Protein AF-0000000078279917 (afdb_homodimer)

pLDDT: mean 85.91, std 17.29, range [24.75, 98.75]

Sequence (622 aa):
MTSNTDYQKKDGPDMARGKVPTMAADDSRQYMLNENFEIYEKFGVPSGATEMHFHNFNEILYIIEGQYTVLLNNTTYHLKQGDCLLIGQNQLHHYQHEPEQHDACRRILMWVSDSYLEQLSSPDTKLSHCLSYPYPAWHLPTPDRKRLEQYLTNLLYLEADSLMPRGEARLLKNAYITLFFICLNQICRHSELALTTENTCIHPMIRVLTDFINEHISEPITLDMLAKQAGSSKYHFVRSFKKLTGMTVHDFVTHKRIIKACEMIWDGQPLGDIYQFCGFSDYSSFFRNFKSIYGISPSDFKAFYEKEPLSMTSNTDYQKKDGPDMARGKVPTMAADDSRQYMLNENFEIYEKFGVPSGATEMHFHNFNEILYIIEGQYTVLLNNTTYHLKQGDCLLIGQNQLHHYQHEPEQHDACRRILMWVSDSYLEQLSSPDTKLSHCLSYPYPAWHLPTPDRKRLEQYLTNLLYLEADSLMPRGEARLLKNAYITLFFICLNQICRHSELALTTENTCIHPMIRVLTDFINEHISEPITLDMLAKQAGSSKYHFVRSFKKLTGMTVHDFVTHKRIIKACEMIWDGQPLGDIYQFCGFSDYSSFFRNFKSIYGISPSDFKAFYEKEPLS

Radius of gyration: 31.88 Å; Cα contacts (8 Å, |Δi|>4): 972; chains: 2; bounding box: 62×101×77 Å

Solvent-accessible surface area (backbone atoms only — not comparable to full-atom values): 33561 Å² total; per-residue (Å²): 135,81,79,75,77,74,72,72,71,79,70,61,83,71,72,57,62,82,50,40,49,61,62,58,56,72,51,53,76,57,64,75,90,49,82,45,52,50,64,30,46,45,66,33,54,79,54,30,54,57,40,54,43,50,32,88,35,28,37,41,39,36,29,71,32,47,34,48,38,35,34,48,73,41,31,34,38,60,39,37,58,45,24,37,38,52,42,49,55,66,44,44,33,24,49,48,78,52,89,90,47,17,67,67,14,31,32,39,42,34,40,36,26,62,67,42,38,53,69,74,30,52,99,82,31,64,43,61,52,45,69,69,49,94,59,46,38,33,49,50,53,68,74,58,38,54,53,46,50,49,35,52,50,51,48,35,48,55,72,38,45,78,80,57,55,63,52,55,49,50,54,46,47,53,24,37,52,50,51,42,32,50,52,46,33,59,50,60,70,40,68,85,38,37,64,50,73,88,41,40,47,76,39,63,57,51,47,52,49,50,54,51,45,66,74,42,39,48,45,94,80,51,67,65,61,52,14,56,73,58,71,40,53,59,66,58,36,56,52,52,46,27,71,73,45,54,44,52,71,66,57,51,53,50,50,53,26,46,53,52,42,50,53,38,44,74,71,63,50,61,72,90,58,41,37,56,63,30,39,38,94,40,62,68,60,35,48,53,52,39,24,69,65,55,68,46,45,67,68,58,53,47,51,60,58,62,68,54,66,86,118,136,83,81,74,77,73,77,72,72,78,71,62,83,70,73,57,62,83,51,40,48,62,63,60,58,74,49,54,75,59,64,73,89,50,81,45,51,47,64,29,47,45,67,34,53,79,53,30,55,58,39,53,42,49,31,87,35,28,36,40,41,35,29,70,30,45,33,49,39,35,35,47,71,42,32,34,38,59,39,38,56,44,23,35,38,53,41,49,54,64,45,45,32,24,50,50,78,52,89,90,48,17,68,67,14,31,33,39,43,33,40,35,26,64,67,42,39,54,68,73,27,51,98,82,30,64,43,61,52,45,69,69,48,95,58,47,37,32,50,49,54,68,75,57,37,55,54,45,50,48,36,51,50,51,48,33,47,54,71,38,44,79,80,56,56,65,52,55,49,50,55,48,46,53,25,38,53,49,50,40,31,50,52,47,34,60,51,60,71,39,68,83,38,36,64,52,72,88,40,40,46,75,38,65,55,52,46,52,50,51,53,51,44,66,75,42,38,48,44,94,80,52,67,64,61,51,14,57,72,59,71,42,54,58,68,58,36,54,52,52,45,28,71,71,44,54,42,53,70,66,56,51,53,48,49,53,25,46,52,51,40,52,53,39,45,74,72,62,50,62,73,89,56,41,35,55,63,30,37,38,94,40,63,69,59,37,47,52,51,39,24,68,65,55,69,45,44,67,68,57,51,46,50,60,58,62,66,53,64,86,117

Nearest PDB structures (foldseek):
  6p7t-assembly1_A  TM=4.105E-01  e=5.957E-13  Vibrio cholerae
  3mkl-assembly2_B  TM=9.061E-01  e=1.249E-04  Escherichia coli K-12
  8hfb-assembly1_B  TM=4.863E-01  e=2.946E-04  Bacillus subtilis
  3l2h-assembly1_D  TM=6.511E-01  e=2.060E-03  Acidithiobacillus ferrooxidans ATCC 23270
  1rc6-assembly1_A  TM=5.957E-01  e=2.060E-03  Escherichia coli

Secondary structure (DSSP, 8-state):
------------GGGGGGGS-BPPTT----S-SSSSEEEEEEESS--S--S-B--SSEEEEEEEESEEEEEETTEEEEEETTEEEEE-TT--EEEEP-TTTSTT-EEEEEEE-HHHHHHHSBTTB-GGGGGGSS--EEEPPHHHHHHHHHHHHHHHHHHH-SSS-HHHHHHHHHHHHHHHHHHHHHHHT-GGGB--GGGEEE-HHHHHHHHHHHHTTTS---HHHHHHHHTS-HHHHHHHHHHHHSS-HHHHHHHHHHHHHHHHHHTT--HHHHHHHTT-SSHHHHHHHHHHHHSS-HHHHHHHHHHS---/------------GGGGGGGS-B--TT----S-SSSSEEEEEEESS--S--S-B--SSEEEEEEEESEEEEEETTEEEEEETTEEEEE-TT--EEEEP-TTTSTT-EEEEEEE-HHHHHHHSBTTB-GGGGGGSS--EEEPPHHHHHHHHHHHHHHHHHHH-SSS-HHHHHHHHHHHHHHHHHHHHHHHT-GGGB--GGGEEE-HHHHHHHHHHHHTTTS---HHHHHHHHTS-HHHHHHHHHHHHSS-HHHHHHHHHHHHHHHHHHTT--HHHHHHHTT-SSHHHHHHHHHHHHSS-HHHHHHHHHHS---

InterPro domains:
  IPR003313 AraC-type arabinose-binding/dimerisation domain [PF02311] (50-101)
  IPR009057 Homedomain-like superfamily [SSF46689] (204-253)
  IPR009057 Homedomain-like superfamily [SSF46689] (257-303)
  IPR014710 RmlC-like jelly roll fold [G3DSA:2.60.120.10] (25-151)
  IPR018060 AraC-like, DNA binding HTH domain [PF12833] (226-302)
  IPR018060 AraC-like, DNA binding HTH domain [PS01124] (207-304)
  IPR018060 AraC-like, DNA binding HTH domain [SM00342] (220-302)
  IPR037923 Transcription regulator HTH-like [SSF51215] (45-184)

Structure (mmCIF, N/CA/C/O backbone):
data_AF-0000000078279917-model_v1
#
loop_
_entity.id
_entity.type
_entity.pdbx_description
1 polymer 'AraC family transcriptional regulator'
#
loop_
_atom_site.group_PDB
_atom_site.id
_atom_site.type_symbol
_atom_site.label_atom_id
_atom_site.label_alt_id
_atom_site.label_comp_id
_atom_site.label_asym_id
_atom_site.label_entity_id
_atom_site.label_seq_id
_atom_site.pdbx_PDB_ins_code
_atom_site.Cartn_x
_atom_site.Cartn_y
_atom_site.Cartn_z
_atom_site.occupancy
_atom_site.B_iso_or_equiv
_atom_site.auth_seq_id
_atom_site.auth_comp_id
_atom_site.auth_asym_id
_atom_site.auth_atom_id
_atom_site.pdbx_PDB_model_num
ATOM 1 N N . MET A 1 1 ? 29.641 35.875 -19.359 1 26.42 1 MET A N 1
ATOM 2 C CA . MET A 1 1 ? 30.047 34.5 -19.25 1 26.42 1 MET A CA 1
ATOM 3 C C . MET A 1 1 ? 28.906 33.625 -18.719 1 26.42 1 MET A C 1
ATOM 5 O O . MET A 1 1 ? 28.469 33.781 -17.578 1 26.42 1 MET A O 1
ATOM 9 N N . THR A 1 2 ? 27.922 33.25 -19.625 1 27.25 2 THR A N 1
ATOM 10 C CA . THR A 1 2 ? 26.562 32.719 -19.547 1 27.25 2 THR A CA 1
ATOM 11 C C . THR A 1 2 ? 26.562 31.266 -19.078 1 27.25 2 THR A C 1
ATOM 13 O O . THR A 1 2 ? 27.094 30.391 -19.766 1 27.25 2 THR A O 1
ATOM 16 N N . SER A 1 3 ? 26.922 31.047 -17.797 1 28.42 3 SER A N 1
ATOM 17 C CA . SER A 1 3 ? 27.078 29.703 -17.234 1 28.42 3 SER A CA 1
ATOM 18 C C . SER A 1 3 ? 25.828 28.859 -17.484 1 28.42 3 SER A C 1
ATOM 20 O O . SER A 1 3 ? 24.734 29.203 -17.047 1 28.42 3 SER A O 1
ATOM 22 N N . ASN A 1 4 ? 25.734 28.219 -18.688 1 26.72 4 ASN A N 1
ATOM 23 C CA . ASN A 1 4 ? 24.766 27.281 -19.234 1 26.72 4 ASN A CA 1
ATOM 24 C C . ASN A 1 4 ? 24.578 26.062 -18.328 1 26.72 4 ASN A C 1
ATOM 26 O O . ASN A 1 4 ? 25.484 25.234 -18.219 1 26.72 4 ASN A O 1
ATOM 30 N N . THR A 1 5 ? 24.094 26.281 -17.125 1 29.12 5 THR A N 1
ATOM 31 C CA . THR A 1 5 ? 23.859 25.156 -16.219 1 29.12 5 THR A CA 1
ATOM 32 C C . THR A 1 5 ? 23.047 24.062 -16.906 1 29.12 5 THR A C 1
ATOM 34 O O . THR A 1 5 ? 21.891 24.297 -17.297 1 29.12 5 THR A O 1
ATOM 37 N N . ASP A 1 6 ? 23.719 23.219 -17.719 1 25.95 6 ASP A N 1
ATOM 38 C CA . ASP A 1 6 ? 23.25 22.016 -18.391 1 25.95 6 ASP A CA 1
ATOM 39 C C . ASP A 1 6 ? 22.406 21.156 -17.453 1 25.95 6 ASP A C 1
ATOM 41 O O . ASP A 1 6 ? 22.922 20.625 -16.469 1 25.95 6 ASP A O 1
ATOM 45 N N . TYR A 1 7 ? 21.234 21.547 -17.141 1 27.11 7 TYR A N 1
ATOM 46 C CA . TYR A 1 7 ? 20.266 20.656 -16.516 1 27.11 7 TYR A CA 1
ATOM 47 C C . TYR A 1 7 ? 20.203 19.312 -17.266 1 27.11 7 TYR A C 1
ATOM 49 O O . TYR A 1 7 ? 19.75 19.266 -18.406 1 27.11 7 TYR A O 1
ATOM 57 N N . GLN A 1 8 ? 21.328 18.562 -17.156 1 24.94 8 GLN A N 1
ATOM 58 C CA . GLN A 1 8 ? 21.312 17.234 -17.766 1 24.94 8 GLN A CA 1
ATOM 59 C C . GLN A 1 8 ? 19.938 16.578 -17.641 1 24.94 8 GLN A C 1
ATOM 61 O O . GLN A 1 8 ? 19.359 16.531 -16.547 1 24.94 8 GLN A O 1
ATOM 66 N N . LYS A 1 9 ? 19.281 16.531 -18.672 1 27.56 9 LYS A N 1
ATOM 67 C CA . LYS A 1 9 ? 18.062 15.828 -19.016 1 27.56 9 LYS A CA 1
ATOM 68 C C . LYS A 1 9 ? 18.031 14.43 -18.406 1 27.56 9 LYS A C 1
ATOM 70 O O . LYS A 1 9 ? 18.828 13.562 -18.781 1 27.56 9 LYS A O 1
ATOM 75 N N . LYS A 1 10 ? 17.656 14.383 -17.094 1 31.52 10 LYS A N 1
ATOM 76 C CA . LYS A 1 10 ? 17.438 13.062 -16.5 1 31.52 10 LYS A CA 1
ATOM 77 C C . LYS A 1 10 ? 16.734 12.141 -17.5 1 31.52 10 LYS A C 1
ATOM 79 O O . LYS A 1 10 ? 15.68 12.492 -18.047 1 31.52 10 LYS A O 1
ATOM 84 N N . ASP A 1 11 ? 17.562 11.312 -18.172 1 28.64 11 ASP A N 1
ATOM 85 C CA . ASP A 1 11 ? 17.312 10.281 -19.172 1 28.64 11 ASP A CA 1
ATOM 86 C C . ASP A 1 11 ? 15.953 9.617 -18.938 1 28.64 11 ASP A C 1
ATOM 88 O O . ASP A 1 11 ? 15.523 9.438 -17.797 1 28.64 11 ASP A O 1
ATOM 92 N N . GLY A 1 12 ? 15.07 9.602 -19.922 1 27.02 12 GLY A N 1
ATOM 93 C CA . GLY A 1 12 ? 13.742 9.047 -20.109 1 27.02 12 GLY A CA 1
ATOM 94 C C . GLY A 1 12 ? 13.609 7.629 -19.594 1 27.02 12 GLY A C 1
ATOM 95 O O . GLY A 1 12 ? 14.578 7.051 -19.094 1 27.02 12 GLY A O 1
ATOM 96 N N . PRO A 1 13 ? 12.43 7.004 -19.766 1 33.28 13 PRO A N 1
ATOM 97 C CA . PRO A 1 13 ? 12.039 5.668 -19.328 1 33.28 13 PRO A CA 1
ATOM 98 C C . PRO A 1 13 ? 13.055 4.594 -19.719 1 33.28 13 PRO A C 1
ATOM 100 O O . PRO A 1 13 ? 13.023 3.482 -19.172 1 33.28 13 PRO A O 1
ATOM 103 N N . ASP A 1 14 ? 13.773 4.855 -20.766 1 31.78 14 ASP A N 1
ATOM 104 C CA . ASP A 1 14 ? 14.656 3.836 -21.328 1 31.78 14 ASP A CA 1
ATOM 105 C C . ASP A 1 14 ? 15.852 3.57 -20.422 1 31.78 14 ASP A C 1
ATOM 107 O O . ASP A 1 14 ? 16.562 2.584 -20.609 1 31.78 14 ASP A O 1
ATOM 111 N N . MET A 1 15 ? 16.406 4.551 -19.797 1 35.28 15 MET A N 1
ATOM 112 C CA . MET A 1 15 ? 17.625 4.371 -19.016 1 35.28 15 MET A CA 1
ATOM 113 C C . MET A 1 15 ? 17.359 3.469 -17.812 1 35.28 15 MET A C 1
ATOM 115 O O . MET A 1 15 ? 18.281 3.115 -17.078 1 35.28 15 MET A O 1
ATOM 119 N N . ALA A 1 16 ? 16.109 3.191 -17.484 1 35.75 16 ALA A N 1
ATOM 120 C CA . ALA A 1 16 ? 15.703 2.383 -16.344 1 35.75 16 ALA A CA 1
ATOM 121 C C . ALA A 1 16 ? 15.75 0.894 -16.672 1 35.75 16 ALA A C 1
ATOM 123 O O . ALA A 1 16 ? 15.461 0.05 -15.82 1 35.75 16 ALA A O 1
ATOM 124 N N . ARG A 1 17 ? 15.812 0.472 -17.938 1 40.88 17 ARG A N 1
ATOM 125 C CA . ARG A 1 17 ? 15.828 -0.94 -18.297 1 40.88 17 ARG A CA 1
ATOM 126 C C . ARG A 1 17 ? 17.016 -1.653 -17.672 1 40.88 17 ARG A C 1
ATOM 128 O O . ARG A 1 17 ? 16.938 -2.844 -17.359 1 40.88 17 ARG A O 1
ATOM 135 N N . GLY A 1 18 ? 18.125 -1.022 -17.672 1 44.69 18 GLY A N 1
ATOM 136 C CA . GLY A 1 18 ? 19.375 -1.675 -17.297 1 44.69 18 GLY A CA 1
ATOM 137 C C . GLY A 1 18 ? 19.406 -2.094 -15.844 1 44.69 18 GLY A C 1
ATOM 138 O O . GLY A 1 18 ? 20.281 -2.863 -15.43 1 44.69 18 GLY A O 1
ATOM 139 N N . LYS A 1 19 ? 18.422 -1.495 -15.016 1 56.62 19 LYS A N 1
ATOM 140 C CA . LYS A 1 19 ? 18.656 -1.728 -13.586 1 56.62 19 LYS A CA 1
ATOM 141 C C . LYS A 1 19 ? 17.547 -2.604 -13 1 56.62 19 LYS A C 1
ATOM 143 O O . LYS A 1 19 ? 17.406 -2.697 -11.773 1 56.62 19 LYS A O 1
ATOM 148 N N . VAL A 1 20 ? 16.734 -3.229 -13.945 1 60.94 20 VAL A N 1
ATOM 149 C CA . VAL A 1 20 ? 15.68 -4.062 -13.359 1 60.94 20 VAL A CA 1
ATOM 150 C C . VAL A 1 20 ? 16.188 -5.496 -13.227 1 60.94 20 VAL A C 1
ATOM 152 O O . VAL A 1 20 ? 16.984 -5.965 -14.039 1 60.94 20 VAL A O 1
ATOM 155 N N . PRO A 1 21 ? 15.797 -6.145 -12.156 1 65 21 PRO A N 1
ATOM 156 C CA . PRO A 1 21 ? 16.25 -7.527 -11.984 1 65 21 PRO A CA 1
ATOM 157 C C . PRO A 1 21 ? 15.82 -8.438 -13.133 1 65 21 PRO A C 1
ATOM 159 O O . PRO A 1 21 ? 14.648 -8.445 -13.516 1 65 21 PRO A O 1
ATOM 162 N N . THR A 1 22 ? 16.797 -8.914 -13.859 1 66.12 22 THR A N 1
ATOM 163 C CA . THR A 1 22 ? 16.562 -9.922 -14.891 1 66.12 22 THR A CA 1
ATOM 164 C C . THR A 1 22 ? 17.016 -11.297 -14.414 1 66.12 22 THR A C 1
ATOM 166 O O . THR A 1 22 ? 17.891 -11.414 -13.562 1 66.12 22 THR A O 1
ATOM 169 N N . MET A 1 23 ? 16.219 -12.305 -14.656 1 65.25 23 MET A N 1
ATOM 170 C CA . MET A 1 23 ? 16.656 -13.672 -14.367 1 65.25 23 MET A CA 1
ATOM 171 C C . MET A 1 23 ? 17.5 -14.219 -15.508 1 65.25 23 MET A C 1
ATOM 173 O O . MET A 1 23 ? 17.156 -14.078 -16.672 1 65.25 23 MET A O 1
ATOM 177 N N . ALA A 1 24 ? 18.562 -14.805 -15.031 1 60.69 24 ALA A N 1
ATOM 178 C CA . ALA A 1 24 ? 19.406 -15.43 -16.047 1 60.69 24 ALA A CA 1
ATOM 179 C C . ALA A 1 24 ? 18.609 -16.453 -16.844 1 60.69 24 ALA A C 1
ATOM 181 O O . ALA A 1 24 ? 17.781 -17.172 -16.297 1 60.69 24 ALA A O 1
ATOM 182 N N . ALA A 1 25 ? 18.781 -16.438 -18.125 1 58.22 25 ALA A N 1
ATOM 183 C CA . ALA A 1 25 ? 18.078 -17.328 -19.047 1 58.22 25 ALA A CA 1
ATOM 184 C C . ALA A 1 25 ? 18.156 -18.781 -18.562 1 58.22 25 ALA A C 1
ATOM 186 O O . ALA A 1 25 ? 17.203 -19.547 -18.719 1 58.22 25 ALA A O 1
ATOM 187 N N . ASP A 1 26 ? 19.219 -19.031 -17.891 1 60.34 26 ASP A N 1
ATOM 188 C CA . ASP A 1 26 ? 19.469 -20.422 -17.516 1 60.34 26 ASP A CA 1
ATOM 189 C C . ASP A 1 26 ? 19.094 -20.688 -16.062 1 60.34 26 ASP A C 1
ATOM 191 O O . ASP A 1 26 ? 19.297 -21.781 -15.547 1 60.34 26 ASP A O 1
ATOM 195 N N . ASP A 1 27 ? 18.547 -19.688 -15.516 1 63.44 27 ASP A N 1
ATOM 196 C CA . ASP A 1 27 ? 18.172 -19.875 -14.117 1 63.44 27 ASP A CA 1
ATOM 197 C C . ASP A 1 27 ? 17 -20.859 -13.984 1 63.44 27 ASP A C 1
ATOM 199 O O . ASP A 1 27 ? 15.891 -20.578 -14.438 1 63.44 27 ASP A O 1
ATOM 203 N N . SER A 1 28 ? 17.297 -22.031 -13.445 1 66.94 28 SER A N 1
ATOM 204 C CA . SER A 1 28 ? 16.297 -23.078 -13.297 1 66.94 28 SER A CA 1
ATOM 205 C C . SER A 1 28 ? 15.859 -23.234 -11.844 1 66.94 28 SER A C 1
ATOM 207 O O . SER A 1 28 ? 15.281 -24.266 -11.469 1 66.94 28 SER A O 1
ATOM 209 N N . ARG A 1 29 ? 16.125 -22.156 -11.078 1 71.75 29 ARG A N 1
ATOM 210 C CA . ARG A 1 29 ? 15.805 -22.219 -9.656 1 71.75 29 ARG A CA 1
ATOM 211 C C . ARG A 1 29 ? 14.297 -22.344 -9.438 1 71.75 29 ARG A C 1
ATOM 213 O O . ARG A 1 29 ? 13.516 -21.672 -10.109 1 71.75 29 ARG A O 1
ATOM 220 N N . GLN A 1 30 ? 13.945 -23.25 -8.516 1 73.06 30 GLN A N 1
ATOM 221 C CA . GLN A 1 30 ? 12.539 -23.438 -8.18 1 73.06 30 GLN A CA 1
ATOM 222 C C . GLN A 1 30 ? 12.281 -23.109 -6.711 1 73.06 30 GLN A C 1
ATOM 224 O O . GLN A 1 30 ? 11.359 -23.656 -6.098 1 73.06 30 GLN A O 1
ATOM 229 N N . TYR A 1 31 ? 13.195 -22.375 -6.18 1 76.12 31 TYR A N 1
ATOM 230 C CA . TYR A 1 31 ? 13.016 -21.891 -4.816 1 76.12 31 TYR A CA 1
ATOM 231 C C . TYR A 1 31 ? 13.25 -20.375 -4.738 1 76.12 31 TYR A C 1
ATOM 233 O O . TYR A 1 31 ? 13.977 -19.812 -5.559 1 76.12 31 TYR A O 1
ATOM 241 N N . MET A 1 32 ? 12.703 -19.75 -3.777 1 84.12 32 MET A N 1
ATOM 242 C CA . MET A 1 32 ? 12.844 -18.312 -3.605 1 84.12 32 MET A CA 1
ATOM 243 C C . MET A 1 32 ? 14.039 -17.984 -2.717 1 84.12 32 MET A C 1
ATOM 245 O O . MET A 1 32 ? 14.281 -18.656 -1.715 1 84.12 32 MET A O 1
ATOM 249 N N . LEU A 1 33 ? 14.703 -17.016 -3.078 1 79.81 33 LEU A N 1
ATOM 250 C CA . LEU A 1 33 ? 15.773 -16.5 -2.242 1 79.81 33 LEU A CA 1
ATOM 251 C C . LEU A 1 33 ? 15.227 -15.562 -1.17 1 79.81 33 LEU A C 1
ATOM 253 O O . LEU A 1 33 ? 15.727 -15.539 -0.044 1 79.81 33 LEU A O 1
ATOM 257 N N . ASN A 1 34 ? 14.227 -14.781 -1.553 1 86.56 34 ASN A N 1
ATOM 258 C CA . ASN A 1 34 ? 13.5 -13.93 -0.619 1 86.56 34 ASN A CA 1
ATOM 259 C C . ASN A 1 34 ? 12.258 -14.633 -0.069 1 86.56 34 ASN A C 1
ATOM 261 O O . ASN A 1 34 ? 11.492 -15.234 -0.826 1 86.56 34 ASN A O 1
ATOM 265 N N . GLU A 1 35 ? 12.039 -14.547 1.226 1 86.06 35 GLU A N 1
ATOM 266 C CA . GLU A 1 35 ? 10.945 -15.281 1.857 1 86.06 35 GLU A CA 1
ATOM 267 C C . GLU A 1 35 ? 9.594 -14.695 1.483 1 86.06 35 GLU A C 1
ATOM 269 O O . GLU A 1 35 ? 8.562 -15.359 1.598 1 86.06 35 GLU A O 1
ATOM 274 N N . ASN A 1 36 ? 9.562 -13.438 1.101 1 94.44 36 ASN A N 1
ATOM 275 C CA . ASN A 1 36 ? 8.297 -12.766 0.812 1 94.44 36 ASN A CA 1
ATOM 276 C C . ASN A 1 36 ? 7.926 -12.875 -0.664 1 94.44 36 ASN A C 1
ATOM 278 O O . ASN A 1 36 ? 7.012 -13.617 -1.025 1 94.44 36 ASN A O 1
ATOM 282 N N . PHE A 1 37 ? 8.758 -12.242 -1.512 1 96.19 37 PHE A N 1
ATOM 283 C CA . PHE A 1 37 ? 8.461 -12.32 -2.938 1 96.19 37 PHE A CA 1
ATOM 284 C C . PHE A 1 37 ? 9.703 -11.992 -3.764 1 96.19 37 PHE A C 1
ATOM 286 O O . PHE A 1 37 ? 10.664 -11.422 -3.246 1 96.19 37 PHE A O 1
ATOM 293 N N . GLU A 1 38 ? 9.68 -12.398 -5.043 1 94.62 38 GLU A N 1
ATOM 294 C CA . GLU A 1 38 ? 10.656 -12.062 -6.074 1 94.62 38 GLU A CA 1
ATOM 295 C C . GLU A 1 38 ? 9.969 -11.695 -7.387 1 94.62 38 GLU A C 1
ATOM 297 O O . GLU A 1 38 ? 8.914 -12.242 -7.719 1 94.62 38 GLU A O 1
ATOM 302 N N . ILE A 1 39 ? 10.586 -10.781 -8.102 1 95.94 39 ILE A N 1
ATOM 303 C CA . ILE A 1 39 ? 9.977 -10.352 -9.359 1 95.94 39 ILE A CA 1
ATOM 304 C C . ILE A 1 39 ? 11.062 -10.148 -10.414 1 95.94 39 ILE A C 1
ATOM 306 O O . ILE A 1 39 ? 12.141 -9.625 -10.109 1 95.94 39 ILE A O 1
ATOM 310 N N . TYR A 1 40 ? 10.75 -10.594 -11.625 1 93.06 40 TYR A N 1
ATOM 311 C CA . TYR A 1 40 ? 11.711 -10.547 -12.719 1 93.06 40 TYR A CA 1
ATOM 312 C C . TYR A 1 40 ? 11.016 -10.18 -14.031 1 93.06 40 TYR A C 1
ATOM 314 O O . TYR A 1 40 ? 9.852 -10.531 -14.242 1 93.06 40 TYR A O 1
ATOM 322 N N . GLU A 1 41 ? 11.75 -9.492 -14.812 1 92.5 41 GLU A N 1
ATOM 323 C CA . GLU A 1 41 ? 11.367 -9.352 -16.219 1 92.5 41 GLU A CA 1
ATOM 324 C C . GLU A 1 41 ? 12.18 -10.297 -17.094 1 92.5 41 GLU A C 1
ATOM 326 O O . GLU A 1 41 ? 13.398 -10.414 -16.938 1 92.5 41 GLU A O 1
ATOM 331 N N . LYS A 1 42 ? 11.508 -11.023 -17.922 1 90.19 42 LYS A N 1
ATOM 332 C CA . LYS A 1 42 ? 12.156 -11.977 -18.797 1 90.19 42 LYS A CA 1
ATOM 333 C C . LYS A 1 42 ? 11.836 -11.68 -20.266 1 90.19 42 LYS A C 1
ATOM 335 O O . LYS A 1 42 ? 10.758 -11.164 -20.578 1 90.19 42 LYS A O 1
ATOM 340 N N . PHE A 1 43 ? 12.781 -12.109 -21.094 1 87.25 43 PHE A N 1
ATOM 341 C CA . PHE A 1 43 ? 12.648 -11.859 -22.516 1 87.25 43 PHE A CA 1
ATOM 342 C C . PHE A 1 43 ? 12.883 -13.141 -23.312 1 87.25 43 PHE A C 1
ATOM 344 O O . PHE A 1 43 ? 13.688 -13.984 -22.922 1 87.25 43 PHE A O 1
ATOM 351 N N . GLY A 1 44 ? 12.148 -13.234 -24.406 1 84.38 44 GLY A N 1
ATOM 352 C CA . GLY A 1 44 ? 12.43 -14.273 -25.375 1 84.38 44 GLY A CA 1
ATOM 353 C C . GLY A 1 44 ? 11.852 -15.625 -25 1 84.38 44 GLY A C 1
ATOM 354 O O . GLY A 1 44 ? 10.75 -15.695 -24.438 1 84.38 44 GLY A O 1
ATOM 355 N N . VAL A 1 45 ? 12.523 -16.625 -25.484 1 78.12 45 VAL A N 1
ATOM 356 C CA . VAL A 1 45 ? 12.047 -18 -25.344 1 78.12 45 VAL A CA 1
ATOM 357 C C . VAL A 1 45 ? 12.109 -18.438 -23.891 1 78.12 45 VAL A C 1
ATOM 359 O O . VAL A 1 45 ? 12.883 -17.875 -23.109 1 78.12 45 VAL A O 1
ATOM 362 N N . PRO A 1 46 ? 11.211 -19.391 -23.594 1 75.88 46 PRO A N 1
ATOM 363 C CA . PRO A 1 46 ? 11.336 -19.922 -22.234 1 75.88 46 PRO A CA 1
ATOM 364 C C . PRO A 1 46 ? 12.742 -20.406 -21.922 1 75.88 46 PRO A C 1
ATOM 366 O O . PRO A 1 46 ? 13.383 -21.062 -22.75 1 75.88 46 PRO A O 1
ATOM 369 N N . SER A 1 47 ? 13.266 -19.828 -20.953 1 63.5 47 SER A N 1
ATOM 370 C CA . SER A 1 47 ? 14.57 -20.25 -20.469 1 63.5 47 SER A CA 1
ATOM 371 C C . SER A 1 47 ? 14.5 -20.672 -19 1 63.5 47 SER A C 1
ATOM 373 O O . SER A 1 47 ? 13.539 -20.344 -18.297 1 63.5 47 SER A O 1
ATOM 375 N N . GLY A 1 48 ? 15.297 -21.516 -18.609 1 60.56 48 GLY A N 1
ATOM 376 C CA . GLY A 1 48 ? 15.312 -22.031 -17.25 1 60.56 48 GLY A CA 1
ATOM 377 C C . GLY A 1 48 ? 14.672 -23.406 -17.125 1 60.56 48 GLY A C 1
ATOM 378 O O . GLY A 1 48 ? 14.984 -24.312 -17.875 1 60.56 48 GLY A O 1
ATOM 379 N N . ALA A 1 49 ? 13.695 -23.422 -16.141 1 57.97 49 ALA A N 1
ATOM 380 C CA . ALA A 1 49 ? 13.078 -24.719 -15.922 1 57.97 49 ALA A CA 1
ATOM 381 C C . ALA A 1 49 ? 12.219 -25.141 -17.109 1 57.97 49 ALA A C 1
ATOM 383 O O . ALA A 1 49 ? 11.133 -24.594 -17.328 1 57.97 49 ALA A O 1
ATOM 384 N N . THR A 1 50 ? 12.773 -25.875 -17.969 1 63.69 50 THR A N 1
ATOM 385 C CA . THR A 1 50 ? 12.094 -26.297 -19.188 1 63.69 50 THR A CA 1
ATOM 386 C C . THR A 1 50 ? 11.359 -27.609 -18.969 1 63.69 50 THR A C 1
ATOM 388 O O . THR A 1 50 ? 10.664 -28.109 -19.859 1 63.69 50 THR A O 1
ATOM 391 N N . GLU A 1 51 ? 11.539 -28.062 -17.797 1 74.62 51 GLU A N 1
ATOM 392 C CA . GLU A 1 51 ? 10.789 -29.281 -17.469 1 74.62 51 GLU A CA 1
ATOM 393 C C . GLU A 1 51 ? 9.609 -28.953 -16.547 1 74.62 51 GLU A C 1
ATOM 395 O O . GLU A 1 51 ? 9.602 -27.922 -15.867 1 74.62 51 GLU A O 1
ATOM 400 N N . MET A 1 52 ? 8.703 -29.797 -16.672 1 84.25 52 MET A N 1
ATOM 401 C CA . MET A 1 52 ? 7.559 -29.688 -15.773 1 84.25 52 MET A CA 1
ATOM 402 C C . MET A 1 52 ? 8.008 -29.656 -14.312 1 84.25 52 MET A C 1
ATOM 404 O O . MET A 1 52 ? 8.891 -30.422 -13.922 1 84.25 52 MET A O 1
ATOM 408 N N . HIS A 1 53 ? 7.484 -28.734 -13.516 1 84.81 53 HIS A N 1
ATOM 409 C CA . HIS A 1 53 ? 7.922 -28.562 -12.133 1 84.81 53 HIS A CA 1
ATOM 410 C C . HIS A 1 53 ? 6.832 -27.906 -11.289 1 84.81 53 HIS A C 1
ATOM 412 O O . HIS A 1 53 ? 5.762 -27.562 -11.797 1 84.81 53 HIS A O 1
ATOM 418 N N . PHE A 1 54 ? 7.102 -27.938 -9.992 1 86.81 54 PHE A N 1
ATOM 419 C CA . PHE A 1 54 ? 6.246 -27.234 -9.047 1 86.81 54 PHE A CA 1
ATOM 420 C C . PHE A 1 54 ? 7.074 -26.594 -7.941 1 86.81 54 PHE A C 1
ATOM 422 O O . PHE A 1 54 ? 8.273 -26.844 -7.836 1 86.81 54 PHE A O 1
ATOM 429 N N . HIS A 1 55 ? 6.438 -25.688 -7.215 1 85.38 55 HIS A N 1
ATOM 430 C CA . HIS A 1 55 ? 7.082 -25.016 -6.094 1 85.38 55 HIS A CA 1
ATOM 431 C C . HIS A 1 55 ? 6.07 -24.641 -5.02 1 85.38 55 HIS A C 1
ATOM 433 O O . HIS A 1 55 ? 4.859 -24.75 -5.234 1 85.38 55 HIS A O 1
ATOM 439 N N . ASN A 1 56 ? 6.633 -24.234 -3.809 1 83.75 56 ASN A N 1
ATOM 440 C CA . ASN A 1 56 ? 5.816 -24 -2.619 1 83.75 56 ASN A CA 1
ATOM 441 C C . ASN A 1 56 ? 5.344 -22.547 -2.533 1 83.75 56 ASN A C 1
ATOM 443 O O . ASN A 1 56 ? 4.926 -22.094 -1.47 1 83.75 56 ASN A O 1
ATOM 447 N N . PHE A 1 57 ? 5.512 -21.828 -3.549 1 90.62 57 PHE A N 1
ATOM 448 C CA . PHE A 1 57 ? 5.055 -20.453 -3.623 1 90.62 57 PHE A CA 1
ATOM 449 C C . PHE A 1 57 ? 4.156 -20.25 -4.836 1 90.62 57 PHE A C 1
ATOM 451 O O . PHE A 1 57 ? 4.051 -21.125 -5.695 1 90.62 57 PHE A O 1
ATOM 458 N N . ASN A 1 58 ? 3.498 -19.141 -4.805 1 96.12 58 ASN A N 1
ATOM 459 C CA . ASN A 1 58 ? 2.67 -18.781 -5.949 1 96.12 58 ASN A CA 1
ATOM 460 C C . ASN A 1 58 ? 3.479 -18.062 -7.023 1 96.12 58 ASN A C 1
ATOM 462 O O . ASN A 1 58 ? 4.461 -17.391 -6.715 1 96.12 58 ASN A O 1
ATOM 466 N N . GLU A 1 59 ? 3.072 -18.281 -8.219 1 96.5 59 GLU A N 1
ATOM 467 C CA . GLU A 1 59 ? 3.732 -17.656 -9.359 1 96.5 59 GLU A CA 1
ATOM 468 C C . GLU A 1 59 ? 2.73 -16.922 -10.234 1 96.5 59 GLU A C 1
ATOM 470 O O . GLU A 1 59 ? 1.722 -17.484 -10.656 1 96.5 59 GLU A O 1
ATOM 475 N N . ILE A 1 60 ? 2.984 -15.609 -10.445 1 98 60 ILE A N 1
ATOM 476 C CA . ILE A 1 60 ? 2.191 -14.773 -11.336 1 98 60 ILE A CA 1
ATOM 477 C C . ILE A 1 60 ? 2.984 -14.477 -12.609 1 98 60 ILE A C 1
ATOM 479 O O . ILE A 1 60 ? 4.086 -13.93 -12.555 1 98 60 ILE A O 1
ATOM 483 N N . LEU A 1 61 ? 2.432 -14.859 -13.719 1 96.88 61 LEU A N 1
ATOM 484 C CA . LEU A 1 61 ? 3.033 -14.609 -15.023 1 96.88 61 LEU A CA 1
ATOM 485 C C . LEU A 1 61 ? 2.201 -13.617 -15.828 1 96.88 61 LEU A C 1
ATOM 487 O O . LEU A 1 61 ? 1.037 -13.883 -16.141 1 96.88 61 LEU A O 1
ATOM 491 N N . TYR A 1 62 ? 2.785 -12.5 -16.141 1 97.25 62 TYR A N 1
ATOM 492 C CA . TYR A 1 62 ? 2.104 -11.461 -16.906 1 97.25 62 TYR A CA 1
ATOM 493 C C . TYR A 1 62 ? 2.809 -11.211 -18.234 1 97.25 62 TYR A C 1
ATOM 495 O O . TYR A 1 62 ? 4.012 -10.945 -18.266 1 97.25 62 TYR A O 1
ATOM 503 N N . ILE A 1 63 ? 2.023 -11.203 -19.312 1 95.94 63 ILE A N 1
ATOM 504 C CA . ILE A 1 63 ? 2.592 -11.031 -20.641 1 95.94 63 ILE A CA 1
ATOM 505 C C . ILE A 1 63 ? 2.508 -9.562 -21.062 1 95.94 63 ILE A C 1
ATOM 507 O O . ILE A 1 63 ? 1.414 -9.031 -21.281 1 95.94 63 ILE A O 1
ATOM 511 N N . ILE A 1 64 ? 3.625 -8.945 -21.156 1 94.5 64 ILE A N 1
ATOM 512 C CA . ILE A 1 64 ? 3.703 -7.543 -21.547 1 94.5 64 ILE A CA 1
ATOM 513 C C . ILE A 1 64 ? 3.615 -7.426 -23.078 1 94.5 64 ILE A C 1
ATOM 515 O O . ILE A 1 64 ? 2.922 -6.551 -23.594 1 94.5 64 ILE A O 1
ATOM 519 N N . GLU A 1 65 ? 4.32 -8.305 -23.75 1 93.5 65 GLU A N 1
ATOM 520 C CA . GLU A 1 65 ? 4.398 -8.312 -25.203 1 93.5 65 GLU A CA 1
ATOM 521 C C . GLU A 1 65 ? 4.578 -9.734 -25.734 1 93.5 65 GLU A C 1
ATOM 523 O O . GLU A 1 65 ? 5.199 -10.578 -25.078 1 93.5 65 GLU A O 1
ATOM 528 N N . GLY A 1 66 ? 3.953 -9.961 -26.938 1 93.06 66 GLY A N 1
ATOM 529 C CA . GLY A 1 66 ? 4.129 -11.25 -27.594 1 93.06 66 GLY A CA 1
ATOM 530 C C . GLY A 1 66 ? 3.195 -12.32 -27.062 1 93.06 66 GLY A C 1
ATOM 531 O O . GLY A 1 66 ? 2.074 -12.023 -26.641 1 93.06 66 GLY A O 1
ATOM 532 N N . GLN A 1 67 ? 3.666 -13.594 -27.312 1 92.62 67 GLN A N 1
ATOM 533 C CA . GLN A 1 67 ? 2.879 -14.758 -26.906 1 92.62 67 GLN A CA 1
ATOM 534 C C . GLN A 1 67 ? 3.719 -15.734 -26.078 1 92.62 67 GLN A C 1
ATOM 536 O O . GLN A 1 67 ? 4.949 -15.734 -26.188 1 92.62 67 GLN A O 1
ATOM 541 N N . TYR A 1 68 ? 3.037 -16.469 -25.281 1 92.56 68 TYR A N 1
ATOM 542 C CA . TYR A 1 68 ? 3.688 -17.453 -24.422 1 92.56 68 TYR A CA 1
ATOM 543 C C . TYR A 1 68 ? 2.758 -18.625 -24.141 1 92.56 68 TYR A C 1
ATOM 545 O O . TYR A 1 68 ? 1.54 -18.453 -24.047 1 92.56 68 TYR A O 1
ATOM 553 N N . THR A 1 69 ? 3.348 -19.812 -24.094 1 92.88 69 THR A N 1
ATOM 554 C CA . THR A 1 69 ? 2.535 -21.016 -23.891 1 92.88 69 THR A CA 1
ATOM 555 C C . THR A 1 69 ? 2.957 -21.75 -22.625 1 92.88 69 THR A C 1
ATOM 557 O O . THR A 1 69 ? 4.145 -22 -22.406 1 92.88 69 THR A O 1
ATOM 560 N N . VAL A 1 70 ? 1.945 -22.062 -21.812 1 93.94 70 VAL A N 1
ATOM 561 C CA . VAL A 1 70 ? 2.213 -22.734 -20.547 1 93.94 70 VAL A CA 1
ATOM 562 C C . VAL A 1 70 ? 1.27 -23.922 -20.391 1 93.94 70 VAL A C 1
ATOM 564 O O . VAL A 1 70 ? 0.059 -23.797 -20.578 1 93.94 70 VAL A O 1
ATOM 567 N N . LEU A 1 71 ? 1.837 -25.062 -20.125 1 94.19 71 LEU A N 1
ATOM 568 C CA . LEU A 1 71 ? 1.043 -26.188 -19.641 1 94.19 71 LEU A CA 1
ATOM 569 C C . LEU A 1 71 ? 0.89 -26.141 -18.125 1 94.19 71 LEU A C 1
ATOM 571 O O . LEU A 1 71 ? 1.884 -26.172 -17.391 1 94.19 71 LEU A O 1
ATOM 575 N N . LEU A 1 72 ? -0.277 -25.953 -17.656 1 95.31 72 LEU A N 1
ATOM 576 C CA . LEU A 1 72 ? -0.606 -25.938 -16.234 1 95.31 72 LEU A CA 1
ATOM 577 C C . LEU A 1 72 ? -1.544 -27.094 -15.891 1 95.31 72 LEU A C 1
ATOM 579 O O . LEU A 1 72 ? -2.699 -27.109 -16.328 1 95.31 72 LEU A O 1
ATOM 583 N N . ASN A 1 73 ? -0.972 -28 -15.078 1 92.75 73 ASN A N 1
ATOM 584 C CA . ASN A 1 73 ? -1.669 -29.25 -14.789 1 92.75 73 ASN A CA 1
ATOM 585 C C . ASN A 1 73 ? -2.016 -30.016 -16.062 1 92.75 73 ASN A C 1
ATOM 587 O O . ASN A 1 73 ? -1.127 -30.516 -16.75 1 92.75 73 ASN A O 1
ATOM 591 N N . ASN A 1 74 ? -3.277 -30.031 -16.516 1 93.44 74 ASN A N 1
ATOM 592 C CA . ASN A 1 74 ? -3.633 -30.797 -17.703 1 93.44 74 ASN A CA 1
ATOM 593 C C . ASN A 1 74 ? -4.094 -29.891 -18.844 1 93.44 74 ASN A C 1
ATOM 595 O O . ASN A 1 74 ? -4.746 -30.359 -19.781 1 93.44 74 ASN A O 1
ATOM 599 N N . THR A 1 75 ? -3.836 -28.609 -18.688 1 95 75 THR A N 1
ATOM 600 C CA . THR A 1 75 ? -4.348 -27.656 -19.672 1 95 75 THR A CA 1
ATOM 601 C C . THR A 1 75 ? -3.229 -26.766 -20.188 1 95 75 THR A C 1
ATOM 603 O O . THR A 1 75 ? -2.447 -26.219 -19.391 1 95 75 THR A O 1
ATOM 606 N N . THR A 1 76 ? -3.15 -26.656 -21.547 1 95.19 76 THR A N 1
ATOM 607 C CA . THR A 1 76 ? -2.229 -25.703 -22.156 1 95.19 76 THR A CA 1
ATOM 608 C C . THR A 1 76 ? -2.9 -24.344 -22.359 1 95.19 76 THR A C 1
ATOM 610 O O . THR A 1 76 ? -4.004 -24.266 -22.906 1 95.19 76 THR A O 1
ATOM 613 N N . TYR A 1 77 ? -2.27 -23.312 -21.906 1 95.88 77 TYR A N 1
ATOM 614 C CA . TYR A 1 77 ? -2.74 -21.953 -22.078 1 95.88 77 TYR A CA 1
ATOM 615 C C . TYR A 1 77 ? -1.876 -21.188 -23.078 1 95.88 77 TYR A C 1
ATOM 617 O O . TYR A 1 77 ? -0.66 -21.094 -22.906 1 95.88 77 TYR A O 1
ATOM 625 N N . HIS A 1 78 ? -2.529 -20.719 -24.109 1 95.12 78 HIS A N 1
ATOM 626 C CA . HIS A 1 78 ? -1.873 -19.844 -25.078 1 95.12 78 HIS A CA 1
ATOM 627 C C . HIS A 1 78 ? -2.072 -18.375 -24.719 1 95.12 78 HIS A C 1
ATOM 629 O O . HIS A 1 78 ? -3.094 -17.781 -25.078 1 95.12 78 HIS A O 1
ATOM 635 N N . LEU A 1 79 ? -1.009 -17.828 -24.109 1 95.62 79 LEU A N 1
ATOM 636 C CA . LEU A 1 79 ? -1.106 -16.484 -23.547 1 95.62 79 LEU A CA 1
ATOM 637 C C . LEU A 1 79 ? -0.622 -15.438 -24.562 1 95.62 79 LEU A C 1
ATOM 639 O O . LEU A 1 79 ? 0.275 -15.711 -25.359 1 95.62 79 LEU A O 1
ATOM 643 N N . LYS A 1 80 ? -1.226 -14.281 -24.516 1 94.75 80 LYS A N 1
ATOM 644 C CA . LYS A 1 80 ? -0.84 -13.133 -25.344 1 94.75 80 LYS A CA 1
ATOM 645 C C . LYS A 1 80 ? -0.753 -11.867 -24.5 1 94.75 80 LYS A C 1
ATOM 647 O O . LYS A 1 80 ? -0.993 -11.891 -23.297 1 94.75 80 LYS A O 1
ATOM 652 N N . GLN A 1 81 ? -0.378 -10.773 -25.172 1 94.81 81 GLN A N 1
ATOM 653 C CA . GLN A 1 81 ? -0.262 -9.484 -24.484 1 94.81 81 GLN A CA 1
ATOM 654 C C . GLN A 1 81 ? -1.521 -9.172 -23.688 1 94.81 81 GLN A C 1
ATOM 656 O O . GLN A 1 81 ? -2.633 -9.234 -24.203 1 94.81 81 GLN A O 1
ATOM 661 N N . GLY A 1 82 ? -1.276 -8.852 -22.344 1 95.69 82 GLY A N 1
ATOM 662 C CA . GLY A 1 82 ? -2.395 -8.477 -21.484 1 95.69 82 GLY A CA 1
ATOM 663 C C . GLY A 1 82 ? -2.947 -9.633 -20.688 1 95.69 82 GLY A C 1
ATOM 664 O O . GLY A 1 82 ? -3.814 -9.445 -19.828 1 95.69 82 GLY A O 1
ATOM 665 N N . ASP A 1 83 ? -2.434 -10.82 -20.953 1 96.69 83 ASP A N 1
ATOM 666 C CA . ASP A 1 83 ? -2.893 -11.984 -20.203 1 96.69 83 ASP A CA 1
ATOM 667 C C . ASP A 1 83 ? -2.059 -12.188 -18.938 1 96.69 83 ASP A C 1
ATOM 669 O O . ASP A 1 83 ? -0.859 -11.906 -18.922 1 96.69 83 ASP A O 1
ATOM 673 N N . CYS A 1 84 ? -2.744 -12.625 -17.891 1 97.81 84 CYS A N 1
ATOM 674 C CA . CYS A 1 84 ? -2.129 -12.961 -16.609 1 97.81 84 CYS A CA 1
ATOM 675 C C . CYS A 1 84 ? -2.457 -14.391 -16.203 1 97.81 84 CYS A C 1
ATOM 677 O O . CYS A 1 84 ? -3.623 -14.789 -16.203 1 97.81 84 CYS A O 1
ATOM 679 N N . LEU A 1 85 ? -1.444 -15.156 -15.969 1 98.06 85 LEU A N 1
ATOM 680 C CA . LEU A 1 85 ? -1.621 -16.531 -15.508 1 98.06 85 LEU A CA 1
ATOM 681 C C . LEU A 1 85 ? -1.229 -16.672 -14.039 1 98.06 85 LEU A C 1
ATOM 683 O O . LEU A 1 85 ? -0.131 -16.266 -13.648 1 98.06 85 LEU A O 1
ATOM 687 N N . LEU A 1 86 ? -2.117 -17.203 -13.242 1 98.25 86 LEU A N 1
ATOM 688 C CA . LEU A 1 86 ? -1.904 -17.422 -11.82 1 98.25 86 LEU A CA 1
ATOM 689 C C . LEU A 1 86 ? -1.627 -18.891 -11.539 1 98.25 86 LEU A C 1
ATOM 691 O O . LEU A 1 86 ? -2.5 -19.75 -11.727 1 98.25 86 LEU A O 1
ATOM 695 N N . ILE A 1 87 ? -0.437 -19.172 -11.109 1 97 87 ILE A N 1
ATOM 696 C CA . ILE A 1 87 ? -0.036 -20.531 -10.773 1 97 87 ILE A CA 1
ATOM 697 C C . ILE A 1 87 ? 0.089 -20.672 -9.258 1 97 87 ILE A C 1
ATOM 699 O O . ILE A 1 87 ? 0.991 -20.094 -8.648 1 97 87 ILE A O 1
ATOM 703 N N . GLY A 1 88 ? -0.74 -21.469 -8.656 1 95.5 88 GLY A N 1
ATOM 704 C CA . GLY A 1 88 ? -0.723 -21.656 -7.211 1 95.5 88 GLY A CA 1
ATOM 705 C C . GLY A 1 88 ? 0.384 -22.594 -6.746 1 95.5 88 GLY A C 1
ATOM 706 O O . GLY A 1 88 ? 1.03 -23.25 -7.559 1 95.5 88 GLY A O 1
ATOM 707 N N . GLN A 1 89 ? 0.552 -22.578 -5.484 1 89.94 89 GLN A N 1
ATOM 708 C CA . GLN A 1 89 ? 1.529 -23.469 -4.863 1 89.94 89 GLN A CA 1
ATOM 709 C C . GLN A 1 89 ? 1.271 -24.922 -5.242 1 89.94 89 GLN A C 1
ATOM 711 O O . GLN A 1 89 ? 0.118 -25.359 -5.324 1 89.94 89 GLN A O 1
ATOM 716 N N . ASN A 1 90 ? 2.348 -25.641 -5.551 1 87.5 90 ASN A N 1
ATOM 717 C CA . ASN A 1 90 ? 2.363 -27.078 -5.785 1 87.5 90 ASN A CA 1
ATOM 718 C C . ASN A 1 90 ? 1.569 -27.453 -7.031 1 87.5 90 ASN A C 1
ATOM 720 O O . ASN A 1 90 ? 1.073 -28.578 -7.141 1 87.5 90 ASN A O 1
ATOM 724 N N . GLN A 1 91 ? 1.374 -26.562 -7.879 1 91.12 91 GLN A N 1
ATOM 725 C CA . GLN A 1 91 ? 0.765 -26.875 -9.172 1 91.12 91 GLN A CA 1
ATOM 726 C C . GLN A 1 91 ? 1.828 -27.156 -10.227 1 91.12 91 GLN A C 1
ATOM 728 O O . GLN A 1 91 ? 2.752 -26.375 -10.414 1 91.12 91 GLN A O 1
ATOM 733 N N . LEU A 1 92 ? 1.662 -28.281 -10.844 1 91.62 92 LEU A N 1
ATOM 734 C CA . LEU A 1 92 ? 2.605 -28.672 -11.883 1 91.62 92 LEU A CA 1
ATOM 735 C C . LEU A 1 92 ? 2.439 -27.812 -13.125 1 91.62 92 LEU A C 1
ATOM 737 O O . LEU A 1 92 ? 1.315 -27.562 -13.57 1 91.62 92 LEU A O 1
ATOM 741 N N . HIS A 1 93 ? 3.508 -27.281 -13.656 1 92.38 93 HIS A N 1
ATOM 742 C CA . HIS A 1 93 ? 3.441 -26.453 -14.859 1 92.38 93 HIS A CA 1
ATOM 743 C C . HIS A 1 93 ? 4.742 -26.531 -15.656 1 92.38 93 HIS A C 1
ATOM 745 O O . HIS A 1 93 ? 5.77 -26.969 -15.125 1 92.38 93 HIS A O 1
ATOM 751 N N . HIS A 1 94 ? 4.609 -26.266 -16.922 1 89.56 94 HIS A N 1
ATOM 752 C CA . HIS A 1 94 ? 5.68 -26.344 -17.906 1 89.56 94 HIS A CA 1
ATOM 753 C C . HIS A 1 94 ? 5.57 -25.234 -18.938 1 89.56 94 HIS A C 1
ATOM 755 O O . HIS A 1 94 ? 4.508 -25.031 -19.531 1 89.56 94 HIS A O 1
ATOM 761 N N . TYR A 1 95 ? 6.691 -24.469 -19.078 1 86.94 95 TYR A N 1
ATOM 762 C CA . TYR A 1 95 ? 6.742 -23.469 -20.125 1 86.94 95 TYR A CA 1
ATOM 763 C C . TYR A 1 95 ? 7.082 -24.109 -21.469 1 86.94 95 TYR A C 1
ATOM 765 O O . TYR A 1 95 ? 8.195 -24.594 -21.672 1 86.94 95 TYR A O 1
ATOM 773 N N . GLN A 1 96 ? 6.215 -24 -22.312 1 84.31 96 GLN A N 1
ATOM 774 C CA . GLN A 1 96 ? 6.379 -24.688 -23.594 1 84.31 96 GLN A CA 1
ATOM 775 C C . GLN A 1 96 ? 6.992 -23.766 -24.641 1 84.31 96 GLN A C 1
ATOM 777 O O . GLN A 1 96 ? 6.543 -22.625 -24.812 1 84.31 96 GLN A O 1
ATOM 782 N N . HIS A 1 97 ? 8 -24.281 -25.219 1 78.75 97 HIS A N 1
ATOM 783 C CA . HIS A 1 97 ? 8.617 -23.547 -26.312 1 78.75 97 HIS A CA 1
ATOM 784 C C . HIS A 1 97 ? 7.93 -23.859 -27.641 1 78.75 97 HIS A C 1
ATOM 786 O O . HIS A 1 97 ? 7.789 -25.016 -28.016 1 78.75 97 HIS A O 1
ATOM 792 N N . GLU A 1 98 ? 7.383 -22.828 -28.188 1 76.62 98 GLU A N 1
ATOM 793 C CA . GLU A 1 98 ? 6.883 -22.906 -29.547 1 76.62 98 GLU A CA 1
ATOM 794 C C . GLU A 1 98 ? 7.777 -22.109 -30.516 1 76.62 98 GLU A C 1
ATOM 796 O O . GLU A 1 98 ? 7.918 -20.891 -30.375 1 76.62 98 GLU A O 1
ATOM 801 N N . PRO A 1 99 ? 8.297 -22.812 -31.453 1 75.38 99 PRO A N 1
ATOM 802 C CA . PRO A 1 99 ? 9.242 -22.156 -32.344 1 75.38 99 PRO A CA 1
ATOM 803 C C . PRO A 1 99 ? 8.672 -20.875 -32.969 1 75.38 99 PRO A C 1
ATOM 805 O O . PRO A 1 99 ? 7.508 -20.844 -33.344 1 75.38 99 PRO A O 1
ATOM 808 N N . GLU A 1 100 ? 9.461 -19.797 -32.969 1 72.62 100 GLU A N 1
ATOM 809 C CA . GLU A 1 100 ? 9.266 -18.516 -33.656 1 72.62 100 GLU A CA 1
ATOM 810 C C . GLU A 1 100 ? 8.125 -17.734 -33 1 72.62 100 GLU A C 1
ATOM 812 O O . GLU A 1 100 ? 7.68 -16.719 -33.531 1 72.62 100 GLU A O 1
ATOM 817 N N . GLN A 1 101 ? 7.688 -18.25 -31.922 1 73.88 101 GLN A N 1
ATOM 818 C CA . GLN A 1 101 ? 6.527 -17.562 -31.359 1 73.88 101 GLN A CA 1
ATOM 819 C C . GLN A 1 101 ? 6.902 -16.766 -30.109 1 73.88 101 GLN A C 1
ATOM 821 O O . GLN A 1 101 ? 6.184 -15.852 -29.703 1 73.88 101 GLN A O 1
ATOM 826 N N . HIS A 1 102 ? 8.062 -17.078 -29.703 1 74.19 102 HIS A N 1
ATOM 827 C CA . HIS A 1 102 ? 8.359 -16.531 -28.375 1 74.19 102 HIS A CA 1
ATOM 828 C C . HIS A 1 102 ? 9.469 -15.5 -28.438 1 74.19 102 HIS A C 1
ATOM 830 O O . HIS A 1 102 ? 9.766 -14.836 -27.438 1 74.19 102 HIS A O 1
ATOM 836 N N . ASP A 1 103 ? 10.055 -15.312 -29.562 1 77.31 103 ASP A N 1
ATOM 837 C CA . ASP A 1 103 ? 11.242 -14.477 -29.688 1 77.31 103 ASP A CA 1
ATOM 838 C C . ASP A 1 103 ? 10.953 -13.039 -29.25 1 77.31 103 ASP A C 1
ATOM 840 O O . ASP A 1 103 ? 11.805 -12.383 -28.641 1 77.31 103 ASP A O 1
ATOM 844 N N . ALA A 1 104 ? 9.781 -12.664 -29.422 1 83.12 104 ALA A N 1
ATOM 845 C CA . ALA A 1 104 ? 9.43 -11.281 -29.125 1 83.12 104 ALA A CA 1
ATOM 846 C C . ALA A 1 104 ? 8.719 -11.172 -27.781 1 83.12 104 ALA A C 1
ATOM 848 O O . ALA A 1 104 ? 8.195 -10.109 -27.422 1 83.12 104 ALA A O 1
ATOM 849 N N . CYS A 1 105 ? 8.797 -12.273 -27.016 1 89.62 105 CYS A N 1
ATOM 850 C CA . CYS A 1 105 ? 7.996 -12.281 -25.797 1 89.62 105 CYS A CA 1
ATOM 851 C C . CYS A 1 105 ? 8.688 -11.508 -24.688 1 89.62 105 CYS A C 1
ATOM 853 O O . CYS A 1 105 ? 9.875 -11.711 -24.422 1 89.62 105 CYS A O 1
ATOM 855 N N . ARG A 1 106 ? 8.016 -10.547 -24.141 1 92.62 106 ARG A N 1
ATOM 856 C CA . ARG A 1 106 ? 8.375 -9.859 -22.906 1 92.62 106 ARG A CA 1
ATOM 857 C C . ARG A 1 106 ? 7.352 -10.141 -21.797 1 92.62 106 ARG A C 1
ATOM 859 O O . ARG A 1 106 ? 6.145 -9.992 -22.016 1 92.62 106 ARG A O 1
ATOM 866 N N . ARG A 1 107 ? 7.816 -10.648 -20.641 1 94.12 107 ARG A N 1
ATOM 867 C CA . ARG A 1 107 ? 6.891 -11.047 -19.594 1 94.12 107 ARG A CA 1
ATOM 868 C C . ARG A 1 107 ? 7.457 -10.703 -18.219 1 94.12 107 ARG A C 1
ATOM 870 O O . ARG A 1 107 ? 8.672 -10.523 -18.062 1 94.12 107 ARG A O 1
ATOM 877 N N . ILE A 1 108 ? 6.605 -10.508 -17.266 1 95.62 108 ILE A N 1
ATOM 878 C CA . ILE A 1 108 ? 6.984 -10.344 -15.875 1 95.62 108 ILE A CA 1
ATOM 879 C C . ILE A 1 108 ? 6.59 -11.586 -15.078 1 95.62 108 ILE A C 1
ATOM 881 O O . ILE A 1 108 ? 5.477 -12.094 -15.227 1 95.62 108 ILE A O 1
ATOM 885 N N . LEU A 1 109 ? 7.523 -12.094 -14.352 1 95.25 109 LEU A N 1
ATOM 886 C CA . LEU A 1 109 ? 7.332 -13.219 -13.445 1 95.25 109 LEU A CA 1
ATOM 887 C C . LEU A 1 109 ? 7.453 -12.773 -11.992 1 95.25 109 LEU A C 1
ATOM 889 O O . LEU A 1 109 ? 8.461 -12.18 -11.602 1 95.25 109 LEU A O 1
ATOM 893 N N . MET A 1 110 ? 6.449 -13.07 -11.234 1 96.81 110 MET A N 1
ATOM 894 C CA . MET A 1 110 ? 6.5 -12.781 -9.805 1 96.81 110 MET A CA 1
ATOM 895 C C . MET A 1 110 ? 6.273 -14.055 -8.992 1 96.81 110 MET A C 1
ATOM 897 O O . MET A 1 110 ? 5.281 -14.75 -9.188 1 96.81 110 MET A O 1
ATOM 901 N N . TRP A 1 111 ? 7.23 -14.328 -8.125 1 95.5 111 TRP A N 1
ATOM 902 C CA . TRP A 1 111 ? 7.078 -15.352 -7.098 1 95.5 111 TRP A CA 1
ATOM 903 C C . TRP A 1 111 ? 6.664 -14.734 -5.77 1 95.5 111 TRP A C 1
ATOM 905 O O . TRP A 1 111 ? 7.223 -13.719 -5.348 1 95.5 111 TRP A O 1
ATOM 915 N N . VAL A 1 112 ? 5.672 -15.312 -5.117 1 97.31 112 VAL A N 1
ATOM 916 C CA . VAL A 1 112 ? 5.207 -14.734 -3.863 1 97.31 112 VAL A CA 1
ATOM 917 C C . VAL A 1 112 ? 4.746 -15.844 -2.92 1 97.31 112 VAL A C 1
ATOM 919 O O . VAL A 1 112 ? 4.051 -16.766 -3.338 1 97.31 112 VAL A O 1
ATOM 922 N N . SER A 1 113 ? 5.125 -15.781 -1.684 1 94.06 113 SER A N 1
ATOM 923 C CA . SER A 1 113 ? 4.754 -16.797 -0.71 1 94.06 113 SER A CA 1
ATOM 924 C C . SER A 1 113 ? 3.344 -16.562 -0.176 1 94.06 113 SER A C 1
ATOM 926 O O . SER A 1 113 ? 2.889 -15.422 -0.088 1 94.06 113 SER A O 1
ATOM 928 N N . ASP A 1 114 ? 2.67 -17.625 0.207 1 92.06 114 ASP A N 1
ATOM 929 C CA . ASP A 1 114 ? 1.351 -17.531 0.826 1 92.06 114 ASP A CA 1
ATOM 930 C C . ASP A 1 114 ? 1.428 -16.797 2.166 1 92.06 114 ASP A C 1
ATOM 932 O O . ASP A 1 114 ? 0.524 -16.047 2.518 1 92.06 114 ASP A O 1
ATOM 936 N N . SER A 1 115 ? 2.453 -17.062 2.873 1 92.31 115 SER A N 1
ATOM 937 C CA . SER A 1 115 ? 2.631 -16.438 4.18 1 92.31 115 SER A CA 1
ATOM 938 C C . SER A 1 115 ? 2.709 -14.914 4.059 1 92.31 115 SER A C 1
ATOM 940 O O . SER A 1 115 ? 2.15 -14.195 4.883 1 92.31 115 SER A O 1
ATOM 942 N N . TYR A 1 116 ? 3.395 -14.477 3.074 1 96.06 116 TYR A N 1
ATOM 943 C CA . TYR A 1 116 ? 3.527 -13.039 2.836 1 96.06 116 TYR A CA 1
ATOM 944 C C . TYR A 1 116 ? 2.178 -12.414 2.498 1 96.06 116 TYR A C 1
ATOM 946 O O . TYR A 1 116 ? 1.812 -11.375 3.049 1 96.06 116 TYR A O 1
ATOM 954 N N . LEU A 1 117 ? 1.457 -13.016 1.605 1 97.69 117 LEU A N 1
ATOM 955 C CA . LEU A 1 117 ? 0.139 -12.516 1.234 1 97.69 117 LEU A CA 1
ATOM 956 C C . LEU A 1 117 ? -0.804 -12.523 2.434 1 97.69 117 LEU A C 1
ATOM 958 O O . LEU A 1 117 ? -1.637 -11.625 2.582 1 97.69 117 LEU A O 1
ATOM 962 N N . GLU A 1 118 ? -0.681 -13.531 3.238 1 96.12 118 GLU A N 1
ATOM 963 C CA . GLU A 1 118 ? -1.502 -13.602 4.441 1 96.12 118 GLU A CA 1
ATOM 964 C C . GLU A 1 118 ? -1.179 -12.461 5.402 1 96.12 118 GLU A C 1
ATOM 966 O O . GLU A 1 118 ? -2.08 -11.875 6.004 1 96.12 118 GLU A O 1
ATOM 971 N N . GLN A 1 119 ? 0.049 -12.211 5.555 1 95.88 119 GLN A N 1
ATOM 972 C CA . GLN A 1 119 ? 0.489 -11.117 6.422 1 95.88 119 GLN A CA 1
ATOM 973 C C . GLN A 1 119 ? -0.081 -9.781 5.957 1 95.88 119 GLN A C 1
ATOM 975 O O . GLN A 1 119 ? -0.406 -8.922 6.777 1 95.88 119 GLN A O 1
ATOM 980 N N . LEU A 1 120 ? -0.171 -9.578 4.707 1 97.56 120 LEU A N 1
ATOM 981 C CA . LEU A 1 120 ? -0.642 -8.32 4.145 1 97.56 120 LEU A CA 1
ATOM 982 C C . LEU A 1 120 ? -2.166 -8.273 4.098 1 97.56 120 LEU A C 1
ATOM 984 O O . LEU A 1 120 ? -2.758 -7.219 3.879 1 97.56 120 LEU A O 1
ATOM 988 N N . SER A 1 121 ? -2.783 -9.414 4.289 1 97.75 121 SER A N 1
ATOM 989 C CA . SER A 1 121 ? -4.238 -9.531 4.242 1 97.75 121 SER A CA 1
ATOM 990 C C . SER A 1 121 ? -4.875 -9.031 5.535 1 97.75 121 SER A C 1
ATOM 992 O O . SER A 1 121 ? -4.168 -8.664 6.48 1 97.75 121 SER A O 1
ATOM 994 N N . SER A 1 122 ? -6.117 -8.812 5.516 1 94.25 122 SER A N 1
ATOM 995 C CA . SER A 1 122 ? -6.926 -8.586 6.707 1 94.25 122 SER A CA 1
ATOM 996 C C . SER A 1 122 ? -7.844 -9.766 6.988 1 94.25 122 SER A C 1
ATOM 998 O O . SER A 1 122 ? -7.996 -10.656 6.148 1 94.25 122 SER A O 1
ATOM 1000 N N . PRO A 1 123 ? -8.43 -9.773 8.18 1 91.12 123 PRO A N 1
ATOM 1001 C CA . PRO A 1 123 ? -9.305 -10.898 8.5 1 91.12 123 PRO A CA 1
ATOM 1002 C C . PRO A 1 123 ? -10.453 -11.062 7.508 1 91.12 123 PRO A C 1
ATOM 1004 O O . PRO A 1 123 ? -10.867 -12.188 7.207 1 91.12 123 PRO A O 1
ATOM 1007 N N . ASP A 1 124 ? -10.852 -9.977 6.906 1 92.69 124 ASP A N 1
ATOM 1008 C CA . ASP A 1 124 ? -12.039 -10.039 6.062 1 92.69 124 ASP A CA 1
ATOM 1009 C C . ASP A 1 124 ? -11.664 -9.984 4.582 1 92.69 124 ASP A C 1
ATOM 1011 O O . ASP A 1 124 ? -12.531 -10.117 3.713 1 92.69 124 ASP A O 1
ATOM 1015 N N . THR A 1 125 ? -10.43 -9.773 4.316 1 95.75 125 THR A N 1
ATOM 1016 C CA . THR A 1 125 ? -9.992 -9.641 2.93 1 95.75 125 THR A CA 1
ATOM 1017 C C . THR A 1 125 ? -8.68 -10.375 2.703 1 95.75 125 THR A C 1
ATOM 1019 O O . THR A 1 125 ? -7.613 -9.891 3.105 1 95.75 125 THR A O 1
ATOM 1022 N N . LYS A 1 126 ? -8.75 -11.453 1.962 1 97.31 126 LYS A N 1
ATOM 1023 C CA . LYS A 1 126 ? -7.566 -12.219 1.606 1 97.31 126 LYS A CA 1
ATOM 1024 C C . LYS A 1 126 ? -7.012 -11.781 0.254 1 97.31 126 LYS A C 1
ATOM 1026 O O . LYS A 1 126 ? -7.711 -11.836 -0.757 1 97.31 126 LYS A O 1
ATOM 1031 N N . LEU A 1 127 ? -5.781 -11.445 0.24 1 98.19 127 LEU A N 1
ATOM 1032 C CA . LEU A 1 127 ? -5.16 -10.992 -1 1 98.19 127 LEU A CA 1
ATOM 1033 C C . LEU A 1 127 ? -5.008 -12.148 -1.983 1 98.19 127 LEU A C 1
ATOM 1035 O O . LEU A 1 127 ? -5.047 -11.945 -3.199 1 98.19 127 LEU A O 1
ATOM 1039 N N . SER A 1 128 ? -4.91 -13.383 -1.504 1 97.5 128 SER A N 1
ATOM 1040 C CA . SER A 1 128 ? -4.66 -14.555 -2.338 1 97.5 128 SER A CA 1
ATOM 1041 C C . SER A 1 128 ? -5.957 -15.117 -2.908 1 97.5 128 SER A C 1
ATOM 1043 O O . SER A 1 128 ? -5.969 -16.203 -3.496 1 97.5 128 SER A O 1
ATOM 1045 N N . HIS A 1 129 ? -7.062 -14.406 -2.754 1 96.88 129 HIS A N 1
ATOM 1046 C CA . HIS A 1 129 ? -8.359 -14.938 -3.17 1 96.88 129 HIS A CA 1
ATOM 1047 C C . HIS A 1 129 ? -8.375 -15.234 -4.664 1 96.88 129 HIS A C 1
ATOM 1049 O O . HIS A 1 129 ? -9.039 -16.172 -5.109 1 96.88 129 HIS A O 1
ATOM 1055 N N . CYS A 1 130 ? -7.711 -14.461 -5.426 1 96.88 130 CYS A N 1
ATOM 1056 C CA . CYS A 1 130 ? -7.656 -14.648 -6.871 1 96.88 130 CYS A CA 1
ATOM 1057 C C . CYS A 1 130 ? -7.125 -16.031 -7.223 1 96.88 130 CYS A C 1
ATOM 1059 O O . CYS A 1 130 ? -7.457 -16.578 -8.273 1 96.88 130 CYS A O 1
ATOM 1061 N N . LEU A 1 131 ? -6.332 -16.641 -6.379 1 96.88 131 LEU A N 1
ATOM 1062 C CA . LEU A 1 131 ? -5.707 -17.922 -6.633 1 96.88 131 LEU A CA 1
ATOM 1063 C C . LEU A 1 131 ? -6.684 -19.062 -6.355 1 96.88 131 LEU A C 1
ATOM 1065 O O . LEU A 1 131 ? -6.406 -20.219 -6.688 1 96.88 131 LEU A O 1
ATOM 1069 N N . SER A 1 132 ? -7.828 -18.719 -5.805 1 94.62 132 SER A N 1
ATOM 1070 C CA . SER A 1 132 ? -8.797 -19.75 -5.426 1 94.62 132 SER A CA 1
ATOM 1071 C C . SER A 1 132 ? -9.867 -19.922 -6.5 1 94.62 132 SER A C 1
ATOM 1073 O O . SER A 1 132 ? -10.688 -20.844 -6.426 1 94.62 132 SER A O 1
ATOM 1075 N N . TYR A 1 133 ? -9.891 -19.062 -7.441 1 93.19 133 TYR A N 1
ATOM 1076 C CA . TYR A 1 133 ? -10.875 -19.188 -8.516 1 93.19 133 TYR A CA 1
ATOM 1077 C C . TYR A 1 133 ? -10.539 -20.375 -9.414 1 93.19 133 TYR A C 1
ATOM 1079 O O . TYR A 1 133 ? -9.375 -20.766 -9.539 1 93.19 133 TYR A O 1
ATOM 1087 N N . PRO A 1 134 ? -11.547 -20.906 -10.102 1 91.44 134 PRO A N 1
ATOM 1088 C CA . PRO A 1 134 ? -11.32 -22.094 -10.922 1 91.44 134 PRO A CA 1
ATOM 1089 C C . PRO A 1 134 ? -10.539 -21.797 -12.195 1 91.44 134 PRO A C 1
ATOM 1091 O O . PRO A 1 134 ? -10.016 -22.703 -12.836 1 91.44 134 PRO A O 1
ATOM 1094 N N . TYR A 1 135 ? -10.461 -20.594 -12.57 1 92.31 135 TYR A N 1
ATOM 1095 C CA . TYR A 1 135 ? -9.758 -20.188 -13.773 1 92.31 135 TYR A CA 1
ATOM 1096 C C . TYR A 1 135 ? -8.406 -19.562 -13.438 1 92.31 135 TYR A C 1
ATOM 1098 O O . TYR A 1 135 ? -8.352 -18.516 -12.781 1 92.31 135 TYR A O 1
ATOM 1106 N N . PRO A 1 136 ? -7.355 -20.078 -13.945 1 96.25 136 PRO A N 1
ATOM 1107 C CA . PRO A 1 136 ? -6.043 -19.547 -13.57 1 96.25 136 PRO A CA 1
ATOM 1108 C C . PRO A 1 136 ? -5.559 -18.453 -14.523 1 96.25 136 PRO A C 1
ATOM 1110 O O . PRO A 1 136 ? -4.582 -17.766 -14.227 1 96.25 136 PRO A O 1
ATOM 1113 N N . ALA A 1 137 ? -6.148 -18.297 -15.727 1 97.44 137 ALA A N 1
ATOM 1114 C CA . ALA A 1 137 ? -5.676 -17.344 -16.734 1 97.44 137 ALA A CA 1
ATOM 1115 C C . ALA A 1 137 ? -6.742 -16.297 -17.031 1 97.44 137 ALA A C 1
ATOM 1117 O O . ALA A 1 137 ? -7.918 -16.625 -17.203 1 97.44 137 ALA A O 1
ATOM 1118 N N . TRP A 1 138 ? -6.27 -15.062 -17.094 1 96.75 138 TRP A N 1
ATOM 1119 C CA . TRP A 1 138 ? -7.199 -13.945 -17.219 1 96.75 138 TRP A CA 1
ATOM 1120 C C . TRP A 1 138 ? -6.707 -12.945 -18.266 1 96.75 138 TRP A C 1
ATOM 1122 O O . TRP A 1 138 ? -5.512 -12.656 -18.328 1 96.75 138 TRP A O 1
ATOM 1132 N N . HIS A 1 139 ? -7.637 -12.453 -19.047 1 95.56 139 HIS A N 1
ATOM 1133 C CA . HIS A 1 139 ? -7.344 -11.328 -19.938 1 95.56 139 HIS A CA 1
ATOM 1134 C C . HIS A 1 139 ? -7.699 -10.008 -19.266 1 95.56 139 HIS A C 1
ATOM 1136 O O . HIS A 1 139 ? -8.867 -9.734 -19 1 95.56 139 HIS A O 1
ATOM 1142 N N . LEU A 1 140 ? -6.723 -9.18 -19.078 1 94.69 140 LEU A N 1
ATOM 1143 C CA . LEU A 1 140 ? -6.938 -7.93 -18.359 1 94.69 140 LEU A CA 1
ATOM 1144 C C . LEU A 1 140 ? -7.465 -6.848 -19.297 1 94.69 140 LEU A C 1
ATOM 1146 O O . LEU A 1 140 ? -6.863 -6.578 -20.344 1 94.69 140 LEU A O 1
ATOM 1150 N N . PRO A 1 141 ? -8.578 -6.215 -18.875 1 93.25 141 PRO A N 1
ATOM 1151 C CA . PRO A 1 141 ? -9.031 -5.07 -19.656 1 93.25 141 PRO A CA 1
ATOM 1152 C C . PRO A 1 141 ? -8.047 -3.9 -19.625 1 93.25 141 PRO A C 1
ATOM 1154 O O . PRO A 1 141 ? -7.281 -3.766 -18.656 1 93.25 141 PRO A O 1
ATOM 1157 N N . THR A 1 142 ? -8.141 -2.998 -20.562 1 90.31 142 THR A N 1
ATOM 1158 C CA . THR A 1 142 ? -7.145 -1.961 -20.797 1 90.31 142 THR A CA 1
ATOM 1159 C C . THR A 1 142 ? -6.941 -1.111 -19.547 1 90.31 142 THR A C 1
ATOM 1161 O O . THR A 1 142 ? -5.809 -0.903 -19.109 1 90.31 142 THR A O 1
ATOM 1164 N N . PRO A 1 143 ? -8.016 -0.551 -18.922 1 89 143 PRO A N 1
ATOM 1165 C CA . PRO A 1 143 ? -7.77 0.294 -17.75 1 89 143 PRO A CA 1
ATOM 1166 C C . PRO A 1 143 ? -7.094 -0.462 -16.609 1 89 143 PRO A C 1
ATOM 1168 O O . PRO A 1 143 ? -6.199 0.077 -15.953 1 89 143 PRO A O 1
ATOM 1171 N N . ASP A 1 144 ? -7.473 -1.663 -16.422 1 91.75 144 ASP A N 1
ATOM 1172 C CA . ASP A 1 144 ? -6.887 -2.484 -15.367 1 91.75 144 ASP A CA 1
ATOM 1173 C C . ASP A 1 144 ? -5.469 -2.914 -15.727 1 91.75 144 ASP A C 1
ATOM 1175 O O . ASP A 1 144 ? -4.594 -2.979 -14.859 1 91.75 144 ASP A O 1
ATOM 1179 N N . ARG A 1 145 ? -5.375 -3.129 -16.984 1 94.31 145 ARG A N 1
ATOM 1180 C CA . ARG A 1 145 ? -4.055 -3.516 -17.469 1 94.31 145 ARG A CA 1
ATOM 1181 C C . ARG A 1 145 ? -3.025 -2.43 -17.188 1 94.31 145 ARG A C 1
ATOM 1183 O O . ARG A 1 145 ? -1.928 -2.721 -16.703 1 94.31 145 ARG A O 1
ATOM 1190 N N . LYS A 1 146 ? -3.367 -1.253 -17.469 1 93.44 146 LYS A N 1
ATOM 1191 C CA . LYS A 1 146 ? -2.457 -0.134 -17.25 1 93.44 146 LYS A CA 1
ATOM 1192 C C . LYS A 1 146 ? -2.105 -0 -15.766 1 93.44 146 LYS A C 1
ATOM 1194 O O . LYS A 1 146 ? -0.941 0.196 -15.414 1 93.44 146 LYS A O 1
ATOM 1199 N N . ARG A 1 147 ? -3.045 -0.086 -14.953 1 93.25 147 ARG A N 1
ATOM 1200 C CA . ARG A 1 147 ? -2.848 0.014 -13.516 1 93.25 147 ARG A CA 1
ATOM 1201 C C . ARG A 1 147 ? -1.945 -1.104 -13 1 93.25 147 ARG A C 1
ATOM 1203 O O . ARG A 1 147 ? -0.986 -0.852 -12.273 1 93.25 147 ARG A O 1
ATOM 1210 N N . LEU A 1 148 ? -2.256 -2.303 -13.367 1 96.06 148 LEU A N 1
ATOM 1211 C CA . LEU A 1 148 ? -1.49 -3.455 -12.906 1 96.06 148 LEU A CA 1
ATOM 1212 C C . LEU A 1 148 ? -0.053 -3.391 -13.406 1 96.06 148 LEU A C 1
ATOM 1214 O O . LEU A 1 148 ? 0.885 -3.686 -12.664 1 96.06 148 LEU A O 1
ATOM 1218 N N . GLU A 1 149 ? 0.107 -3 -14.609 1 95.62 149 GLU A N 1
ATOM 1219 C CA . GLU A 1 149 ? 1.447 -2.857 -15.164 1 95.62 149 GLU A CA 1
ATOM 1220 C C . GLU A 1 149 ? 2.254 -1.81 -14.406 1 95.62 149 GLU A C 1
ATOM 1222 O O . GLU A 1 149 ? 3.459 -1.975 -14.203 1 95.62 149 GLU A O 1
ATOM 1227 N N . GLN A 1 150 ? 1.59 -0.791 -14.047 1 94.69 150 GLN A N 1
ATOM 1228 C CA . GLN A 1 150 ? 2.268 0.24 -13.273 1 94.69 150 GLN A CA 1
ATOM 1229 C C . GLN A 1 150 ? 2.746 -0.309 -11.93 1 94.69 150 GLN A C 1
ATOM 1231 O O . GLN A 1 150 ? 3.867 -0.023 -11.5 1 94.69 150 GLN A O 1
ATOM 1236 N N . TYR A 1 151 ? 1.912 -1.071 -11.227 1 97.06 151 TYR A N 1
ATOM 1237 C CA . TYR A 1 151 ? 2.307 -1.671 -9.953 1 97.06 151 TYR A CA 1
ATOM 1238 C C . TYR A 1 151 ? 3.492 -2.609 -10.141 1 97.06 151 TYR A C 1
ATOM 1240 O O . TYR A 1 151 ? 4.457 -2.561 -9.367 1 97.06 151 TYR A O 1
ATOM 1248 N N . LEU A 1 152 ? 3.422 -3.398 -11.164 1 97.38 152 LEU A N 1
ATOM 1249 C CA . LEU A 1 152 ? 4.492 -4.348 -11.445 1 97.38 152 LEU A CA 1
ATOM 1250 C C . LEU A 1 152 ? 5.793 -3.619 -11.773 1 97.38 152 LEU A C 1
ATOM 1252 O O . LEU A 1 152 ? 6.863 -4.004 -11.297 1 97.38 152 LEU A O 1
ATOM 1256 N N . THR A 1 153 ? 5.684 -2.611 -12.578 1 95.31 153 THR A N 1
ATOM 1257 C CA . THR A 1 153 ? 6.859 -1.831 -12.953 1 95.31 153 THR A CA 1
ATOM 1258 C C . THR A 1 153 ? 7.488 -1.176 -11.727 1 95.31 153 THR A C 1
ATOM 1260 O O . THR A 1 153 ? 8.711 -1.169 -11.578 1 95.31 153 THR A O 1
ATOM 1263 N N . ASN A 1 154 ? 6.652 -0.597 -10.898 1 95.44 154 ASN A N 1
ATOM 1264 C CA . ASN A 1 154 ? 7.164 0.008 -9.672 1 95.44 154 ASN A CA 1
ATOM 1265 C C . ASN A 1 154 ? 7.875 -1.02 -8.797 1 95.44 154 ASN A C 1
ATOM 1267 O O . ASN A 1 154 ? 8.906 -0.723 -8.195 1 95.44 154 ASN A O 1
ATOM 1271 N N . LEU A 1 155 ? 7.328 -2.189 -8.695 1 97.25 155 LEU A N 1
ATOM 1272 C CA . LEU A 1 155 ? 7.957 -3.252 -7.914 1 97.25 155 LEU A CA 1
ATOM 1273 C C . LEU A 1 155 ? 9.305 -3.637 -8.516 1 97.25 155 LEU A C 1
ATOM 1275 O O . LEU A 1 155 ? 10.273 -3.85 -7.781 1 97.25 155 LEU A O 1
ATOM 1279 N N . LEU A 1 156 ? 9.352 -3.705 -9.828 1 95.56 156 LEU A N 1
ATOM 1280 C CA . LEU A 1 156 ? 10.609 -4.012 -10.508 1 95.56 156 LEU A CA 1
ATOM 1281 C C . LEU A 1 156 ? 11.664 -2.949 -10.211 1 95.56 156 LEU A C 1
ATOM 1283 O O . LEU A 1 156 ? 12.812 -3.277 -9.914 1 95.56 156 LEU A O 1
ATOM 1287 N N . TYR A 1 157 ? 11.234 -1.74 -10.234 1 92.5 157 TYR A N 1
ATOM 1288 C CA . TYR A 1 157 ? 12.141 -0.631 -9.961 1 92.5 157 TYR A CA 1
ATOM 1289 C C . TYR A 1 157 ? 12.648 -0.68 -8.531 1 92.5 157 TYR A C 1
ATOM 1291 O O . TYR A 1 157 ? 13.836 -0.451 -8.273 1 92.5 157 TYR A O 1
ATOM 1299 N N . LEU A 1 158 ? 11.773 -0.927 -7.645 1 93.31 158 LEU A N 1
ATOM 1300 C CA . LEU A 1 158 ? 12.148 -0.983 -6.234 1 93.31 158 LEU A CA 1
ATOM 1301 C C . LEU A 1 158 ? 13.156 -2.1 -5.98 1 93.31 158 LEU A C 1
ATOM 1303 O O . LEU A 1 158 ? 14.062 -1.947 -5.164 1 93.31 158 LEU A O 1
ATOM 1307 N N . GLU A 1 159 ? 12.977 -3.189 -6.656 1 90.12 159 GLU A N 1
ATOM 1308 C CA . GLU A 1 159 ? 13.898 -4.309 -6.5 1 90.12 159 GLU A CA 1
ATOM 1309 C C . GLU A 1 159 ? 15.289 -3.955 -7.02 1 90.12 159 GLU A C 1
ATOM 1311 O O . GLU A 1 159 ? 16.297 -4.449 -6.504 1 90.12 159 GLU A O 1
ATOM 1316 N N . ALA A 1 160 ? 15.328 -3.121 -7.938 1 87.38 160 ALA A N 1
ATOM 1317 C CA . ALA A 1 160 ? 16.594 -2.748 -8.57 1 87.38 160 ALA A CA 1
ATOM 1318 C C . ALA A 1 160 ? 17.266 -1.607 -7.812 1 87.38 160 ALA A C 1
ATOM 1320 O O . ALA A 1 160 ? 18.469 -1.373 -7.969 1 87.38 160 ALA A O 1
ATOM 1321 N N . ASP A 1 161 ? 16.484 -0.876 -7.031 1 87.44 161 ASP A N 1
ATOM 1322 C CA . ASP A 1 161 ? 17 0.31 -6.355 1 87.44 161 ASP A CA 1
ATOM 1323 C C . ASP A 1 161 ? 17.781 -0.068 -5.098 1 87.44 161 ASP A C 1
ATOM 1325 O O . ASP A 1 161 ? 17.188 -0.287 -4.039 1 87.44 161 ASP A O 1
ATOM 1329 N N . SER A 1 162 ? 18.984 -0.029 -5.234 1 83.81 162 SER A N 1
ATOM 1330 C CA . SER A 1 162 ? 19.828 -0.396 -4.102 1 83.81 162 SER A CA 1
ATOM 1331 C C . SER A 1 162 ? 20.094 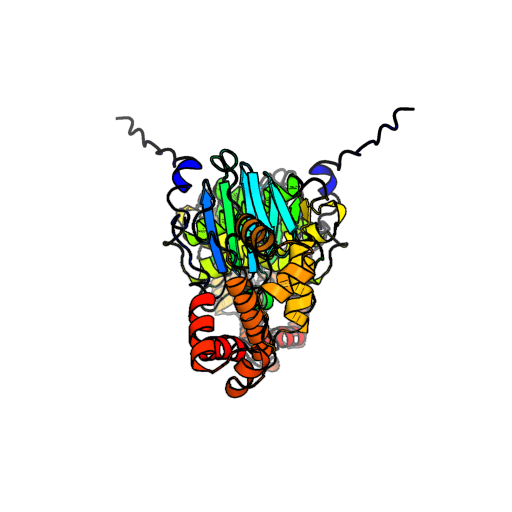0.804 -3.201 1 83.81 162 SER A C 1
ATOM 1333 O O . SER A 1 16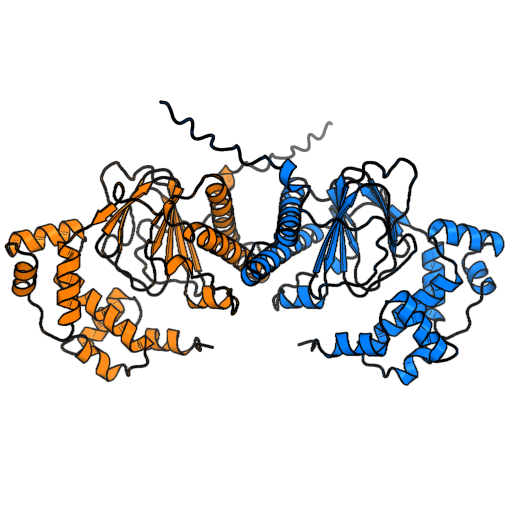2 ? 20.609 0.651 -2.09 1 83.81 162 SER A O 1
ATOM 1335 N N . LEU A 1 163 ? 19.719 1.951 -3.561 1 87.12 163 LEU A N 1
ATOM 1336 C CA . LEU A 1 163 ? 20.047 3.156 -2.803 1 87.12 163 LEU A CA 1
ATOM 1337 C C . LEU A 1 163 ? 18.922 3.496 -1.828 1 87.12 163 LEU A C 1
ATOM 1339 O O . LEU A 1 163 ? 19.141 4.223 -0.854 1 87.12 163 LEU A O 1
ATOM 1343 N N . MET A 1 164 ? 17.828 3.006 -2.09 1 90.5 164 MET A N 1
ATOM 1344 C CA . MET A 1 164 ? 16.688 3.279 -1.211 1 90.5 164 MET A CA 1
ATOM 1345 C C . MET A 1 164 ? 16.859 2.568 0.128 1 90.5 164 MET A C 1
ATOM 1347 O O . MET A 1 164 ? 17.203 1.388 0.169 1 90.5 164 MET A O 1
ATOM 1351 N N . PRO A 1 165 ? 16.516 3.324 1.219 1 91.81 165 PRO A N 1
ATOM 1352 C CA . PRO A 1 165 ? 16.562 2.662 2.525 1 91.81 165 PRO A CA 1
ATOM 1353 C C . PRO A 1 165 ? 15.664 1.429 2.592 1 91.81 165 PRO A C 1
ATOM 1355 O O . PRO A 1 165 ? 14.523 1.463 2.119 1 91.81 165 PRO A O 1
ATOM 1358 N N . ARG A 1 166 ? 16.078 0.409 3.23 1 91.44 166 ARG A N 1
ATOM 1359 C CA . ARG A 1 166 ? 15.422 -0.891 3.223 1 91.44 166 ARG A CA 1
ATOM 1360 C C . ARG A 1 166 ? 14.016 -0.793 3.812 1 91.44 166 ARG A C 1
ATOM 1362 O O . ARG A 1 166 ? 13.086 -1.421 3.311 1 91.44 166 ARG A O 1
ATOM 1369 N N . GLY A 1 167 ? 13.93 -0.046 4.902 1 93.69 167 GLY A N 1
ATOM 1370 C CA . GLY A 1 167 ? 12.625 0.103 5.531 1 93.69 167 GLY A CA 1
ATOM 1371 C C . GLY A 1 167 ? 11.594 0.756 4.625 1 93.69 167 GLY A C 1
ATOM 1372 O O . GLY A 1 167 ? 10.445 0.319 4.566 1 93.69 167 GLY A O 1
ATOM 1373 N N . GLU A 1 168 ? 11.977 1.759 3.953 1 95.25 168 GLU A N 1
ATOM 1374 C CA . GLU A 1 168 ? 11.094 2.436 3.008 1 95.25 168 GLU A CA 1
ATOM 1375 C C . GLU A 1 168 ? 10.711 1.514 1.852 1 95.25 168 GLU A C 1
ATOM 1377 O O . GLU A 1 168 ? 9.547 1.446 1.462 1 95.25 168 GLU A O 1
ATOM 1382 N N . ALA A 1 169 ? 11.75 0.859 1.373 1 95.5 169 ALA A N 1
ATOM 1383 C CA . ALA A 1 169 ? 11.516 -0.07 0.271 1 95.5 169 ALA A CA 1
ATOM 1384 C C . ALA A 1 169 ? 10.5 -1.139 0.663 1 95.5 169 ALA A C 1
ATOM 1386 O O . ALA A 1 169 ? 9.609 -1.481 -0.125 1 95.5 169 ALA A O 1
ATOM 1387 N N . ARG A 1 170 ? 10.625 -1.644 1.839 1 96 170 ARG A N 1
ATOM 1388 C CA . ARG A 1 170 ? 9.711 -2.674 2.322 1 96 170 ARG A CA 1
ATOM 1389 C C . ARG A 1 170 ? 8.281 -2.156 2.365 1 96 170 ARG A C 1
ATOM 1391 O O . ARG A 1 170 ? 7.355 -2.838 1.92 1 96 170 ARG A O 1
ATOM 1398 N N . LEU A 1 171 ? 8.086 -0.976 2.898 1 97.5 171 LEU A N 1
ATOM 1399 C CA . LEU A 1 171 ? 6.75 -0.401 2.988 1 97.5 171 LEU A CA 1
ATOM 1400 C C . LEU A 1 171 ? 6.168 -0.164 1.6 1 97.5 171 LEU A C 1
ATOM 1402 O O . LEU A 1 171 ? 4.984 -0.421 1.367 1 97.5 171 LEU A O 1
ATOM 1406 N N . LEU A 1 172 ? 6.984 0.329 0.692 1 97.75 172 LEU A N 1
ATOM 1407 C CA . LEU A 1 172 ? 6.535 0.561 -0.676 1 97.75 172 LEU A CA 1
ATOM 1408 C C . LEU A 1 172 ? 6.152 -0.751 -1.354 1 97.75 172 LEU A C 1
ATOM 1410 O O . LEU A 1 172 ? 5.105 -0.843 -1.994 1 97.75 172 LEU A O 1
ATOM 1414 N N . LYS A 1 173 ? 7.012 -1.736 -1.205 1 97.81 173 LYS A N 1
ATOM 1415 C CA . LYS A 1 173 ? 6.738 -3.047 -1.79 1 97.81 173 LYS A CA 1
ATOM 1416 C C . LYS A 1 173 ? 5.441 -3.635 -1.24 1 97.81 173 LYS A C 1
ATOM 1418 O O . LYS A 1 173 ? 4.613 -4.137 -2 1 97.81 173 LYS A O 1
ATOM 1423 N N . ASN A 1 174 ? 5.242 -3.562 0.078 1 98.31 174 ASN A N 1
ATOM 1424 C CA . ASN A 1 174 ? 4.004 -4.031 0.689 1 98.31 174 ASN A CA 1
ATOM 1425 C C . ASN A 1 174 ? 2.785 -3.326 0.098 1 98.31 174 ASN A C 1
ATOM 1427 O O . ASN A 1 174 ? 1.761 -3.961 -0.163 1 98.31 174 ASN A O 1
ATOM 1431 N N . ALA A 1 175 ? 2.93 -2.074 -0.089 1 98.56 175 ALA A N 1
ATOM 1432 C CA . ALA A 1 175 ? 1.818 -1.289 -0.622 1 98.56 175 ALA A CA 1
ATOM 1433 C C . ALA A 1 175 ? 1.496 -1.696 -2.057 1 98.56 175 ALA A C 1
ATOM 1435 O O . ALA A 1 175 ? 0.337 -1.955 -2.389 1 98.56 175 ALA A O 1
ATOM 1436 N N . TYR A 1 176 ? 2.492 -1.8 -2.908 1 98.12 176 TYR A N 1
ATOM 1437 C CA . TYR A 1 176 ? 2.268 -2.127 -4.312 1 98.12 176 TYR A CA 1
ATOM 1438 C C . TYR A 1 176 ? 1.757 -3.555 -4.465 1 98.12 176 TYR A C 1
ATOM 1440 O O . TYR A 1 176 ? 0.927 -3.836 -5.332 1 98.12 176 TYR A O 1
ATOM 1448 N N . ILE A 1 177 ? 2.279 -4.508 -3.67 1 98.75 177 ILE A N 1
ATOM 1449 C CA . ILE A 1 177 ? 1.776 -5.875 -3.693 1 98.75 177 ILE A CA 1
ATOM 1450 C C . ILE A 1 177 ? 0.301 -5.891 -3.301 1 98.75 177 ILE A C 1
ATOM 1452 O O . ILE A 1 177 ? -0.512 -6.559 -3.945 1 98.75 177 ILE A O 1
ATOM 1456 N N . THR A 1 178 ? -0.039 -5.137 -2.277 1 98.69 178 THR A N 1
ATOM 1457 C CA . THR A 1 178 ? -1.425 -5.043 -1.831 1 98.69 178 THR A CA 1
ATOM 1458 C C . THR A 1 178 ? -2.312 -4.484 -2.939 1 98.69 178 THR A C 1
ATOM 1460 O O . THR A 1 178 ? -3.352 -5.066 -3.26 1 98.69 178 THR A O 1
ATOM 1463 N N . LEU A 1 179 ? -1.881 -3.383 -3.521 1 98.19 179 LEU A N 1
ATOM 1464 C CA . LEU A 1 179 ? -2.645 -2.766 -4.602 1 98.19 179 LEU A CA 1
ATOM 1465 C C . LEU A 1 179 ? -2.818 -3.732 -5.766 1 98.19 179 LEU A C 1
ATOM 1467 O O . LEU A 1 179 ? -3.918 -3.869 -6.305 1 98.19 179 LEU A O 1
ATOM 1471 N N . PHE A 1 180 ? -1.767 -4.434 -6.098 1 98.44 180 PHE A N 1
ATOM 1472 C CA . PHE A 1 180 ? -1.773 -5.367 -7.215 1 98.44 180 PHE A CA 1
ATOM 1473 C C . PHE A 1 180 ? -2.789 -6.48 -6.988 1 98.44 180 PHE A C 1
ATOM 1475 O O . PHE A 1 180 ? -3.643 -6.734 -7.84 1 98.44 180 PHE A O 1
ATOM 1482 N N . PHE A 1 181 ? -2.754 -7.113 -5.902 1 98.5 181 PHE A N 1
ATOM 1483 C CA . PHE A 1 181 ? -3.574 -8.297 -5.668 1 98.5 181 PHE A CA 1
ATOM 1484 C C . PHE A 1 181 ? -5.031 -7.91 -5.438 1 98.5 181 PHE A C 1
ATOM 1486 O O . PHE A 1 181 ? -5.941 -8.672 -5.766 1 98.5 181 PHE A O 1
ATOM 1493 N N . ILE A 1 182 ? -5.293 -6.734 -4.812 1 97.69 182 ILE A N 1
ATOM 1494 C CA . ILE A 1 182 ? -6.676 -6.285 -4.703 1 97.69 182 ILE A CA 1
ATOM 1495 C C . ILE A 1 182 ? -7.262 -6.078 -6.102 1 97.69 182 ILE A C 1
ATOM 1497 O O . ILE A 1 182 ? -8.391 -6.496 -6.379 1 97.69 182 ILE A O 1
ATOM 1501 N N . CYS A 1 183 ? -6.492 -5.414 -6.934 1 96.06 183 CYS A N 1
ATOM 1502 C CA . CYS A 1 183 ? -6.93 -5.219 -8.312 1 96.06 183 CYS A CA 1
ATOM 1503 C C . CYS A 1 183 ? -7.188 -6.559 -8.992 1 96.06 183 CYS A C 1
ATOM 1505 O O . CYS A 1 183 ? -8.211 -6.73 -9.664 1 96.06 183 CYS A O 1
ATOM 1507 N N . LEU A 1 184 ? -6.297 -7.527 -8.828 1 96.81 184 LEU A N 1
ATOM 1508 C CA . LEU A 1 184 ? -6.449 -8.852 -9.406 1 96.81 184 LEU A CA 1
ATOM 1509 C C . LEU A 1 184 ? -7.715 -9.531 -8.891 1 96.81 184 LEU A C 1
ATOM 1511 O O . LEU A 1 184 ? -8.461 -10.133 -9.672 1 96.81 184 LEU A O 1
ATOM 1515 N N . ASN A 1 185 ? -7.887 -9.453 -7.578 1 96.5 185 ASN A N 1
ATOM 1516 C CA . ASN A 1 185 ? -9.102 -10.016 -6.988 1 96.5 185 ASN A CA 1
ATOM 1517 C C . ASN A 1 185 ? -10.352 -9.414 -7.613 1 96.5 185 ASN A C 1
ATOM 1519 O O . ASN A 1 185 ? -11.336 -10.125 -7.855 1 96.5 185 ASN A O 1
ATOM 1523 N N . GLN A 1 186 ? -10.32 -8.141 -7.82 1 94.19 186 GLN A N 1
ATOM 1524 C CA . GLN A 1 186 ? -11.461 -7.465 -8.43 1 94.19 186 GLN A CA 1
ATOM 1525 C C . GLN A 1 186 ? -11.703 -7.957 -9.852 1 94.19 186 GLN A C 1
ATOM 1527 O O . GLN A 1 186 ? -12.852 -8.148 -10.266 1 94.19 186 GLN A O 1
ATOM 1532 N N . ILE A 1 187 ? -10.703 -8.172 -10.562 1 94.62 187 ILE A N 1
ATOM 1533 C CA . ILE A 1 187 ? -10.789 -8.68 -11.93 1 94.62 187 ILE A CA 1
ATOM 1534 C C . ILE A 1 187 ? -11.336 -10.102 -11.914 1 94.62 187 ILE A C 1
ATOM 1536 O O . ILE A 1 187 ? -12.258 -10.43 -12.672 1 94.62 187 ILE A O 1
ATOM 1540 N N . CYS A 1 188 ? -10.836 -10.938 -11.031 1 95.25 188 CYS A N 1
ATOM 1541 C CA . CYS A 1 188 ? -11.148 -12.367 -11 1 95.25 188 CYS A CA 1
ATOM 1542 C C . CYS A 1 188 ? -12.586 -12.602 -10.539 1 95.25 188 CYS A C 1
ATOM 1544 O O . CYS A 1 188 ? -13.117 -13.695 -10.703 1 95.25 188 CYS A O 1
ATOM 1546 N N . ARG A 1 189 ? -13.203 -11.578 -10.023 1 93.25 189 ARG A N 1
ATOM 1547 C CA . ARG A 1 189 ? -14.617 -11.664 -9.68 1 93.25 189 ARG A CA 1
ATOM 1548 C C . ARG A 1 189 ? -15.484 -11.734 -10.93 1 93.25 189 ARG A C 1
ATOM 1550 O O . ARG A 1 189 ? -16.641 -12.141 -10.867 1 93.25 189 ARG A O 1
ATOM 1557 N N . HIS A 1 190 ? -14.898 -11.359 -12.023 1 92.88 190 HIS A N 1
ATOM 1558 C CA . HIS A 1 190 ? -15.609 -11.352 -13.297 1 92.88 190 HIS A CA 1
ATOM 1559 C C . HIS A 1 190 ? -15.18 -12.523 -14.172 1 92.88 190 HIS A C 1
ATOM 1561 O O . HIS A 1 190 ? -14.32 -12.367 -15.039 1 92.88 190 HIS A O 1
ATOM 1567 N N . SER A 1 191 ? -15.883 -13.594 -14.125 1 90.62 191 SER A N 1
ATOM 1568 C CA . SER A 1 191 ? -15.508 -14.844 -14.773 1 90.62 191 SER A CA 1
ATOM 1569 C C . SER A 1 191 ? -15.445 -14.688 -16.281 1 90.62 191 SER A C 1
ATOM 1571 O O . SER A 1 191 ? -14.773 -15.461 -16.969 1 90.62 191 SER A O 1
ATOM 1573 N N . GLU A 1 192 ? -16.125 -13.68 -16.797 1 91.31 192 GLU A N 1
ATOM 1574 C CA . GLU A 1 192 ? -16.125 -13.469 -18.234 1 91.31 192 GLU A CA 1
ATOM 1575 C C . GLU A 1 192 ? -14.758 -13.031 -18.734 1 91.31 192 GLU A C 1
ATOM 1577 O O . GLU A 1 192 ? -14.492 -13.062 -19.938 1 91.31 192 GLU A O 1
ATOM 1582 N N . LEU A 1 193 ? -13.93 -12.625 -17.812 1 92.31 193 LEU A N 1
ATOM 1583 C CA . LEU A 1 193 ? -12.594 -12.18 -18.188 1 92.31 193 LEU A CA 1
ATOM 1584 C C . LEU A 1 193 ? -11.609 -13.344 -18.188 1 92.31 193 LEU A C 1
ATOM 1586 O O . LEU A 1 193 ? -10.461 -13.195 -18.625 1 92.31 193 LEU A O 1
ATOM 1590 N N . ALA A 1 194 ? -12.016 -14.484 -17.75 1 94.31 194 ALA A N 1
ATOM 1591 C CA . ALA A 1 194 ? -11.188 -15.68 -17.828 1 94.31 194 ALA A CA 1
ATOM 1592 C C . ALA A 1 194 ? -10.938 -16.078 -19.266 1 94.31 194 ALA A C 1
ATOM 1594 O O . ALA A 1 194 ? -11.797 -15.891 -20.141 1 94.31 194 ALA A O 1
ATOM 1595 N N . LEU A 1 195 ? -9.703 -16.594 -19.484 1 93.62 195 LEU A N 1
ATOM 1596 C CA . LEU A 1 195 ? -9.406 -17.031 -20.844 1 93.62 195 LEU A CA 1
ATOM 1597 C C . LEU A 1 195 ? -10.367 -18.125 -21.281 1 93.62 195 LEU A C 1
ATOM 1599 O O . LEU A 1 195 ? -10.703 -19.016 -20.5 1 93.62 195 LEU A O 1
ATOM 1603 N N . THR A 1 196 ? -10.734 -18.078 -22.469 1 85.44 196 THR A N 1
ATOM 1604 C CA . THR A 1 196 ? -11.742 -18.969 -23.016 1 85.44 196 THR A CA 1
ATOM 1605 C C . THR A 1 196 ? -11.094 -20.234 -23.578 1 85.44 196 THR A C 1
ATOM 1607 O O . THR A 1 196 ? -9.867 -20.328 -23.641 1 85.44 196 THR A O 1
ATOM 1610 N N . THR A 1 197 ? -11.953 -21.141 -24.047 1 84.5 197 THR A N 1
ATOM 1611 C CA . THR A 1 197 ? -11.539 -22.438 -24.594 1 84.5 197 THR A CA 1
ATOM 1612 C C . THR A 1 197 ? -10.789 -22.25 -25.906 1 84.5 197 THR A C 1
ATOM 1614 O O . THR A 1 197 ? -10.039 -23.141 -26.328 1 84.5 197 THR A O 1
ATOM 1617 N N . GLU A 1 198 ? -10.93 -21.094 -26.422 1 85.75 198 GLU A N 1
ATOM 1618 C CA . GLU A 1 198 ? -10.234 -20.844 -27.672 1 85.75 198 GLU A CA 1
ATOM 1619 C C . GLU A 1 198 ? -8.734 -20.672 -27.453 1 85.75 198 GLU A C 1
ATOM 1621 O O . GLU A 1 198 ? -7.93 -20.891 -28.359 1 85.75 198 GLU A O 1
ATOM 1626 N N . ASN A 1 199 ? -8.438 -20.328 -26.297 1 91.31 199 ASN A N 1
ATOM 1627 C CA . ASN A 1 199 ? -7.039 -20.062 -26 1 91.31 199 ASN A CA 1
ATOM 1628 C C . ASN A 1 199 ? -6.449 -21.109 -25.062 1 91.31 199 ASN A C 1
ATOM 1630 O O . ASN A 1 199 ? -5.367 -20.906 -24.5 1 91.31 199 ASN A O 1
ATOM 1634 N N . THR A 1 200 ? -7.195 -22.156 -24.922 1 93.38 200 THR A N 1
ATOM 1635 C CA . THR A 1 200 ? -6.738 -23.234 -24.047 1 93.38 200 THR A CA 1
ATOM 1636 C C . THR A 1 200 ? -6.914 -24.594 -24.719 1 93.38 200 THR A C 1
ATOM 1638 O O . THR A 1 200 ? -7.691 -24.734 -25.672 1 93.38 200 THR A O 1
ATOM 1641 N N . CYS A 1 201 ? -6.098 -25.547 -24.375 1 93.56 201 CYS A N 1
ATOM 1642 C CA . CYS A 1 201 ? -6.184 -26.922 -24.844 1 93.56 201 CYS A CA 1
ATOM 1643 C C . CYS A 1 201 ? -6.086 -27.906 -23.688 1 93.56 201 CYS A C 1
ATOM 1645 O O . CYS A 1 201 ? -5.051 -28 -23.031 1 93.56 201 CYS A O 1
ATOM 1647 N N . ILE A 1 202 ? -7.109 -28.641 -23.484 1 93.88 202 ILE A N 1
ATOM 1648 C CA . ILE A 1 202 ? -7.117 -29.641 -22.422 1 93.88 202 ILE A CA 1
ATOM 1649 C C . ILE A 1 202 ? -6.531 -30.953 -22.953 1 93.88 202 ILE A C 1
ATOM 1651 O O . ILE A 1 202 ? -6.832 -31.359 -24.078 1 93.88 202 ILE A O 1
ATOM 1655 N N . HIS A 1 203 ? -5.77 -31.547 -22.125 1 93.94 203 HIS A N 1
ATOM 1656 C CA . HIS A 1 203 ? -5.172 -32.844 -22.469 1 93.94 203 HIS A CA 1
ATOM 1657 C C . HIS A 1 203 ? -5.754 -33.969 -21.609 1 93.94 203 HIS A C 1
ATOM 1659 O O . HIS A 1 203 ? -5.27 -34.219 -20.5 1 93.94 203 HIS A O 1
ATOM 1665 N N . PRO A 1 204 ? -6.688 -34.688 -22.109 1 93.06 204 PRO A N 1
ATOM 1666 C CA . PRO A 1 204 ? -7.371 -35.719 -21.328 1 93.06 204 PRO A CA 1
ATOM 1667 C C . PRO A 1 204 ? -6.414 -36.781 -20.797 1 93.06 204 PRO A C 1
ATOM 1669 O O . PRO A 1 204 ? -6.637 -37.312 -19.703 1 93.06 204 PRO A O 1
ATOM 1672 N N . MET A 1 205 ? -5.445 -37.094 -21.594 1 92.31 205 MET A N 1
ATOM 1673 C CA . MET A 1 205 ? -4.48 -38.094 -21.172 1 92.31 205 MET A CA 1
ATOM 1674 C C . MET A 1 205 ? -3.859 -37.719 -19.828 1 92.31 205 MET A C 1
ATOM 1676 O O . MET A 1 205 ? -3.764 -38.562 -18.938 1 92.31 205 MET A O 1
ATOM 1680 N N . ILE A 1 206 ? -3.461 -36.5 -19.719 1 92.44 206 ILE A N 1
ATOM 1681 C CA . ILE A 1 206 ? -2.826 -36.031 -18.484 1 92.44 206 ILE A CA 1
ATOM 1682 C C . ILE A 1 206 ? -3.818 -36.156 -17.328 1 92.44 206 ILE A C 1
ATOM 1684 O O . ILE A 1 206 ? -3.449 -36.531 -16.219 1 92.44 206 ILE A O 1
ATOM 1688 N N . ARG A 1 207 ? -4.988 -35.812 -17.547 1 92.94 207 ARG A N 1
ATOM 1689 C CA . ARG A 1 207 ? -6.02 -35.875 -16.516 1 92.94 207 ARG A CA 1
ATOM 1690 C C . ARG A 1 207 ? -6.203 -37.312 -16.047 1 92.94 207 ARG A C 1
ATOM 1692 O O . ARG A 1 207 ? -6.211 -37.562 -14.836 1 92.94 207 ARG A O 1
ATOM 1699 N N . VAL A 1 208 ? -6.359 -38.188 -16.953 1 94 208 VAL A N 1
ATOM 1700 C CA . VAL A 1 208 ? -6.594 -39.594 -16.641 1 94 208 VAL A CA 1
ATOM 1701 C C . VAL A 1 208 ? -5.402 -40.156 -15.875 1 94 208 VAL A C 1
ATOM 1703 O O . VAL A 1 208 ? -5.578 -40.875 -14.898 1 94 208 VAL A O 1
ATOM 1706 N N . LEU A 1 209 ? -4.242 -39.844 -16.328 1 94.88 209 LEU A N 1
ATOM 1707 C CA . LEU A 1 209 ? -3.037 -40.312 -15.656 1 94.88 209 LEU A CA 1
ATOM 1708 C C . LEU A 1 209 ? -2.963 -39.781 -14.234 1 94.88 209 LEU A C 1
ATOM 1710 O O . LEU A 1 209 ? -2.654 -40.5 -13.289 1 94.88 209 LEU A O 1
ATOM 1714 N N . THR A 1 210 ? -3.176 -38.5 -14.156 1 94.69 210 THR A N 1
ATOM 1715 C CA . THR A 1 210 ? -3.121 -37.844 -12.859 1 94.69 210 THR A CA 1
ATOM 1716 C C . THR A 1 210 ? -4.098 -38.5 -11.883 1 94.69 210 THR A C 1
ATOM 1718 O O . THR A 1 210 ? -3.742 -38.781 -10.742 1 94.69 210 THR A O 1
ATOM 1721 N N . ASP A 1 211 ? -5.293 -38.719 -12.273 1 95.06 211 ASP A N 1
ATOM 1722 C CA . ASP A 1 211 ? -6.305 -39.375 -11.438 1 95.06 211 ASP A CA 1
ATOM 1723 C C . ASP A 1 211 ? -5.855 -40.75 -11.008 1 95.06 211 ASP A C 1
ATOM 1725 O O . ASP A 1 211 ? -5.969 -41.125 -9.828 1 95.06 211 ASP A O 1
ATOM 1729 N N . PHE A 1 212 ? -5.383 -41.5 -11.93 1 96.62 212 PHE A N 1
ATOM 1730 C CA . PHE A 1 212 ? -4.926 -42.875 -11.641 1 96.62 212 PHE A CA 1
ATOM 1731 C C . PHE A 1 212 ? -3.777 -42.844 -10.641 1 96.62 212 PHE A C 1
ATOM 1733 O O . PHE A 1 212 ? -3.783 -43.594 -9.664 1 96.62 212 PHE A O 1
ATOM 1740 N N . ILE A 1 213 ? -2.803 -42.031 -10.891 1 96.38 213 ILE A N 1
ATOM 1741 C CA . ILE A 1 213 ? -1.625 -41.938 -10.039 1 96.38 213 ILE A CA 1
ATOM 1742 C C . ILE A 1 213 ? -2.045 -41.531 -8.625 1 96.38 213 ILE A C 1
ATOM 1744 O O . ILE A 1 213 ? -1.587 -42.125 -7.641 1 96.38 213 ILE A O 1
ATOM 1748 N N . ASN A 1 214 ? -2.885 -40.562 -8.516 1 94.88 214 ASN A N 1
ATOM 1749 C CA . ASN A 1 214 ? -3.35 -40.125 -7.211 1 94.88 214 ASN A CA 1
ATOM 1750 C C . ASN A 1 214 ? -4.047 -41.25 -6.441 1 94.88 214 ASN A C 1
ATOM 1752 O O . ASN A 1 214 ? -3.871 -41.375 -5.227 1 94.88 214 ASN A O 1
ATOM 1756 N N . GLU A 1 215 ? -4.805 -42 -7.168 1 95.62 215 GLU A N 1
ATOM 1757 C CA . GLU A 1 215 ? -5.551 -43.094 -6.559 1 95.62 215 GLU A CA 1
ATOM 1758 C C . GLU A 1 215 ? -4.621 -44.219 -6.121 1 95.62 215 GLU A C 1
ATOM 1760 O O . GLU A 1 215 ? -4.93 -44.969 -5.188 1 95.62 215 GLU A O 1
ATOM 1765 N N . HIS A 1 216 ? -3.52 -44.344 -6.766 1 96.5 216 HIS A N 1
ATOM 1766 C CA . HIS A 1 216 ? -2.607 -45.438 -6.512 1 96.5 216 HIS A CA 1
ATOM 1767 C C . HIS A 1 216 ? -1.235 -44.938 -6.078 1 96.5 216 HIS A C 1
ATOM 1769 O O . HIS A 1 216 ? -0.216 -45.562 -6.383 1 96.5 216 HIS A O 1
ATOM 1775 N N . ILE A 1 217 ? -1.132 -43.875 -5.426 1 96.19 217 ILE A N 1
ATOM 1776 C CA . ILE A 1 217 ? 0.087 -43.125 -5.188 1 96.19 217 ILE A CA 1
ATOM 1777 C C . ILE A 1 217 ? 1.06 -43.938 -4.348 1 96.19 217 ILE A C 1
ATOM 1779 O O . ILE A 1 217 ? 2.277 -43.812 -4.5 1 96.19 217 ILE A O 1
ATOM 1783 N N . SER A 1 218 ? 0.564 -44.812 -3.479 1 94.81 218 SER A N 1
ATOM 1784 C CA . SER A 1 218 ? 1.396 -45.562 -2.553 1 94.81 218 SER A CA 1
ATOM 1785 C C . SER A 1 218 ? 1.812 -46.906 -3.156 1 94.81 218 SER A C 1
ATOM 1787 O O . SER A 1 218 ? 2.611 -47.656 -2.568 1 94.81 218 SER A O 1
ATOM 1789 N N . GLU A 1 219 ? 1.283 -47.219 -4.316 1 94.88 219 GLU A N 1
ATOM 1790 C CA . GLU A 1 219 ? 1.493 -48.5 -4.953 1 94.88 219 GLU A CA 1
ATOM 1791 C C . GLU A 1 219 ? 2.52 -48.406 -6.078 1 94.88 219 GLU A C 1
ATOM 1793 O O . GLU A 1 219 ? 2.828 -47.312 -6.547 1 94.88 219 GLU A O 1
ATOM 1798 N N . PRO A 1 220 ? 3.066 -49.625 -6.426 1 94.38 220 PRO A N 1
ATOM 1799 C CA . PRO A 1 220 ? 3.885 -49.594 -7.641 1 94.38 220 PRO A CA 1
ATOM 1800 C C . PRO A 1 220 ? 3.076 -49.25 -8.891 1 94.38 220 PRO A C 1
ATOM 1802 O O . PRO A 1 220 ? 1.992 -49.812 -9.094 1 94.38 220 PRO A O 1
ATOM 1805 N N . ILE A 1 221 ? 3.512 -48.312 -9.617 1 95.69 221 ILE A N 1
ATOM 1806 C CA . ILE A 1 221 ? 2.885 -47.906 -10.867 1 95.69 221 ILE A CA 1
ATOM 1807 C C . ILE A 1 221 ? 3.832 -48.156 -12.031 1 95.69 221 ILE A C 1
ATOM 1809 O O . ILE A 1 221 ? 4.953 -47.656 -12.062 1 95.69 221 ILE A O 1
ATOM 1813 N N . THR A 1 222 ? 3.391 -48.969 -12.984 1 94.31 222 THR A N 1
ATOM 1814 C CA . THR A 1 222 ? 4.242 -49.312 -14.117 1 94.31 222 THR A CA 1
ATOM 1815 C C . THR A 1 222 ? 3.822 -48.531 -15.367 1 94.31 222 THR A C 1
ATOM 1817 O O . THR A 1 222 ? 2.707 -48.031 -15.438 1 94.31 222 THR A O 1
ATOM 1820 N N . LEU A 1 223 ? 4.738 -48.5 -16.281 1 95.12 223 LEU A N 1
ATOM 1821 C CA . LEU A 1 223 ? 4.461 -47.875 -17.547 1 95.12 223 LEU A CA 1
ATOM 1822 C C . LEU A 1 223 ? 3.295 -48.531 -18.266 1 95.12 223 LEU A C 1
ATOM 1824 O O . LEU A 1 223 ? 2.502 -47.875 -18.938 1 95.12 223 LEU A O 1
ATOM 1828 N N . ASP A 1 224 ? 3.254 -49.812 -18.078 1 94.75 224 ASP A N 1
ATOM 1829 C CA . ASP A 1 224 ? 2.189 -50.594 -18.734 1 94.75 224 ASP A CA 1
ATOM 1830 C C . ASP A 1 224 ? 0.821 -50.188 -18.172 1 94.75 224 ASP A C 1
ATOM 1832 O O . ASP A 1 224 ? -0.144 -50.062 -18.938 1 94.75 224 ASP A O 1
ATOM 1836 N N . MET A 1 225 ? 0.735 -50.094 -16.906 1 95.06 225 MET A N 1
ATOM 1837 C CA . MET A 1 225 ? -0.504 -49.656 -16.266 1 95.06 225 MET A CA 1
ATOM 1838 C C . MET A 1 225 ? -0.959 -48.312 -16.797 1 95.06 225 MET A C 1
ATOM 1840 O O . MET A 1 225 ? -2.133 -48.125 -17.125 1 95.06 225 MET A O 1
ATOM 1844 N N . LEU A 1 226 ? -0.012 -47.406 -16.922 1 96.19 226 LEU A N 1
ATOM 1845 C CA . LEU A 1 226 ? -0.33 -46.031 -17.328 1 96.19 226 LEU A CA 1
ATOM 1846 C C . LEU A 1 226 ? -0.67 -46 -18.812 1 96.19 226 LEU A C 1
ATOM 1848 O O . LEU A 1 226 ? -1.563 -45.25 -19.234 1 96.19 226 LEU A O 1
ATOM 1852 N N . ALA A 1 227 ? 0.019 -46.719 -19.656 1 95.44 227 ALA A N 1
ATOM 1853 C CA . ALA A 1 227 ? -0.285 -46.812 -21.078 1 95.44 227 ALA A CA 1
ATOM 1854 C C . ALA A 1 227 ? -1.704 -47.312 -21.312 1 95.44 227 ALA A C 1
ATOM 1856 O O . ALA A 1 227 ? -2.416 -46.812 -22.188 1 95.44 227 ALA A O 1
ATOM 1857 N N . LYS A 1 228 ? -2.037 -48.281 -20.531 1 95.12 228 LYS A N 1
ATOM 1858 C CA . LYS A 1 228 ? -3.387 -48.844 -20.625 1 95.12 228 LYS A CA 1
ATOM 1859 C C . LYS A 1 228 ? -4.434 -47.781 -20.281 1 95.12 228 LYS A C 1
ATOM 1861 O O . LYS A 1 228 ? -5.453 -47.656 -20.969 1 95.12 228 LYS A O 1
ATOM 1866 N N . GLN A 1 229 ? -4.18 -47.094 -19.25 1 93.88 229 GLN A N 1
ATOM 1867 C CA . GLN A 1 229 ? -5.094 -46.031 -18.844 1 93.88 229 GLN A CA 1
ATOM 1868 C C . GLN A 1 229 ? -5.215 -44.969 -19.922 1 93.88 229 GLN A C 1
ATOM 1870 O O . GLN A 1 229 ? -6.281 -44.375 -20.109 1 93.88 229 GLN A O 1
ATOM 1875 N N . ALA A 1 230 ? -4.129 -44.688 -20.609 1 92.94 230 ALA A N 1
ATOM 1876 C CA . ALA A 1 230 ? -4.094 -43.656 -21.656 1 92.94 230 ALA A CA 1
ATOM 1877 C C . ALA A 1 230 ? -4.691 -44.188 -22.953 1 92.94 230 ALA A C 1
ATOM 1879 O O . ALA A 1 230 ? -4.93 -43.406 -23.891 1 92.94 230 ALA A O 1
ATOM 1880 N N . GLY A 1 231 ? -4.918 -45.438 -23.047 1 92.62 231 GLY A N 1
ATOM 1881 C CA . GLY A 1 231 ? -5.48 -46.031 -24.234 1 92.62 231 GLY A CA 1
ATOM 1882 C C . GLY A 1 231 ? -4.52 -46.062 -25.422 1 92.62 231 GLY A C 1
ATOM 1883 O O . GLY A 1 231 ? -4.934 -45.844 -26.562 1 92.62 231 GLY A O 1
ATOM 1884 N N . SER A 1 232 ? -3.293 -46.188 -25.172 1 91.62 232 SER A N 1
ATOM 1885 C CA . SER A 1 232 ? -2.256 -46.125 -26.188 1 91.62 232 SER A CA 1
ATOM 1886 C C . SER A 1 232 ? -1.21 -47.219 -25.984 1 91.62 232 SER A C 1
ATOM 1888 O O . SER A 1 232 ? -1.139 -47.844 -24.922 1 91.62 232 SER A O 1
ATOM 1890 N N . SER A 1 233 ? -0.499 -47.469 -27.062 1 93.06 233 SER A N 1
ATOM 1891 C CA . SER A 1 233 ? 0.657 -48.344 -26.891 1 93.06 233 SER A CA 1
ATOM 1892 C C . SER A 1 233 ? 1.71 -47.688 -26 1 93.06 233 SER A C 1
ATOM 1894 O O . SER A 1 233 ? 1.749 -46.469 -25.875 1 93.06 233 SER A O 1
ATOM 1896 N N . LYS A 1 234 ? 2.48 -48.562 -25.422 1 93.62 234 LYS A N 1
ATOM 1897 C CA . LYS A 1 234 ? 3.523 -48.094 -24.516 1 93.62 234 LYS A CA 1
ATOM 1898 C C . LYS A 1 234 ? 4.434 -47.094 -25.219 1 93.62 234 LYS A C 1
ATOM 1900 O O . LYS A 1 234 ? 4.746 -46.031 -24.672 1 93.62 234 LYS A O 1
ATOM 1905 N N . TYR A 1 235 ? 4.789 -47.406 -26.406 1 92.69 235 TYR A N 1
ATOM 1906 C CA . TYR A 1 235 ? 5.715 -46.594 -27.172 1 92.69 235 TYR A CA 1
ATOM 1907 C C . TYR A 1 235 ? 5.094 -45.219 -27.484 1 92.69 235 TYR A C 1
ATOM 1909 O O . TYR A 1 235 ? 5.707 -44.188 -27.25 1 92.69 235 TYR A O 1
ATOM 1917 N N . HIS A 1 236 ? 3.924 -45.25 -28 1 93.5 236 HIS A N 1
ATOM 1918 C CA . HIS A 1 236 ? 3.238 -44 -28.359 1 93.5 236 HIS A CA 1
ATOM 1919 C C . HIS A 1 236 ? 2.965 -43.156 -27.125 1 93.5 236 HIS A C 1
ATOM 1921 O O . HIS A 1 236 ? 3.082 -41.938 -27.156 1 93.5 236 HIS A O 1
ATOM 1927 N N . PHE A 1 237 ? 2.582 -43.844 -26.109 1 93.94 237 PHE A N 1
ATOM 1928 C CA . PHE A 1 237 ? 2.295 -43.188 -24.844 1 93.94 237 PHE A CA 1
ATOM 1929 C C . PHE A 1 237 ? 3.521 -42.438 -24.328 1 93.94 237 PHE A C 1
ATOM 1931 O O . PHE A 1 237 ? 3.459 -41.219 -24.062 1 93.94 237 PHE A O 1
ATOM 1938 N N . VAL A 1 238 ? 4.637 -43.062 -24.203 1 93.94 238 VAL A N 1
ATOM 1939 C CA . VAL A 1 238 ? 5.871 -42.5 -23.672 1 93.94 238 VAL A CA 1
ATOM 1940 C C . VAL A 1 238 ? 6.312 -41.312 -24.531 1 93.94 238 VAL A C 1
ATOM 1942 O O . VAL A 1 238 ? 6.684 -40.25 -24.016 1 93.94 238 VAL A O 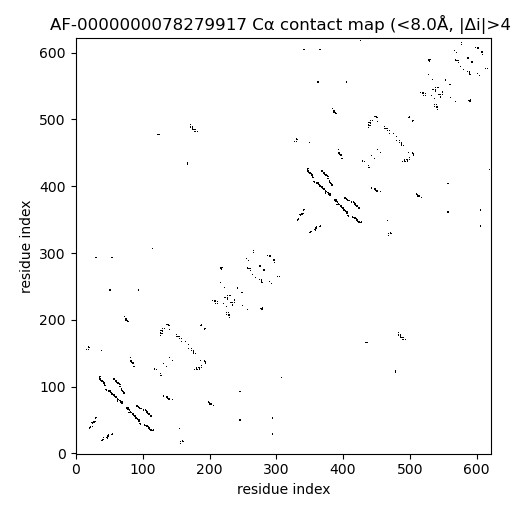1
ATOM 1945 N N . ARG A 1 239 ? 6.23 -41.406 -25.797 1 93.69 239 ARG A N 1
ATOM 1946 C CA . ARG A 1 239 ? 6.668 -40.375 -26.719 1 93.69 239 ARG A CA 1
ATOM 1947 C C . ARG A 1 239 ? 5.766 -39.156 -26.641 1 93.69 239 ARG A C 1
ATOM 1949 O O . ARG A 1 239 ? 6.25 -38.031 -26.562 1 93.69 239 ARG A O 1
ATOM 1956 N N . SER A 1 240 ? 4.48 -39.406 -26.688 1 92.94 240 SER A N 1
ATOM 1957 C CA . SER A 1 240 ? 3.52 -38.312 -26.641 1 92.94 240 SER A CA 1
ATOM 1958 C C . SER A 1 240 ? 3.578 -37.562 -25.297 1 92.94 240 SER A C 1
ATOM 1960 O O . SER A 1 240 ? 3.457 -36.344 -25.25 1 92.94 240 SER A O 1
ATOM 1962 N N . PHE A 1 241 ? 3.705 -38.375 -24.25 1 93.69 241 PHE A N 1
ATOM 1963 C CA . PHE A 1 241 ? 3.775 -37.781 -22.922 1 93.69 241 PHE A CA 1
ATOM 1964 C C . PHE A 1 241 ? 5.004 -36.906 -22.781 1 93.69 241 PHE A C 1
ATOM 1966 O O . PHE A 1 241 ? 4.906 -35.781 -22.281 1 93.69 241 PHE A O 1
ATOM 1973 N N . LYS A 1 242 ? 6.113 -37.344 -23.203 1 91.94 242 LYS A N 1
ATOM 1974 C CA . LYS A 1 242 ? 7.355 -36.562 -23.125 1 91.94 242 LYS A CA 1
ATOM 1975 C C . LYS A 1 242 ? 7.273 -35.312 -23.984 1 91.94 242 LYS A C 1
ATOM 1977 O O . LYS A 1 242 ? 7.742 -34.25 -23.578 1 91.94 242 LYS A O 1
ATOM 1982 N N . LYS A 1 243 ? 6.758 -35.406 -25.125 1 89.25 243 LYS A N 1
ATOM 1983 C CA . LYS A 1 243 ? 6.602 -34.25 -26.016 1 89.25 243 LYS A CA 1
ATOM 1984 C C . LYS A 1 243 ? 5.723 -33.188 -25.375 1 89.25 243 LYS A C 1
ATOM 1986 O O . LYS A 1 243 ? 6.012 -32 -25.5 1 89.25 243 LYS A O 1
ATOM 1991 N N . LEU A 1 244 ? 4.738 -33.656 -24.719 1 88.5 244 LEU A N 1
ATOM 1992 C CA . LEU A 1 244 ? 3.746 -32.75 -24.156 1 88.5 244 LEU A CA 1
ATOM 1993 C C . LEU A 1 244 ? 4.27 -32.094 -22.859 1 88.5 244 LEU A C 1
ATOM 1995 O O . LEU A 1 244 ? 4.07 -30.906 -22.641 1 88.5 244 LEU A O 1
ATOM 1999 N N . THR A 1 245 ? 4.914 -32.844 -22 1 89.19 245 THR A N 1
ATOM 2000 C CA . THR A 1 245 ? 5.215 -32.406 -20.656 1 89.19 245 THR A CA 1
ATOM 2001 C C . THR A 1 245 ? 6.695 -32.062 -20.516 1 89.19 245 THR A C 1
ATOM 2003 O O . THR A 1 245 ? 7.098 -31.391 -19.562 1 89.19 245 THR A O 1
ATOM 2006 N N . GLY A 1 246 ? 7.5 -32.594 -21.344 1 86.56 246 GLY A N 1
ATOM 2007 C CA . GLY A 1 246 ? 8.938 -32.375 -21.281 1 86.56 246 GLY A CA 1
ATOM 2008 C C . GLY A 1 246 ? 9.617 -33.312 -20.281 1 86.56 246 GLY A C 1
ATOM 2009 O O . GLY A 1 246 ? 10.836 -33.281 -20.125 1 86.56 246 GLY A O 1
ATOM 2010 N N . MET A 1 247 ? 8.875 -34.219 -19.688 1 88.88 247 MET A N 1
ATOM 2011 C CA . MET A 1 247 ? 9.516 -35.094 -18.703 1 88.88 247 MET A CA 1
ATOM 2012 C C . MET A 1 247 ? 9.078 -36.531 -18.922 1 88.88 247 MET A C 1
ATOM 2014 O O . MET A 1 247 ? 8.133 -36.812 -19.672 1 88.88 247 MET A O 1
ATOM 2018 N N . THR A 1 248 ? 9.789 -37.469 -18.266 1 92.44 248 THR A N 1
ATOM 2019 C CA . THR A 1 248 ? 9.438 -38.875 -18.359 1 92.44 248 THR A CA 1
ATOM 2020 C C . THR A 1 248 ? 8.234 -39.188 -17.484 1 92.44 248 THR A C 1
ATOM 2022 O O . THR A 1 248 ? 7.941 -38.469 -16.531 1 92.44 248 THR A O 1
ATOM 2025 N N . VAL A 1 249 ? 7.594 -40.312 -17.797 1 93.62 249 VAL A N 1
ATOM 2026 C CA . VAL A 1 249 ? 6.457 -40.75 -17.016 1 93.62 249 VAL A CA 1
ATOM 2027 C C . VAL A 1 249 ? 6.902 -41.062 -15.586 1 93.62 249 VAL A C 1
ATOM 2029 O O . VAL A 1 249 ? 6.191 -40.75 -14.633 1 93.62 249 VAL A O 1
ATOM 2032 N N . HIS A 1 250 ? 8.023 -41.625 -15.461 1 93.38 250 HIS A N 1
ATOM 2033 C CA . HIS A 1 250 ? 8.562 -41.938 -14.141 1 93.38 250 HIS A CA 1
ATOM 2034 C C . HIS A 1 250 ? 8.742 -40.688 -13.312 1 93.38 250 HIS A C 1
ATOM 2036 O O . HIS A 1 250 ? 8.367 -40.625 -12.141 1 93.38 250 HIS A O 1
ATOM 2042 N N . ASP A 1 251 ? 9.359 -39.719 -13.914 1 93.12 251 ASP A N 1
ATOM 2043 C CA . ASP A 1 251 ? 9.547 -38.438 -13.219 1 93.12 251 ASP A CA 1
ATOM 2044 C C . ASP A 1 251 ? 8.203 -37.844 -12.805 1 93.12 251 ASP A C 1
ATOM 2046 O O . ASP A 1 251 ? 8.078 -37.281 -11.711 1 93.12 251 ASP A O 1
ATOM 2050 N N . PHE A 1 252 ? 7.277 -37.938 -13.711 1 94.31 252 PHE A N 1
ATOM 2051 C CA . PHE A 1 252 ? 5.945 -37.406 -13.438 1 94.31 252 PHE A CA 1
ATOM 2052 C C . PHE A 1 252 ? 5.348 -38.062 -12.195 1 94.31 252 PHE A C 1
ATOM 2054 O O . PHE A 1 252 ? 4.824 -37.375 -11.32 1 94.31 252 PHE A O 1
ATOM 2061 N N . VAL A 1 253 ? 5.422 -39.344 -12.102 1 95.38 253 VAL A N 1
ATOM 2062 C CA . VAL A 1 253 ? 4.918 -40.094 -10.953 1 95.38 253 VAL A CA 1
ATOM 2063 C C . VAL A 1 253 ? 5.652 -39.625 -9.688 1 95.38 253 VAL A C 1
ATOM 2065 O O . VAL A 1 253 ? 5.031 -39.438 -8.641 1 95.38 253 VAL A O 1
ATOM 2068 N N . THR A 1 254 ? 6.906 -39.5 -9.789 1 94.44 254 THR A N 1
ATOM 2069 C CA . THR A 1 254 ? 7.711 -39.094 -8.648 1 94.44 254 THR A CA 1
ATOM 2070 C C . THR A 1 254 ? 7.305 -37.688 -8.18 1 94.44 254 THR A C 1
ATOM 2072 O O . THR A 1 254 ? 7.191 -37.469 -6.973 1 94.44 254 THR A O 1
ATOM 2075 N N . HIS A 1 255 ? 7.129 -36.812 -9.117 1 93.44 255 HIS A N 1
ATOM 2076 C CA . HIS A 1 255 ? 6.676 -35.469 -8.773 1 93.44 255 HIS A CA 1
ATOM 2077 C C . HIS A 1 255 ? 5.348 -35.5 -8.031 1 93.44 255 HIS A C 1
ATOM 2079 O O . HIS A 1 255 ? 5.168 -34.812 -7.031 1 93.44 255 HIS A O 1
ATOM 2085 N N . LYS A 1 256 ? 4.445 -36.281 -8.516 1 94.69 256 LYS A N 1
ATOM 2086 C CA . LYS A 1 256 ? 3.148 -36.438 -7.852 1 94.69 256 LYS A CA 1
ATOM 2087 C C . LYS A 1 256 ? 3.312 -36.969 -6.43 1 94.69 256 LYS A C 1
ATOM 2089 O O . LYS A 1 256 ? 2.613 -36.531 -5.516 1 94.69 256 LYS A O 1
ATOM 2094 N N . ARG A 1 257 ? 4.195 -37.875 -6.273 1 94.94 257 ARG A N 1
ATOM 2095 C CA . ARG A 1 257 ? 4.449 -38.438 -4.953 1 94.94 257 ARG A CA 1
ATOM 2096 C C . ARG A 1 257 ? 5.039 -37.375 -4.016 1 94.94 257 ARG A C 1
ATOM 2098 O O . ARG A 1 257 ? 4.68 -37.312 -2.838 1 94.94 257 ARG A O 1
ATOM 2105 N N . ILE A 1 258 ? 5.906 -36.625 -4.531 1 92.56 258 ILE A N 1
ATOM 2106 C CA . ILE A 1 258 ? 6.516 -35.562 -3.729 1 92.56 258 ILE A CA 1
ATOM 2107 C C . ILE A 1 258 ? 5.461 -34.531 -3.361 1 92.56 258 ILE A C 1
ATOM 2109 O O . ILE A 1 258 ? 5.438 -34.031 -2.232 1 92.56 258 ILE A O 1
ATOM 2113 N N . ILE A 1 259 ? 4.621 -34.156 -4.273 1 92.25 259 ILE A N 1
ATOM 2114 C CA . ILE A 1 259 ? 3.539 -33.219 -4 1 92.25 259 ILE A CA 1
ATOM 2115 C C . ILE A 1 259 ? 2.66 -33.75 -2.871 1 92.25 259 ILE A C 1
ATOM 2117 O O . ILE A 1 259 ? 2.309 -33 -1.947 1 92.25 259 ILE A O 1
ATOM 2121 N N . LYS A 1 260 ? 2.367 -35 -2.932 1 93.56 260 LYS A N 1
ATOM 2122 C CA . LYS A 1 260 ? 1.594 -35.625 -1.871 1 93.56 260 LYS A CA 1
ATOM 2123 C C . LYS A 1 260 ? 2.326 -35.562 -0.535 1 93.56 260 LYS A C 1
ATOM 2125 O O . LYS A 1 260 ? 1.71 -35.312 0.506 1 93.56 260 LYS A O 1
ATOM 2130 N N . ALA A 1 261 ? 3.559 -35.781 -0.598 1 92.56 261 ALA A N 1
ATOM 2131 C CA . ALA A 1 261 ? 4.371 -35.688 0.613 1 92.56 261 ALA A CA 1
ATOM 2132 C C . ALA A 1 261 ? 4.301 -34.312 1.217 1 92.56 261 ALA A C 1
ATOM 2134 O O . ALA A 1 261 ? 4.164 -34.156 2.434 1 92.56 261 ALA A O 1
ATOM 2135 N N . CYS A 1 262 ? 4.402 -33.344 0.375 1 88.56 262 CYS A N 1
ATOM 2136 C CA . CYS A 1 262 ? 4.312 -31.953 0.827 1 88.56 262 CYS A CA 1
ATOM 2137 C C . CYS A 1 262 ? 2.98 -31.688 1.525 1 88.56 262 CYS A C 1
ATOM 2139 O O . CYS A 1 262 ? 2.941 -31.047 2.576 1 88.56 262 CYS A O 1
ATOM 2141 N N . GLU A 1 263 ? 1.982 -32.125 0.971 1 88.44 263 GLU A N 1
ATOM 2142 C CA . GLU A 1 263 ? 0.655 -31.984 1.56 1 88.44 263 GLU A CA 1
ATOM 2143 C C . GLU A 1 263 ? 0.588 -32.625 2.941 1 88.44 263 GLU A C 1
ATOM 2145 O O . GLU A 1 263 ? 0.011 -32.062 3.869 1 88.44 263 GLU A O 1
ATOM 2150 N N . MET A 1 264 ? 1.167 -33.719 3.043 1 90.5 264 MET A N 1
ATOM 2151 C CA . MET A 1 264 ? 1.141 -34.438 4.305 1 90.5 264 MET A CA 1
ATOM 2152 C C . MET A 1 264 ? 1.966 -33.75 5.367 1 90.5 264 MET A C 1
ATOM 2154 O O . MET A 1 264 ? 1.579 -33.688 6.539 1 90.5 264 MET A O 1
ATOM 2158 N N . ILE A 1 265 ? 3.012 -33.25 4.941 1 87.75 265 ILE A N 1
ATOM 2159 C CA . ILE A 1 265 ? 3.84 -32.5 5.871 1 87.75 265 ILE A CA 1
ATOM 2160 C C . ILE A 1 265 ? 3.07 -31.281 6.367 1 87.75 265 ILE A C 1
ATOM 2162 O O . ILE A 1 265 ? 3.072 -30.969 7.562 1 87.75 265 ILE A O 1
ATOM 2166 N N . TRP A 1 266 ? 2.465 -30.656 5.488 1 80.56 266 TRP A N 1
ATOM 2167 C CA . TRP A 1 266 ? 1.667 -29.484 5.82 1 80.56 266 TRP A CA 1
ATOM 2168 C C . TRP A 1 266 ? 0.561 -29.844 6.809 1 80.56 266 TRP A C 1
ATOM 2170 O O . TRP A 1 266 ? 0.217 -29.031 7.68 1 80.56 266 TRP A O 1
ATOM 2180 N N . ASP A 1 267 ? 0.078 -31 6.66 1 85.25 267 ASP A N 1
ATOM 2181 C CA . ASP A 1 267 ? -1.01 -31.469 7.512 1 85.25 267 ASP A CA 1
ATOM 2182 C C . ASP A 1 267 ? -0.485 -31.938 8.867 1 85.25 267 ASP A C 1
ATOM 2184 O O . ASP A 1 267 ? -1.257 -32.406 9.719 1 85.25 267 ASP A O 1
ATOM 2188 N N . GLY A 1 268 ? 0.787 -31.938 9.016 1 84.75 268 GLY A N 1
ATOM 2189 C CA . GLY A 1 268 ? 1.372 -32.219 10.312 1 84.75 268 GLY A CA 1
ATOM 2190 C C . GLY A 1 268 ? 1.795 -33.656 10.477 1 84.75 268 GLY A C 1
ATOM 2191 O O . GLY A 1 268 ? 2.131 -34.094 11.578 1 84.75 268 GLY A O 1
ATOM 2192 N N . GLN A 1 269 ? 1.825 -34.438 9.477 1 87.94 269 GLN A N 1
ATOM 2193 C CA . GLN A 1 269 ? 2.217 -35.844 9.562 1 87.94 269 GLN A CA 1
ATOM 2194 C C . GLN A 1 269 ? 3.707 -35.969 9.859 1 87.94 269 GLN A C 1
ATOM 2196 O O . GLN A 1 269 ? 4.523 -35.219 9.352 1 87.94 269 GLN A O 1
ATOM 2201 N N . PRO A 1 270 ? 4.047 -37 10.656 1 87.75 270 PRO A N 1
ATOM 2202 C CA . PRO A 1 270 ? 5.465 -37.219 10.93 1 87.75 270 PRO A CA 1
ATOM 2203 C C . PRO A 1 270 ? 6.254 -37.625 9.688 1 87.75 270 PRO A C 1
ATOM 2205 O O . PRO A 1 270 ? 5.758 -38.406 8.875 1 87.75 270 PRO A O 1
ATOM 2208 N N . LEU A 1 271 ? 7.453 -37.188 9.578 1 87.81 271 LEU A N 1
ATOM 2209 C CA . LEU A 1 271 ? 8.297 -37.344 8.398 1 87.81 271 LEU A CA 1
ATOM 2210 C C . LEU A 1 271 ? 8.641 -38.812 8.195 1 87.81 271 LEU A C 1
ATOM 2212 O O . LEU A 1 271 ? 8.719 -39.312 7.062 1 87.81 271 LEU A O 1
ATOM 2216 N N . GLY A 1 272 ? 8.82 -39.531 9.273 1 86.88 272 GLY A N 1
ATOM 2217 C CA . GLY A 1 272 ? 9.289 -40.906 9.203 1 86.88 272 GLY A CA 1
ATOM 2218 C C . GLY A 1 272 ? 8.328 -41.812 8.484 1 86.88 272 GLY A C 1
ATOM 2219 O O . GLY A 1 272 ? 8.734 -42.844 7.922 1 86.88 272 GLY A O 1
ATOM 2220 N N . ASP A 1 273 ? 7.07 -41.531 8.445 1 88 273 ASP A N 1
ATOM 2221 C CA . ASP A 1 273 ? 6.059 -42.406 7.883 1 88 273 ASP A CA 1
ATOM 2222 C C . ASP A 1 273 ? 5.629 -41.938 6.492 1 88 273 ASP A C 1
ATOM 2224 O O . ASP A 1 273 ? 5.02 -42.719 5.738 1 88 273 ASP A O 1
ATOM 2228 N N . ILE A 1 274 ? 5.965 -40.812 6.082 1 93.44 274 ILE A N 1
ATOM 2229 C CA . ILE A 1 274 ? 5.395 -40.156 4.91 1 93.44 274 ILE A CA 1
ATOM 2230 C C . ILE A 1 274 ? 5.848 -40.875 3.643 1 93.44 274 ILE A C 1
ATOM 2232 O O . ILE A 1 274 ? 5.062 -41.031 2.707 1 93.44 274 ILE A O 1
ATOM 2236 N N . TYR A 1 275 ? 7.133 -41.281 3.621 1 92.38 275 TYR A N 1
ATOM 2237 C CA . TYR A 1 275 ? 7.668 -41.844 2.387 1 92.38 275 TYR A CA 1
ATOM 2238 C C . TYR A 1 275 ? 6.918 -43.125 1.997 1 92.38 275 TYR A C 1
ATOM 2240 O O . TYR A 1 275 ? 6.695 -43.375 0.812 1 92.38 275 TYR A O 1
ATOM 2248 N N . GLN A 1 276 ? 6.438 -43.875 2.945 1 90.94 276 GLN A N 1
ATOM 2249 C CA . GLN A 1 276 ? 5.699 -45.125 2.68 1 90.94 276 GLN A CA 1
ATOM 2250 C C . GLN A 1 276 ? 4.324 -44.812 2.09 1 90.94 276 GLN A C 1
ATOM 2252 O O . GLN A 1 276 ? 3.877 -45.5 1.17 1 90.94 276 GLN A O 1
ATOM 2257 N N . PHE A 1 277 ? 3.814 -43.812 2.578 1 93.81 277 PHE A N 1
ATOM 2258 C CA . PHE A 1 277 ? 2.477 -43.438 2.135 1 93.81 277 PHE A CA 1
ATOM 2259 C C . PHE A 1 277 ? 2.52 -42.844 0.738 1 93.81 277 PHE A C 1
ATOM 2261 O O . PHE A 1 277 ? 1.507 -42.812 0.034 1 93.81 277 PHE A O 1
ATOM 2268 N N . CYS A 1 278 ? 3.635 -42.438 0.333 1 95.44 278 CYS A N 1
ATOM 2269 C CA . CYS A 1 278 ? 3.758 -41.75 -0.952 1 95.44 278 CYS A CA 1
ATOM 2270 C C . CYS A 1 278 ? 4.344 -42.688 -2.006 1 95.44 278 CYS A C 1
ATOM 2272 O O . CYS A 1 278 ? 4.496 -42.312 -3.166 1 95.44 278 CYS A O 1
ATOM 2274 N N . GLY A 1 279 ? 4.699 -43.875 -1.62 1 94.25 279 GLY A N 1
ATOM 2275 C CA . GLY A 1 279 ? 5.059 -44.906 -2.6 1 94.25 279 GLY A CA 1
ATOM 2276 C C . GLY A 1 279 ? 6.555 -45.031 -2.801 1 94.25 279 GLY A C 1
ATOM 2277 O O . GLY A 1 279 ? 7.008 -45.625 -3.781 1 94.25 279 GLY A O 1
ATOM 2278 N N . PHE A 1 280 ? 7.32 -44.5 -1.929 1 95.12 280 PHE A N 1
ATOM 2279 C CA . PHE A 1 280 ? 8.766 -44.688 -2.01 1 95.12 280 PHE A CA 1
ATOM 2280 C C . PHE A 1 280 ? 9.188 -45.969 -1.306 1 95.12 280 PHE A C 1
ATOM 2282 O O . PHE A 1 280 ? 8.609 -46.344 -0.281 1 95.12 280 PHE A O 1
ATOM 2289 N N . SER A 1 281 ? 10.227 -46.562 -1.889 1 91.19 281 SER A N 1
ATOM 2290 C CA . SER A 1 281 ? 10.688 -47.844 -1.359 1 91.19 281 SER A CA 1
ATOM 2291 C C . SER A 1 281 ? 11.414 -47.656 -0.031 1 91.19 281 SER A C 1
ATOM 2293 O O . SER A 1 281 ? 11.398 -48.531 0.819 1 91.19 281 SER A O 1
ATOM 2295 N N . ASP A 1 282 ? 12.141 -46.562 0.09 1 92.44 282 ASP A N 1
ATOM 2296 C CA . ASP A 1 282 ? 12.859 -46.281 1.324 1 92.44 282 ASP A CA 1
ATOM 2297 C C . ASP A 1 282 ? 13.039 -44.781 1.518 1 92.44 282 ASP A C 1
ATOM 2299 O O . ASP A 1 282 ? 12.773 -44 0.601 1 92.44 282 ASP A O 1
ATOM 2303 N N . TYR A 1 283 ? 13.484 -44.469 2.703 1 92.81 283 TYR A N 1
ATOM 2304 C CA . TYR A 1 283 ? 13.609 -43.062 3.072 1 92.81 283 TYR A CA 1
ATOM 2305 C C . TYR A 1 283 ? 14.719 -42.406 2.273 1 92.81 283 TYR A C 1
ATOM 2307 O O . TYR A 1 283 ? 14.602 -41.219 1.924 1 92.81 283 TYR A O 1
ATOM 2315 N N . SER A 1 284 ? 15.727 -43.094 2.01 1 94.06 284 SER A N 1
ATOM 2316 C CA . SER A 1 284 ? 16.844 -42.531 1.259 1 94.06 284 SER A CA 1
ATOM 2317 C C . SER A 1 284 ? 16.406 -42.094 -0.13 1 94.06 284 SER A C 1
ATOM 2319 O O . SER A 1 284 ? 16.781 -41 -0.589 1 94.06 284 SER A O 1
ATOM 2321 N N . SER A 1 285 ? 15.617 -42.938 -0.734 1 94 285 SER A N 1
ATOM 2322 C CA . SER A 1 285 ? 15.078 -42.594 -2.047 1 94 285 SER A CA 1
ATOM 2323 C C . SER A 1 285 ? 14.148 -41.375 -1.967 1 94 285 SER A C 1
ATOM 2325 O O . SER A 1 285 ? 14.211 -40.5 -2.814 1 94 285 SER A O 1
ATOM 2327 N N . PHE A 1 286 ? 13.383 -41.406 -0.963 1 94.88 286 PHE A N 1
ATOM 2328 C CA . PHE A 1 286 ? 12.484 -40.281 -0.725 1 94.88 286 PHE A CA 1
ATOM 2329 C C . PHE A 1 286 ? 13.273 -39 -0.513 1 94.88 286 PHE A C 1
ATOM 2331 O O . PHE A 1 286 ? 13.008 -38 -1.172 1 94.88 286 PHE A O 1
ATOM 2338 N N . PHE A 1 287 ? 14.211 -39.031 0.297 1 93.25 287 PHE A N 1
ATOM 2339 C CA . PHE A 1 287 ? 15.023 -37.875 0.647 1 93.25 287 PHE A CA 1
ATOM 2340 C C . PHE A 1 287 ? 15.719 -37.312 -0.587 1 93.25 287 PHE A C 1
ATOM 2342 O O . PHE A 1 287 ? 15.68 -36.094 -0.827 1 93.25 287 PHE A O 1
ATOM 2349 N N . ARG A 1 288 ? 16.25 -38.125 -1.35 1 93.44 288 ARG A N 1
ATOM 2350 C CA . ARG A 1 288 ? 16.984 -37.688 -2.535 1 93.44 288 ARG A CA 1
ATOM 2351 C C . ARG A 1 288 ? 16.062 -37.031 -3.555 1 93.44 288 ARG A C 1
ATOM 2353 O O . ARG A 1 288 ? 16.391 -36 -4.117 1 93.44 288 ARG A O 1
ATOM 2360 N N . ASN A 1 289 ? 14.961 -37.688 -3.762 1 92.31 289 ASN A N 1
ATOM 2361 C CA . ASN A 1 289 ? 14.016 -37.156 -4.73 1 92.31 289 ASN A CA 1
ATOM 2362 C C . ASN A 1 289 ? 13.422 -35.812 -4.254 1 92.31 289 ASN A C 1
ATOM 2364 O O . ASN A 1 289 ? 13.289 -34.875 -5.039 1 92.31 289 ASN A O 1
ATOM 2368 N N . PHE A 1 290 ? 13.117 -35.812 -3 1 90.75 290 PHE A N 1
ATOM 2369 C CA . PHE A 1 290 ? 12.562 -34.594 -2.428 1 90.75 290 PHE A CA 1
ATOM 2370 C C . PHE A 1 290 ? 13.547 -33.438 -2.57 1 90.75 290 PHE A C 1
ATOM 2372 O O . PHE A 1 290 ? 13.188 -32.344 -3.057 1 90.75 290 PHE A O 1
ATOM 2379 N N . LYS A 1 291 ? 14.688 -33.594 -2.238 1 87.94 291 LYS A N 1
ATOM 2380 C CA . LYS A 1 291 ? 15.719 -32.562 -2.305 1 87.94 291 LYS A CA 1
ATOM 2381 C C . LYS A 1 291 ? 15.984 -32.125 -3.748 1 87.94 291 LYS A C 1
ATOM 2383 O O . LYS A 1 291 ? 16.156 -30.953 -4.035 1 87.94 291 LYS A O 1
ATOM 2388 N N . SER A 1 292 ? 16.031 -33.094 -4.566 1 85.88 292 SER A N 1
ATOM 2389 C CA . SER A 1 292 ? 16.297 -32.812 -5.977 1 85.88 292 SER A CA 1
ATOM 2390 C C . SER A 1 292 ? 15.188 -31.984 -6.594 1 85.88 292 SER A C 1
ATOM 2392 O O . SER A 1 292 ? 15.453 -31.078 -7.383 1 85.88 292 SER A O 1
ATOM 2394 N N . ILE A 1 293 ? 13.977 -32.25 -6.254 1 81.38 293 ILE A N 1
ATOM 2395 C CA . ILE A 1 293 ? 12.828 -31.609 -6.879 1 81.38 293 ILE A CA 1
ATOM 2396 C C . ILE A 1 293 ? 12.555 -30.266 -6.211 1 81.38 293 ILE A C 1
ATOM 2398 O O . ILE A 1 293 ? 12.367 -29.25 -6.887 1 81.38 293 ILE A O 1
ATOM 2402 N N . TYR A 1 294 ? 12.578 -30.234 -4.902 1 75.06 294 TYR A N 1
ATOM 2403 C CA . TYR A 1 294 ? 12.203 -29.031 -4.172 1 75.06 294 TYR A CA 1
ATOM 2404 C C . TYR A 1 294 ? 13.43 -28.172 -3.879 1 75.06 294 TYR A C 1
ATOM 2406 O O . TYR A 1 294 ? 13.305 -26.984 -3.594 1 75.06 294 TYR A O 1
ATOM 2414 N N . GLY A 1 295 ? 14.586 -28.75 -3.859 1 73.38 295 GLY A N 1
ATOM 2415 C CA . GLY A 1 295 ? 15.82 -28.016 -3.605 1 73.38 295 GLY A CA 1
ATOM 2416 C C . GLY A 1 295 ? 16.188 -27.969 -2.137 1 73.38 295 GLY A C 1
ATOM 2417 O O . GLY A 1 295 ? 17.297 -27.547 -1.787 1 73.38 295 GLY A O 1
ATOM 2418 N N . ILE A 1 296 ? 15.344 -28.391 -1.26 1 77.12 296 ILE A N 1
ATOM 2419 C CA . ILE A 1 296 ? 15.625 -28.453 0.169 1 77.12 296 ILE A CA 1
ATOM 2420 C C . ILE A 1 296 ? 15.203 -29.828 0.716 1 77.12 296 ILE A C 1
ATOM 2422 O O . ILE A 1 296 ? 14.445 -30.547 0.072 1 77.12 296 ILE A O 1
ATOM 2426 N N . SER A 1 297 ? 15.68 -30.109 1.886 1 87 297 SER A N 1
ATOM 2427 C CA . SER A 1 297 ? 15.352 -31.391 2.492 1 87 297 SER A CA 1
ATOM 2428 C C . SER A 1 297 ? 13.922 -31.391 3.041 1 87 297 SER A C 1
ATOM 2430 O O . SER A 1 297 ? 13.352 -30.344 3.307 1 87 297 SER A O 1
ATOM 2432 N N . PRO A 1 298 ? 13.367 -32.625 3.213 1 88.38 298 PRO A N 1
ATOM 2433 C CA . PRO A 1 298 ? 12.039 -32.719 3.83 1 88.38 298 PRO A CA 1
ATOM 2434 C C . PRO A 1 298 ? 11.992 -32.062 5.215 1 88.38 298 PRO A C 1
ATOM 2436 O O . PRO A 1 298 ? 11.016 -31.391 5.551 1 88.38 298 PRO A O 1
ATOM 2439 N N . SER A 1 299 ? 13.023 -32.25 5.977 1 87.94 299 SER A N 1
ATOM 2440 C CA . SER A 1 299 ? 13.078 -31.688 7.316 1 87.94 299 SER A CA 1
ATOM 2441 C C . SER A 1 299 ? 13.102 -30.156 7.266 1 87.94 299 SER A C 1
ATOM 2443 O O . SER A 1 299 ? 12.438 -29.484 8.062 1 87.94 299 SER A O 1
ATOM 2445 N N . ASP A 1 300 ? 13.875 -29.641 6.379 1 82.25 300 ASP A N 1
ATOM 2446 C CA . ASP A 1 300 ? 13.945 -28.203 6.211 1 82.25 300 ASP A CA 1
ATOM 2447 C C . ASP A 1 300 ? 12.602 -27.641 5.742 1 82.25 300 ASP A C 1
ATOM 2449 O O . ASP A 1 300 ? 12.18 -26.562 6.188 1 82.25 300 ASP A O 1
ATOM 2453 N N . PHE A 1 301 ? 12.031 -28.359 4.891 1 80.69 301 PHE A N 1
ATOM 2454 C CA . PHE A 1 301 ? 10.711 -27.984 4.406 1 80.69 301 PHE A CA 1
ATOM 2455 C C . PHE A 1 301 ? 9.703 -27.922 5.551 1 80.69 301 PHE A C 1
ATOM 2457 O O . PHE A 1 301 ? 8.945 -26.953 5.672 1 80.69 301 PHE A O 1
ATOM 2464 N N . LYS A 1 302 ? 9.695 -28.922 6.336 1 84 302 LYS A N 1
ATOM 2465 C CA . LYS A 1 302 ? 8.797 -28.969 7.484 1 84 302 LYS A CA 1
ATOM 2466 C C . LYS A 1 302 ? 9.055 -27.812 8.445 1 84 302 LYS A C 1
ATOM 2468 O O . LYS A 1 302 ? 8.117 -27.188 8.93 1 84 302 LYS A O 1
ATOM 2473 N N . ALA A 1 303 ? 10.25 -27.531 8.734 1 80.19 303 ALA A N 1
ATOM 2474 C CA . ALA A 1 303 ? 10.633 -26.453 9.641 1 80.19 303 ALA A CA 1
ATOM 2475 C C . ALA A 1 303 ? 10.156 -25.094 9.125 1 80.19 303 ALA A C 1
ATOM 2477 O O . ALA A 1 303 ? 9.734 -24.234 9.898 1 80.19 303 ALA A O 1
ATOM 2478 N N . PHE A 1 304 ? 10.297 -24.953 7.914 1 70.38 304 PHE A N 1
ATOM 2479 C CA . PHE A 1 304 ? 9.883 -23.719 7.273 1 70.38 304 PHE A CA 1
ATOM 2480 C C . PHE A 1 304 ? 8.391 -23.484 7.457 1 70.38 304 PHE A C 1
ATOM 2482 O O . PHE A 1 304 ? 7.961 -22.359 7.734 1 70.38 304 PHE A O 1
ATOM 2489 N N . TYR A 1 305 ? 7.598 -24.375 7.359 1 67.5 305 TYR A N 1
ATOM 2490 C CA . TYR A 1 305 ? 6.148 -24.25 7.438 1 67.5 305 TYR A CA 1
ATOM 2491 C C . TYR A 1 305 ? 5.68 -24.234 8.891 1 67.5 305 TYR A C 1
ATOM 2493 O O . TYR A 1 305 ? 4.633 -23.656 9.203 1 67.5 305 TYR A O 1
ATOM 2501 N N . GLU A 1 306 ? 6.312 -25.031 9.797 1 63.81 306 GLU A N 1
ATOM 2502 C CA . GLU A 1 306 ? 5.945 -25 11.211 1 63.81 306 GLU A CA 1
ATOM 2503 C C . GLU A 1 306 ? 6.273 -23.656 11.828 1 63.81 306 GLU A C 1
ATOM 2505 O O . GLU A 1 306 ? 5.598 -23.219 12.766 1 63.81 306 GLU A O 1
ATOM 2510 N N . LYS A 1 307 ? 7.27 -23.047 11.57 1 54.12 307 LYS A N 1
ATOM 2511 C CA . LYS A 1 307 ? 7.598 -21.734 12.109 1 54.12 307 LYS A CA 1
ATOM 2512 C C . LYS A 1 307 ? 6.551 -20.688 11.719 1 54.12 307 LYS A C 1
ATOM 2514 O O . LYS A 1 307 ? 6.383 -19.672 12.398 1 54.12 307 LYS A O 1
ATOM 2519 N N . GLU A 1 308 ? 5.969 -20.656 10.758 1 50.09 308 GLU A N 1
ATOM 2520 C CA . GLU A 1 308 ? 4.918 -19.703 10.414 1 50.09 308 GLU A CA 1
ATOM 2521 C C . GLU A 1 308 ? 3.602 -20.062 11.102 1 50.09 308 GLU A C 1
ATOM 2523 O O . GLU A 1 308 ? 2.855 -20.922 10.617 1 50.09 308 GLU A O 1
ATOM 2528 N N . PRO A 1 309 ? 3.49 -19.875 12.391 1 39.56 309 PRO A N 1
ATOM 2529 C CA . PRO A 1 309 ? 2.24 -20.297 13.023 1 39.56 309 PRO A CA 1
ATOM 2530 C C . PRO A 1 309 ? 1.004 -19.844 12.25 1 39.56 309 PRO A C 1
ATOM 2532 O O . PRO A 1 309 ? 0.987 -18.75 11.688 1 39.56 309 PRO A O 1
ATOM 2535 N N . LEU A 1 310 ? 0.227 -20.719 11.547 1 36.38 310 LEU A N 1
ATOM 2536 C CA . LEU A 1 310 ? -1.145 -20.375 11.188 1 36.38 310 LEU A CA 1
ATOM 2537 C C . LEU A 1 310 ? -1.798 -19.531 12.281 1 36.38 310 LEU A C 1
ATOM 2539 O O . LEU A 1 310 ? -2.025 -20.016 13.391 1 36.38 310 LEU A O 1
ATOM 2543 N N . SER A 1 311 ? -1.26 -18.406 12.578 1 29.92 311 SER A N 1
ATOM 2544 C CA . SER A 1 311 ? -2.17 -17.656 13.438 1 29.92 311 SER A CA 1
ATOM 2545 C C . SER A 1 311 ? -3.525 -17.453 12.773 1 29.92 311 SER A C 1
ATOM 2547 O O . SER A 1 311 ? -3.6 -17.266 11.555 1 29.92 311 SER A O 1
ATOM 2549 N N . MET B 1 1 ? -31.922 -6.094 -39.25 1 26.52 1 MET B N 1
ATOM 2550 C CA . MET B 1 1 ? -32.25 -5.344 -38.031 1 26.52 1 MET B CA 1
ATOM 2551 C C . MET B 1 1 ? -31.031 -5.25 -37.094 1 26.52 1 MET B C 1
ATOM 2553 O O . MET B 1 1 ? -30.562 -6.262 -36.594 1 26.52 1 MET B O 1
ATOM 2557 N N . THR B 1 2 ? -30.062 -4.301 -37.375 1 27.31 2 THR B N 1
ATOM 2558 C CA . THR B 1 2 ? -28.672 -4.055 -37.031 1 27.31 2 THR B CA 1
ATOM 2559 C C . THR B 1 2 ? -28.578 -3.562 -35.562 1 27.31 2 THR B C 1
ATOM 2561 O O . THR B 1 2 ? -29.094 -2.488 -35.25 1 27.31 2 THR B O 1
ATOM 2564 N N . SER B 1 3 ? -28.859 -4.457 -34.594 1 28.25 3 SER B N 1
ATOM 2565 C CA . SER B 1 3 ? -28.953 -4.117 -33.188 1 28.25 3 SER B CA 1
ATOM 2566 C C . SER B 1 3 ? -27.688 -3.408 -32.719 1 28.25 3 SER B C 1
ATOM 2568 O O . SER B 1 3 ? -26.594 -3.979 -32.781 1 28.25 3 SER B O 1
ATOM 2570 N N . ASN B 1 4 ? -27.578 -2.074 -32.938 1 26.44 4 ASN B N 1
ATOM 2571 C CA . ASN B 1 4 ? -26.562 -1.087 -32.594 1 26.44 4 ASN B CA 1
ATOM 2572 C C . ASN B 1 4 ? -26.312 -1.065 -31.078 1 26.44 4 ASN B C 1
ATOM 2574 O O . ASN B 1 4 ? -27.172 -0.618 -30.312 1 26.44 4 ASN B O 1
ATOM 2578 N N . THR B 1 5 ? -25.828 -2.162 -30.5 1 29.34 5 THR B N 1
ATOM 2579 C CA . THR B 1 5 ? -25.547 -2.197 -29.078 1 29.34 5 THR B CA 1
ATOM 2580 C C . THR B 1 5 ? -24.688 -1.006 -28.672 1 29.34 5 THR B C 1
ATOM 2582 O O . THR B 1 5 ? -23.547 -0.872 -29.125 1 29.34 5 THR B O 1
ATOM 2585 N N . ASP B 1 6 ? -25.328 0.168 -28.484 1 25.73 6 ASP B N 1
ATOM 2586 C CA . ASP B 1 6 ? -24.797 1.433 -27.984 1 25.73 6 ASP B CA 1
ATOM 2587 C C . ASP B 1 6 ? -23.922 1.212 -26.75 1 25.73 6 ASP B C 1
ATOM 2589 O O . ASP B 1 6 ? -24.422 0.769 -25.703 1 25.73 6 ASP B O 1
ATOM 2593 N N . TYR B 1 7 ? -22.719 0.749 -26.891 1 27.05 7 TYR B N 1
ATOM 2594 C CA . TYR B 1 7 ? -21.703 0.789 -25.844 1 27.05 7 TYR B CA 1
ATOM 2595 C C . TYR B 1 7 ? -21.641 2.17 -25.203 1 27.05 7 TYR B C 1
ATOM 2597 O O . TYR B 1 7 ? -21.234 3.141 -25.844 1 27.05 7 TYR B O 1
ATOM 2605 N N . GLN B 1 8 ? -22.766 2.518 -24.5 1 24.75 8 GLN B N 1
ATOM 2606 C CA . GLN B 1 8 ? -22.734 3.801 -23.797 1 24.75 8 GLN B CA 1
ATOM 2607 C C . GLN B 1 8 ? -21.344 4.074 -23.219 1 24.75 8 GLN B C 1
ATOM 2609 O O . GLN B 1 8 ? -20.766 3.219 -22.547 1 24.75 8 GLN B O 1
ATOM 2614 N N . LYS B 1 9 ? -20.688 4.953 -23.781 1 27.55 9 LYS B N 1
ATOM 2615 C CA . LYS B 1 9 ? -19.453 5.652 -23.438 1 27.55 9 LYS B CA 1
ATOM 2616 C C . LYS B 1 9 ? -19.406 5.984 -21.953 1 27.55 9 LYS B C 1
ATOM 2618 O O . LYS B 1 9 ? -20.203 6.789 -21.469 1 27.55 9 LYS B O 1
ATOM 2623 N N . LYS B 1 10 ? -19 4.957 -21.156 1 31.31 10 LYS B N 1
ATOM 2624 C CA . LYS B 1 10 ? -18.75 5.258 -19.75 1 31.31 10 LYS B CA 1
ATOM 2625 C C . LYS B 1 10 ? -18.078 6.617 -19.594 1 31.31 10 LYS B C 1
ATOM 2627 O O . LYS B 1 10 ? -17.047 6.883 -20.234 1 31.31 10 LYS B O 1
ATOM 2632 N N . ASP B 1 11 ? -18.906 7.613 -19.25 1 28.56 11 ASP B N 1
ATOM 2633 C CA . ASP B 1 11 ? -18.688 9.031 -19 1 28.56 11 ASP B CA 1
ATOM 2634 C C . ASP B 1 11 ? -17.312 9.273 -18.375 1 28.56 11 ASP B C 1
ATOM 2636 O O . ASP B 1 11 ? -16.812 8.453 -17.609 1 28.56 11 ASP B O 1
ATOM 2640 N N . GLY B 1 12 ? -16.484 10.109 -18.969 1 26.62 12 GLY B N 1
ATOM 2641 C CA . GLY B 1 12 ? -15.141 10.617 -18.703 1 26.62 12 GLY B CA 1
ATOM 2642 C C . GLY B 1 12 ? -14.938 11.008 -17.25 1 26.62 12 GLY B C 1
ATOM 2643 O O . GLY B 1 12 ? -15.844 10.875 -16.422 1 26.62 12 GLY B O 1
ATOM 2644 N N . PRO B 1 13 ? -13.766 11.594 -16.922 1 33 13 PRO B N 1
ATOM 2645 C CA . PRO B 1 13 ? -13.273 11.992 -15.602 1 33 13 PRO B CA 1
ATOM 2646 C C . PRO B 1 13 ? -14.273 12.859 -14.836 1 33 13 PRO B C 1
ATOM 2648 O O . PRO B 1 13 ? -14.148 13.039 -13.625 1 33 13 PRO B O 1
ATOM 2651 N N . ASP B 1 14 ? -15.117 13.531 -15.57 1 31.66 14 ASP B N 1
ATOM 2652 C CA . ASP B 1 14 ? -15.992 14.539 -14.984 1 31.66 14 ASP B CA 1
ATOM 2653 C C . ASP B 1 14 ? -17.094 13.891 -14.148 1 31.66 14 ASP B C 1
ATOM 2655 O O . ASP B 1 14 ? -17.797 14.57 -13.406 1 31.66 14 ASP B O 1
ATOM 2659 N N . MET B 1 15 ? -17.609 12.781 -14.531 1 35.19 15 MET B N 1
ATOM 2660 C CA . MET B 1 15 ? -18.734 12.188 -13.836 1 35.19 15 MET B CA 1
ATOM 2661 C C . MET B 1 15 ? -18.344 11.742 -12.438 1 35.19 15 MET B C 1
ATOM 2663 O O . MET B 1 15 ? -19.188 11.312 -11.648 1 35.19 15 MET B O 1
ATOM 2667 N N . ALA B 1 16 ? -17.062 11.664 -12.125 1 35.88 16 ALA B N 1
ATOM 2668 C CA . ALA B 1 16 ? -16.531 11.227 -10.828 1 35.88 16 ALA B CA 1
ATOM 2669 C C . ALA B 1 16 ? -16.547 12.375 -9.82 1 35.88 16 ALA B C 1
ATOM 2671 O O . ALA B 1 16 ? -16.156 12.188 -8.664 1 35.88 16 ALA B O 1
ATOM 2672 N N . ARG B 1 17 ? -16.688 13.648 -10.211 1 40.88 17 ARG B N 1
ATOM 2673 C CA . ARG B 1 17 ? -16.656 14.781 -9.297 1 40.88 17 ARG B CA 1
ATOM 2674 C C . ARG B 1 17 ? -17.781 14.68 -8.266 1 40.88 17 ARG B C 1
ATOM 2676 O O . ARG B 1 17 ? -17.641 15.164 -7.141 1 40.88 17 ARG B O 1
ATOM 2683 N N . GLY B 1 18 ? -18.891 14.281 -8.672 1 44.72 18 GLY B N 1
ATOM 2684 C CA . GLY B 1 18 ? -20.078 14.344 -7.836 1 44.72 18 GLY B CA 1
ATOM 2685 C C . GLY B 1 18 ? -20 13.438 -6.621 1 44.72 18 GLY B C 1
ATOM 2686 O O . GLY B 1 18 ? -20.812 13.562 -5.695 1 44.72 18 GLY B O 1
ATOM 2687 N N . LYS B 1 19 ? -19.031 12.438 -6.656 1 56.56 19 LYS B N 1
ATOM 2688 C CA . LYS B 1 19 ? -19.156 11.445 -5.594 1 56.56 19 LYS B CA 1
ATOM 2689 C C . LYS B 1 19 ? -17.984 11.531 -4.613 1 56.56 19 LYS B C 1
ATOM 2691 O O . LYS B 1 19 ? -17.766 10.617 -3.818 1 56.56 19 LYS B O 1
ATOM 2696 N N . VAL B 1 20 ? -17.203 12.688 -4.734 1 60.19 20 VAL B N 1
ATOM 2697 C CA . VAL B 1 20 ? -16.094 12.758 -3.781 1 60.19 20 VAL B CA 1
ATOM 2698 C C . VAL B 1 20 ? -16.547 13.5 -2.525 1 60.19 20 VAL B C 1
ATOM 2700 O O . VAL B 1 20 ? -17.375 14.414 -2.598 1 60.19 20 VAL B O 1
ATOM 2703 N N . PRO B 1 21 ? -16.078 13.047 -1.392 1 64.69 21 PRO B N 1
ATOM 2704 C CA . PRO B 1 21 ? -16.469 13.734 -0.158 1 64.69 21 PRO B CA 1
ATOM 2705 C C . PRO B 1 21 ? -16.094 15.211 -0.155 1 64.69 21 PRO B C 1
ATOM 2707 O O . PRO B 1 21 ? -14.961 15.562 -0.467 1 64.69 21 PRO B O 1
ATOM 2710 N N . THR B 1 22 ? -17.109 16.062 -0.154 1 65.88 22 THR B N 1
ATOM 2711 C CA . THR B 1 22 ? -16.906 17.5 0.011 1 65.88 22 THR B CA 1
ATOM 2712 C C . THR B 1 22 ? -17.297 17.938 1.421 1 65.88 22 THR B C 1
ATOM 2714 O O . THR B 1 22 ? -18.109 17.281 2.078 1 65.88 22 THR B O 1
ATOM 2717 N N . MET B 1 23 ? -16.5 18.75 2.033 1 64.75 23 MET B N 1
ATOM 2718 C CA . MET B 1 23 ? -16.875 19.344 3.316 1 64.75 23 MET B CA 1
ATOM 2719 C C . MET B 1 23 ? -17.781 20.547 3.113 1 64.75 23 MET B C 1
ATOM 2721 O O . MET B 1 23 ? -17.5 21.406 2.264 1 64.75 23 MET B O 1
ATOM 2725 N N . ALA B 1 24 ? -18.797 20.5 3.924 1 60.12 24 ALA B N 1
ATOM 2726 C CA . ALA B 1 24 ? -19.672 21.672 3.85 1 60.12 24 ALA B CA 1
ATOM 2727 C C . ALA B 1 24 ? -18.906 22.953 4.141 1 60.12 24 ALA B C 1
ATOM 2729 O O . ALA B 1 24 ? -18.016 22.969 4.992 1 60.12 24 ALA B O 1
ATOM 2730 N N . ALA B 1 25 ? -19.156 23.938 3.375 1 58.12 25 ALA B N 1
ATOM 2731 C CA . ALA B 1 25 ? -18.5 25.234 3.492 1 58.12 25 ALA B CA 1
ATOM 2732 C C . ALA B 1 25 ? -18.531 25.734 4.934 1 58.12 25 ALA B C 1
ATOM 2734 O O . ALA B 1 25 ? -17.562 26.359 5.398 1 58.12 25 ALA B O 1
ATOM 2735 N N . ASP B 1 26 ? -19.516 25.297 5.613 1 60.5 26 ASP B N 1
ATOM 2736 C CA . ASP B 1 26 ? -19.719 25.828 6.961 1 60.5 26 ASP B CA 1
ATOM 2737 C C . ASP B 1 26 ? -19.234 24.844 8.016 1 60.5 26 ASP B C 1
ATOM 2739 O O . ASP B 1 26 ? -19.359 25.094 9.219 1 60.5 26 ASP B O 1
ATOM 2743 N N . ASP B 1 27 ? -18.672 23.828 7.527 1 63.59 27 ASP B N 1
ATOM 2744 C CA . ASP B 1 27 ? -18.203 22.844 8.5 1 63.59 27 ASP B CA 1
ATOM 2745 C C . ASP B 1 27 ? -17 23.359 9.273 1 63.59 27 ASP B C 1
ATOM 2747 O O . ASP B 1 27 ? -15.93 23.594 8.688 1 63.59 27 ASP B O 1
ATOM 2751 N N . SER B 1 28 ? -17.203 23.641 10.555 1 67.44 28 SER B N 1
ATOM 2752 C CA . SER B 1 28 ? -16.156 24.188 11.414 1 67.44 28 SER B CA 1
ATOM 2753 C C . SER B 1 28 ? -15.625 23.125 12.383 1 67.44 28 SER B C 1
ATOM 2755 O O . SER B 1 28 ? -14.969 23.469 13.375 1 67.44 28 SER B O 1
ATOM 2757 N N . ARG B 1 29 ? -15.875 21.859 11.992 1 71.81 29 ARG B N 1
ATOM 2758 C CA . ARG B 1 29 ? -15.469 20.766 12.875 1 71.81 29 ARG B CA 1
ATOM 2759 C C . ARG B 1 29 ? -13.953 20.703 13 1 71.81 29 ARG B C 1
ATOM 2761 O O . ARG B 1 29 ? -13.234 20.859 12.008 1 71.81 29 ARG B O 1
ATOM 2768 N N . GLN B 1 30 ? -13.508 20.547 14.258 1 73.25 30 GLN B N 1
ATOM 2769 C CA . GLN B 1 30 ? -12.078 20.438 14.523 1 73.25 30 GLN B CA 1
ATOM 2770 C C . GLN B 1 30 ? -11.734 19.078 15.133 1 73.25 30 GLN B C 1
ATOM 2772 O O . GLN B 1 30 ? -10.758 18.953 15.883 1 73.25 30 GLN B O 1
ATOM 2777 N N . TYR B 1 31 ? -12.641 18.188 14.93 1 76.44 31 TYR B N 1
ATOM 2778 C CA . TYR B 1 31 ? -12.383 16.812 15.352 1 76.44 31 TYR B CA 1
ATOM 2779 C C . TYR B 1 31 ? -12.656 15.828 14.219 1 76.44 31 TYR B C 1
ATOM 2781 O O . TYR B 1 31 ? -13.453 16.109 13.32 1 76.44 31 TYR B O 1
ATOM 2789 N N . MET B 1 32 ? -12.07 14.695 14.266 1 84.31 32 MET B N 1
ATOM 2790 C CA . MET B 1 32 ? -12.242 13.688 13.227 1 84.31 32 MET B CA 1
ATOM 2791 C C . MET B 1 32 ? -13.398 12.742 13.578 1 84.31 32 MET B C 1
ATOM 2793 O O . MET B 1 32 ? -13.555 12.352 14.734 1 84.31 32 MET B O 1
ATOM 2797 N N . LEU B 1 33 ? -14.109 12.445 12.641 1 80.12 33 LEU B N 1
ATOM 2798 C CA . LEU B 1 33 ? -15.148 11.43 12.789 1 80.12 33 LEU B CA 1
ATOM 2799 C C . LEU B 1 33 ? -14.562 10.031 12.664 1 80.12 33 LEU B C 1
ATOM 2801 O O . LEU B 1 33 ? -14.992 9.102 13.359 1 80.12 33 LEU B O 1
ATOM 2805 N N . ASN B 1 34 ? -13.617 9.875 11.758 1 86.94 34 ASN B N 1
ATOM 2806 C CA . ASN B 1 34 ? -12.859 8.641 11.602 1 86.94 34 ASN B CA 1
ATOM 2807 C C . ASN B 1 34 ? -11.57 8.664 12.414 1 86.94 34 ASN B C 1
ATOM 2809 O O . ASN B 1 34 ? -10.836 9.648 12.398 1 86.94 34 ASN B O 1
ATOM 2813 N N . GLU B 1 35 ? -11.258 7.59 13.094 1 86.12 35 GLU B N 1
ATOM 2814 C CA . GLU B 1 35 ? -10.109 7.566 13.992 1 86.12 35 GLU B CA 1
ATOM 2815 C C . GLU B 1 35 ? -8.797 7.551 13.219 1 86.12 35 GLU B C 1
ATOM 2817 O O . GLU B 1 35 ? -7.746 7.898 13.758 1 86.12 35 GLU B O 1
ATOM 2822 N N . ASN B 1 36 ? -8.836 7.098 11.977 1 94.5 36 ASN B N 1
ATOM 2823 C CA . ASN B 1 36 ? -7.613 6.961 11.195 1 94.5 36 ASN B CA 1
ATOM 2824 C C . ASN B 1 36 ? -7.332 8.211 10.375 1 94.5 36 ASN B C 1
ATOM 2826 O O . ASN B 1 36 ? -6.422 8.984 10.695 1 94.5 36 ASN B O 1
ATOM 2830 N N . PHE B 1 37 ? -8.227 8.484 9.406 1 96.25 37 PHE B N 1
ATOM 2831 C CA . PHE B 1 37 ? -8.023 9.672 8.594 1 96.25 37 PHE B CA 1
ATOM 2832 C C . PHE B 1 37 ? -9.32 10.094 7.906 1 96.25 37 PHE B C 1
ATOM 2834 O O . PHE B 1 37 ? -10.266 9.312 7.832 1 96.25 37 PHE B O 1
ATOM 2841 N N . GLU B 1 38 ? -9.352 11.359 7.469 1 94.69 38 GLU B N 1
ATOM 2842 C CA . GLU B 1 38 ? -10.398 11.953 6.641 1 94.69 38 GLU B CA 1
ATOM 2843 C C . GLU B 1 38 ? -9.805 12.789 5.512 1 94.69 38 GLU B C 1
ATOM 2845 O O . GLU B 1 38 ? -8.758 13.414 5.684 1 94.69 38 GLU B O 1
ATOM 2850 N N . ILE B 1 39 ? -10.492 12.781 4.387 1 96 39 ILE B N 1
ATOM 2851 C CA . ILE B 1 39 ? -9.977 13.539 3.252 1 96 39 ILE B CA 1
ATOM 2852 C C . ILE B 1 39 ? -11.125 14.227 2.523 1 96 39 ILE B C 1
ATOM 2854 O O . ILE B 1 39 ? -12.203 13.641 2.355 1 96 39 ILE B O 1
ATOM 2858 N N . TYR B 1 40 ? -10.867 15.469 2.139 1 93.12 40 TYR B N 1
ATOM 2859 C CA . TYR B 1 40 ? -11.891 16.297 1.495 1 93.12 40 TYR B CA 1
ATOM 2860 C C . TYR B 1 40 ? -11.289 17.125 0.371 1 93.12 40 TYR B C 1
ATOM 2862 O O . TYR B 1 40 ? -10.133 17.547 0.451 1 93.12 40 TYR B O 1
ATOM 2870 N N . GLU B 1 41 ? -12.078 17.297 -0.622 1 92.56 41 GLU B N 1
ATOM 2871 C CA . GLU B 1 41 ? -11.789 18.344 -1.602 1 92.56 41 GLU B CA 1
ATOM 2872 C C . GLU B 1 41 ? -12.633 19.578 -1.345 1 92.56 41 GLU B C 1
ATOM 2874 O O . GLU B 1 41 ? -13.836 19.484 -1.093 1 92.56 41 GLU B O 1
ATOM 2879 N N . LYS B 1 42 ? -11.984 20.703 -1.288 1 90.31 42 LYS B N 1
ATOM 2880 C CA . LYS B 1 42 ? -12.664 21.969 -1.023 1 90.31 42 LYS B CA 1
ATOM 2881 C C . LYS B 1 42 ? -12.438 22.953 -2.16 1 90.31 42 LYS B C 1
ATOM 2883 O O . LYS B 1 42 ? -11.398 22.922 -2.826 1 90.31 42 LYS B O 1
ATOM 2888 N N . PHE B 1 43 ? -13.422 23.844 -2.254 1 87.38 43 PHE B N 1
ATOM 2889 C CA . PHE B 1 43 ? -13.383 24.844 -3.32 1 87.38 43 PHE B CA 1
ATOM 2890 C C . PHE B 1 43 ? -13.625 26.234 -2.768 1 87.38 43 PHE B C 1
ATOM 2892 O O . PHE B 1 43 ? -14.383 26.406 -1.812 1 87.38 43 PHE B O 1
ATOM 2899 N N . GLY B 1 44 ? -12.953 27.188 -3.387 1 84.56 44 GLY B N 1
ATOM 2900 C CA . GLY B 1 44 ? -13.258 28.578 -3.129 1 84.56 44 GLY B CA 1
ATOM 2901 C C . GLY B 1 44 ? -12.617 29.109 -1.859 1 84.56 44 GLY B C 1
ATOM 2902 O O . GLY B 1 44 ? -11.484 28.734 -1.534 1 84.56 44 GLY B O 1
ATOM 2903 N N . VAL B 1 45 ? -13.289 30.094 -1.307 1 78.44 45 VAL B N 1
ATOM 2904 C CA . VAL B 1 45 ? -12.766 30.828 -0.16 1 78.44 45 VAL B CA 1
ATOM 2905 C C . VAL B 1 45 ? -12.719 29.906 1.062 1 78.44 45 VAL B C 1
ATOM 2907 O O . VAL B 1 45 ? -13.438 28.906 1.128 1 78.44 45 VAL B O 1
ATOM 2910 N N . PRO B 1 46 ? -11.773 30.297 1.939 1 76.06 46 PRO B N 1
ATOM 2911 C CA . PRO B 1 46 ? -11.789 29.531 3.189 1 76.06 46 PRO B CA 1
ATOM 2912 C C . PRO B 1 46 ? -13.164 29.5 3.85 1 76.06 46 PRO B C 1
ATOM 2914 O O . PRO B 1 46 ? -13.852 30.531 3.887 1 76.06 46 PRO B O 1
ATOM 2917 N N . SER B 1 47 ? -13.609 28.375 4.004 1 63.62 47 SER B N 1
ATOM 2918 C CA . SER B 1 47 ? -14.875 28.172 4.699 1 63.62 47 SER B CA 1
ATOM 2919 C C . SER B 1 47 ? -14.703 27.266 5.914 1 63.62 47 SER B C 1
ATOM 2921 O O . SER B 1 47 ? -13.703 26.547 6.02 1 63.62 47 SER B O 1
ATOM 2923 N N . GLY B 1 48 ? -15.469 27.422 6.84 1 61.09 48 GLY B N 1
ATOM 2924 C CA . GLY B 1 48 ? -15.383 26.656 8.07 1 61.09 48 GLY B CA 1
ATOM 2925 C C . GLY B 1 48 ? -14.703 27.422 9.195 1 61.09 48 GLY B C 1
ATOM 2926 O O . GLY B 1 48 ? -15.062 28.562 9.484 1 61.09 48 GLY B O 1
ATOM 2927 N N . ALA B 1 49 ? -13.641 26.719 9.734 1 58.34 49 ALA B N 1
ATOM 2928 C CA . ALA B 1 49 ? -12.984 27.359 10.875 1 58.34 49 ALA B CA 1
ATOM 2929 C C . ALA B 1 49 ? -12.227 28.609 10.438 1 58.34 49 ALA B C 1
ATOM 2931 O O . ALA B 1 49 ? -11.18 28.516 9.789 1 58.34 49 ALA B O 1
ATOM 2932 N N . THR B 1 50 ? -12.828 29.688 10.586 1 64.12 50 THR B N 1
ATOM 2933 C CA . THR B 1 50 ? -12.25 30.969 10.164 1 64.12 50 THR B CA 1
ATOM 2934 C C . THR B 1 50 ? -11.453 31.594 11.297 1 64.12 50 THR B C 1
ATOM 2936 O O . THR B 1 50 ? -10.828 32.656 11.109 1 64.12 50 THR B O 1
ATOM 2939 N N . GLU B 1 51 ? -11.508 30.922 12.367 1 74.94 51 GLU B N 1
ATOM 2940 C CA . GLU B 1 51 ? -10.695 31.406 13.477 1 74.94 51 GLU B CA 1
ATOM 2941 C C . GLU B 1 51 ? -9.477 30.531 13.688 1 74.94 51 GLU B C 1
ATOM 2943 O O . GLU B 1 51 ? -9.461 29.359 13.281 1 74.94 51 GLU B O 1
ATOM 2948 N N . MET B 1 52 ? -8.555 31.141 14.227 1 84.69 52 MET B N 1
ATOM 2949 C CA . MET B 1 52 ? -7.359 30.391 14.609 1 84.69 52 MET B CA 1
ATOM 2950 C C . MET B 1 52 ? -7.719 29.219 15.5 1 84.69 52 MET B C 1
ATOM 2952 O O . MET B 1 52 ? -8.555 29.344 16.406 1 84.69 52 MET B O 1
ATOM 2956 N N . HIS B 1 53 ? -7.172 28.031 15.211 1 85.19 53 HIS B N 1
ATOM 2957 C CA . HIS B 1 53 ? -7.531 26.812 15.93 1 85.19 53 HIS B CA 1
ATOM 2958 C C . HIS B 1 53 ? -6.414 25.781 15.859 1 85.19 53 HIS B C 1
ATOM 2960 O O . HIS B 1 53 ? -5.383 26.016 15.219 1 85.19 53 HIS B O 1
ATOM 2966 N N . PHE B 1 54 ? -6.613 24.766 16.672 1 87.19 54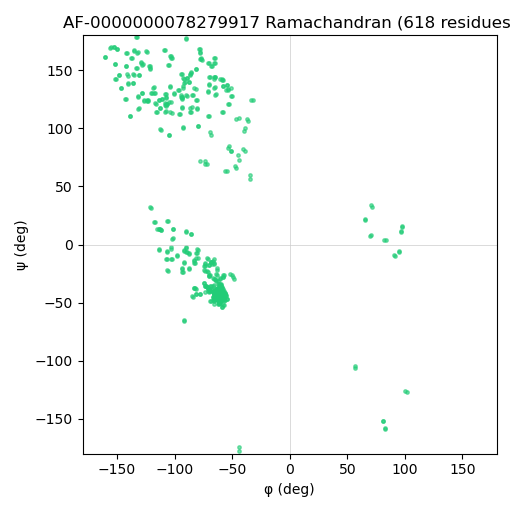 PHE B N 1
ATOM 2967 C CA . PHE B 1 54 ? -5.723 23.625 16.641 1 87.19 54 PHE B CA 1
ATOM 2968 C C . PHE B 1 54 ? -6.5 22.328 16.844 1 87.19 54 PHE B C 1
ATOM 2970 O O . PHE B 1 54 ? -7.688 22.359 17.172 1 87.19 54 PHE B O 1
ATOM 2977 N N . HIS B 1 55 ? -5.848 21.234 16.531 1 85.75 55 HIS B N 1
ATOM 2978 C CA . HIS B 1 55 ? -6.445 19.906 16.703 1 85.75 55 HIS B CA 1
ATOM 2979 C C . HIS B 1 55 ? -5.379 18.859 17 1 85.75 55 HIS B C 1
ATOM 2981 O O . HIS B 1 55 ? -4.184 19.125 16.875 1 85.75 55 HIS B O 1
ATOM 2987 N N . ASN B 1 56 ? -5.883 17.625 17.438 1 83.88 56 ASN B N 1
ATOM 2988 C CA . ASN B 1 56 ? -5.004 16.562 17.922 1 83.88 56 ASN B CA 1
ATOM 2989 C C . ASN B 1 56 ? -4.574 15.641 16.781 1 83.88 56 ASN B C 1
ATOM 2991 O O . ASN B 1 56 ? -4.105 14.523 17.047 1 83.88 56 ASN B O 1
ATOM 2995 N N . PHE B 1 57 ? -4.828 16 15.617 1 90.75 57 PHE B N 1
ATOM 2996 C CA . PHE B 1 57 ? -4.418 15.234 14.445 1 90.75 57 PHE B CA 1
ATOM 2997 C C . PHE B 1 57 ? -3.6 16.094 13.5 1 90.75 57 PHE B C 1
ATOM 2999 O O . PHE B 1 57 ? -3.518 17.312 13.672 1 90.75 57 PHE B O 1
ATOM 3006 N N . ASN B 1 58 ? -2.969 15.43 12.602 1 96.19 58 ASN B N 1
ATOM 3007 C CA . ASN B 1 58 ? -2.221 16.141 11.578 1 96.19 58 ASN B CA 1
ATOM 3008 C C . ASN B 1 58 ? -3.115 16.531 10.406 1 96.19 58 ASN B C 1
ATOM 3010 O O . ASN B 1 58 ? -4.098 15.859 10.109 1 96.19 58 ASN B O 1
ATOM 3014 N N . GLU B 1 59 ? -2.771 17.641 9.836 1 96.56 59 GLU B N 1
ATOM 3015 C CA . GLU B 1 59 ? -3.52 18.141 8.688 1 96.56 59 GLU B CA 1
ATOM 3016 C C . GLU B 1 59 ? -2.596 18.422 7.508 1 96.56 59 GLU B C 1
ATOM 3018 O O . GLU B 1 59 ? -1.597 19.141 7.648 1 96.56 59 GLU B O 1
ATOM 3023 N N . ILE B 1 60 ? -2.898 17.797 6.359 1 98.06 60 ILE B N 1
ATOM 3024 C CA . ILE B 1 60 ? -2.186 18.016 5.105 1 98.06 60 ILE B CA 1
ATOM 3025 C C . ILE B 1 60 ? -3.062 18.828 4.156 1 98.06 60 ILE B C 1
ATOM 3027 O O . ILE B 1 60 ? -4.176 18.422 3.82 1 98.06 60 ILE B O 1
ATOM 3031 N N . LEU B 1 61 ? -2.564 19.969 3.76 1 96.94 61 LEU B N 1
ATOM 3032 C CA . LEU B 1 61 ? -3.252 20.828 2.812 1 96.94 61 LEU B CA 1
ATOM 3033 C C . LEU B 1 61 ? -2.5 20.906 1.487 1 96.94 61 LEU B C 1
ATOM 3035 O O . LEU B 1 61 ? -1.351 21.344 1.442 1 96.94 61 LEU B O 1
ATOM 3039 N N . TYR B 1 62 ? -3.135 20.438 0.437 1 97.31 62 TYR B N 1
ATOM 3040 C CA . TYR B 1 62 ? -2.533 20.453 -0.893 1 97.31 62 TYR B CA 1
ATOM 3041 C C . TYR B 1 62 ? -3.326 21.328 -1.847 1 97.31 62 TYR B C 1
ATOM 3043 O O . TYR B 1 62 ? -4.535 21.156 -2.006 1 97.31 62 TYR B O 1
ATOM 3051 N N . ILE B 1 63 ? -2.607 22.219 -2.549 1 96 63 ILE B N 1
ATOM 3052 C CA . ILE B 1 63 ? -3.26 23.156 -3.453 1 96 63 ILE B CA 1
ATOM 3053 C C . ILE B 1 63 ? -3.248 22.594 -4.875 1 96 63 ILE B C 1
ATOM 3055 O O . ILE B 1 63 ? -2.188 22.484 -5.496 1 96 63 ILE B O 1
ATOM 3059 N N . ILE B 1 64 ? -4.391 22.266 -5.363 1 94.56 64 ILE B N 1
ATOM 3060 C CA . ILE B 1 64 ? -4.535 21.734 -6.711 1 94.56 64 ILE B CA 1
ATOM 3061 C C . ILE B 1 64 ? -4.543 22.875 -7.727 1 94.56 64 ILE B C 1
ATOM 3063 O O . ILE B 1 64 ? -3.906 22.781 -8.781 1 94.56 64 ILE B O 1
ATOM 3067 N N . GLU B 1 65 ? -5.254 23.906 -7.387 1 93.56 65 GLU B N 1
ATOM 3068 C CA . GLU B 1 65 ? -5.422 25.078 -8.25 1 93.56 65 GLU B CA 1
ATOM 3069 C C . GLU B 1 65 ? -5.594 26.359 -7.426 1 93.56 65 GLU B C 1
ATOM 3071 O O . GLU B 1 65 ? -6.152 26.312 -6.328 1 93.56 65 GLU B O 1
ATOM 3076 N N . GLY B 1 66 ? -5.035 27.469 -8.008 1 93.12 66 GLY B N 1
ATOM 3077 C CA . GLY B 1 66 ? -5.215 28.75 -7.367 1 93.12 66 GLY B CA 1
ATOM 3078 C C . GLY B 1 66 ? -4.219 29 -6.25 1 93.12 66 GLY B C 1
ATOM 3079 O O . GLY B 1 66 ? -3.084 28.531 -6.305 1 93.12 66 GLY B O 1
ATOM 3080 N N . GLN B 1 67 ? -4.668 29.969 -5.352 1 92.75 67 GLN B N 1
ATOM 3081 C CA . GLN B 1 67 ? -3.824 30.375 -4.23 1 92.75 67 GLN B CA 1
ATOM 3082 C C . GLN B 1 67 ? -4.582 30.281 -2.91 1 92.75 67 GLN B C 1
ATOM 3084 O O . GLN B 1 67 ? -5.812 30.328 -2.891 1 92.75 67 GLN B O 1
ATOM 3089 N N . TYR B 1 68 ? -3.834 30.125 -1.885 1 92.75 68 TYR B N 1
ATOM 3090 C CA . TYR B 1 68 ? -4.402 30.016 -0.545 1 92.75 68 TYR B CA 1
ATOM 3091 C C . TYR B 1 68 ? -3.418 30.516 0.505 1 92.75 68 TYR B C 1
ATOM 3093 O O . TYR B 1 68 ? -2.203 30.375 0.345 1 92.75 68 TYR B O 1
ATOM 3101 N N . THR B 1 69 ? -3.965 31.188 1.522 1 93 69 THR B N 1
ATOM 3102 C CA . THR B 1 69 ? -3.107 31.766 2.545 1 93 69 THR B CA 1
ATOM 3103 C C . THR B 1 69 ? -3.426 31.188 3.92 1 93 69 THR B C 1
ATOM 3105 O O . THR B 1 69 ? -4.59 31.141 4.324 1 93 69 THR B O 1
ATOM 3108 N N . VAL B 1 70 ? -2.357 30.766 4.586 1 94.19 70 VAL B N 1
ATOM 3109 C CA . VAL B 1 70 ? -2.527 30.156 5.898 1 94.19 70 VAL B CA 1
ATOM 3110 C C . VAL B 1 70 ? -1.54 30.781 6.887 1 94.19 70 VAL B C 1
ATOM 3112 O O . VAL B 1 70 ? -0.346 30.875 6.598 1 94.19 70 VAL B O 1
ATOM 3115 N N . LEU B 1 71 ? -2.055 31.25 7.992 1 94.44 71 LEU B N 1
ATOM 3116 C CA . LEU B 1 71 ? -1.198 31.562 9.133 1 94.44 71 LEU B CA 1
ATOM 3117 C C . LEU B 1 71 ? -0.956 30.328 9.992 1 94.44 71 LEU B C 1
ATOM 3119 O O . LEU B 1 71 ? -1.902 29.734 10.508 1 94.44 71 LEU B O 1
ATOM 3123 N N . LEU B 1 72 ? 0.224 29.875 10.039 1 95.5 72 LEU B N 1
ATOM 3124 C CA . LEU B 1 72 ? 0.638 28.75 10.867 1 95.5 72 LEU B CA 1
ATOM 3125 C C . LEU B 1 72 ? 1.629 29.188 11.938 1 95.5 72 LEU B C 1
ATOM 3127 O O . LEU B 1 72 ? 2.758 29.578 11.617 1 95.5 72 LEU B O 1
ATOM 3131 N N . ASN B 1 73 ? 1.134 29.078 13.188 1 93.06 73 ASN B N 1
ATOM 3132 C CA . ASN B 1 73 ? 1.884 29.625 14.312 1 93.06 73 ASN B CA 1
ATOM 3133 C C . ASN B 1 73 ? 2.176 31.109 14.117 1 93.06 73 ASN B C 1
ATOM 3135 O O . ASN B 1 73 ? 1.263 31.938 14.148 1 93.06 73 ASN B O 1
ATOM 3139 N N . ASN B 1 74 ? 3.414 31.516 13.805 1 93.62 74 ASN B N 1
ATOM 3140 C CA . ASN B 1 74 ? 3.723 32.938 13.68 1 93.62 74 ASN B CA 1
ATOM 3141 C C . ASN B 1 74 ? 4.086 33.312 12.25 1 93.62 74 ASN B C 1
ATOM 3143 O O . ASN B 1 74 ? 4.699 34.375 12.008 1 93.62 74 ASN B O 1
ATOM 3147 N N . THR B 1 75 ? 3.797 32.406 11.336 1 95.12 75 THR B N 1
ATOM 3148 C CA . THR B 1 75 ? 4.223 32.625 9.953 1 95.12 75 THR B CA 1
ATOM 3149 C C . THR B 1 75 ? 3.049 32.469 8.992 1 95.12 75 THR B C 1
ATOM 3151 O O . THR B 1 75 ? 2.303 31.484 9.078 1 95.12 75 THR B O 1
ATOM 3154 N N . THR B 1 76 ? 2.885 33.469 8.086 1 95.31 76 THR B N 1
ATOM 3155 C CA . THR B 1 76 ? 1.899 33.375 7.02 1 95.31 76 THR B CA 1
ATOM 3156 C C . THR B 1 76 ? 2.516 32.719 5.777 1 95.31 76 THR B C 1
ATOM 3158 O O . THR B 1 76 ? 3.58 33.156 5.316 1 95.31 76 THR B O 1
ATOM 3161 N N . TYR B 1 77 ? 1.887 31.719 5.277 1 96 77 TYR B N 1
ATOM 3162 C CA . TYR B 1 77 ? 2.305 31.031 4.055 1 96 77 TYR B CA 1
ATOM 3163 C C . TYR B 1 77 ? 1.357 31.359 2.904 1 96 77 TYR B C 1
ATOM 3165 O O . TYR B 1 77 ? 0.152 31.125 2.998 1 96 77 TYR B O 1
ATOM 3173 N N . HIS B 1 78 ? 1.934 31.922 1.859 1 95.25 78 HIS B N 1
ATOM 3174 C CA . HIS B 1 78 ? 1.193 32.125 0.622 1 95.25 78 HIS B CA 1
ATOM 3175 C C . HIS B 1 78 ? 1.374 30.969 -0.344 1 95.25 78 HIS B C 1
ATOM 3177 O O . HIS B 1 78 ? 2.355 30.922 -1.09 1 95.25 78 HIS B O 1
ATOM 3183 N N . LEU B 1 79 ? 0.324 30.125 -0.356 1 95.69 79 LEU B N 1
ATOM 3184 C CA . LEU B 1 79 ? 0.417 28.859 -1.096 1 95.69 79 LEU B CA 1
ATOM 3185 C C . LEU B 1 79 ? -0.156 29.016 -2.5 1 95.69 79 LEU B C 1
ATOM 3187 O O . LEU B 1 79 ? -1.09 29.797 -2.713 1 95.69 79 LEU B O 1
ATOM 3191 N N . LYS B 1 80 ? 0.413 28.312 -3.432 1 94.81 80 LYS B N 1
ATOM 3192 C CA . LYS B 1 80 ? -0.054 28.266 -4.812 1 94.81 80 LYS B CA 1
ATOM 3193 C C . LYS B 1 80 ? -0.133 26.828 -5.312 1 94.81 80 LYS B C 1
ATOM 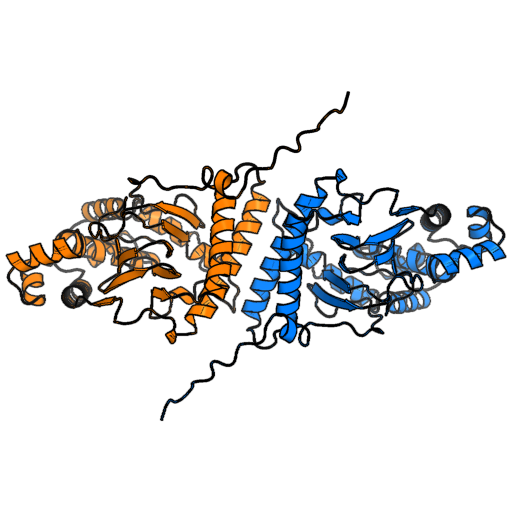3195 O O . LYS B 1 80 ? 0.174 25.891 -4.574 1 94.81 80 LYS B O 1
ATOM 3200 N N . GLN B 1 81 ? -0.58 26.672 -6.566 1 94.81 81 GLN B N 1
ATOM 3201 C CA . GLN B 1 81 ? -0.699 25.359 -7.168 1 94.81 81 GLN B CA 1
ATOM 3202 C C . GLN B 1 81 ? 0.593 24.562 -7.008 1 94.81 81 GLN B C 1
ATOM 3204 O O . GLN B 1 81 ? 1.674 25.047 -7.344 1 94.81 81 GLN B O 1
ATOM 3209 N N . GLY B 1 82 ? 0.422 23.281 -6.445 1 95.81 82 GLY B N 1
ATOM 3210 C CA . GLY B 1 82 ? 1.574 22.406 -6.301 1 95.81 82 GLY B CA 1
ATOM 3211 C C . GLY B 1 82 ? 2.211 22.484 -4.926 1 95.81 82 GLY B C 1
ATOM 3212 O O . GLY B 1 82 ? 3.117 21.719 -4.609 1 95.81 82 GLY B O 1
ATOM 3213 N N . ASP B 1 83 ? 1.727 23.406 -4.109 1 96.69 83 ASP B N 1
ATOM 3214 C CA . ASP B 1 83 ? 2.268 23.531 -2.758 1 96.69 83 ASP B CA 1
ATOM 3215 C C . ASP B 1 83 ? 1.517 22.625 -1.784 1 96.69 83 ASP B C 1
ATOM 3217 O O . ASP B 1 83 ? 0.312 22.406 -1.929 1 96.69 83 ASP B O 1
ATOM 3221 N N . CYS B 1 84 ? 2.273 22.078 -0.849 1 97.88 84 CYS B N 1
ATOM 3222 C CA . CYS B 1 84 ? 1.747 21.234 0.226 1 97.88 84 CYS B CA 1
ATOM 3223 C C . CYS B 1 84 ? 2.143 21.797 1.59 1 97.88 84 CYS B C 1
ATOM 3225 O O . CYS B 1 84 ? 3.318 22.062 1.84 1 97.88 84 CYS B O 1
ATOM 3227 N N . LEU B 1 85 ? 1.169 22.047 2.41 1 98.12 85 LEU B N 1
ATOM 3228 C CA . LEU B 1 85 ? 1.414 22.516 3.77 1 98.12 85 LEU B CA 1
ATOM 3229 C C . LEU B 1 85 ? 1.115 21.422 4.785 1 98.12 85 LEU B C 1
ATOM 3231 O O . LEU B 1 85 ? 0.032 20.828 4.77 1 98.12 85 LEU B O 1
ATOM 3235 N N . LEU B 1 86 ? 2.068 21.125 5.625 1 98.31 86 LEU B N 1
ATOM 3236 C CA . LEU B 1 86 ? 1.953 20.125 6.68 1 98.31 86 LEU B CA 1
ATOM 3237 C C . LEU B 1 86 ? 1.737 20.781 8.039 1 98.31 86 LEU B C 1
ATOM 3239 O O . LEU B 1 86 ? 2.623 21.469 8.547 1 98.31 86 LEU B O 1
ATOM 3243 N N . ILE B 1 87 ? 0.587 20.578 8.594 1 97.06 87 ILE B N 1
ATOM 3244 C CA . ILE B 1 87 ? 0.247 21.125 9.898 1 97.06 87 ILE B CA 1
ATOM 3245 C C . ILE B 1 87 ? 0.215 20 10.938 1 97.06 87 ILE B C 1
ATOM 3247 O O . ILE B 1 87 ? -0.668 19.141 10.898 1 97.06 87 ILE B O 1
ATOM 3251 N N . GLY B 1 88 ? 1.104 20.016 11.875 1 95.56 88 GLY B N 1
ATOM 3252 C CA . GLY B 1 88 ? 1.177 18.984 12.898 1 95.56 88 GLY B CA 1
ATOM 3253 C C . GLY B 1 88 ? 0.128 19.156 13.984 1 95.56 88 GLY B C 1
ATOM 3254 O O . GLY B 1 88 ? -0.54 20.188 14.062 1 95.56 88 GLY B O 1
ATOM 3255 N N . GLN B 1 89 ? 0.035 18.125 14.75 1 90.06 89 GLN B N 1
ATOM 3256 C CA . GLN B 1 89 ? -0.878 18.141 15.883 1 90.06 89 GLN B CA 1
ATOM 3257 C C . GLN B 1 89 ? -0.6 19.344 16.797 1 90.06 89 GLN B C 1
ATOM 3259 O O . GLN B 1 89 ? 0.558 19.703 17.031 1 90.06 89 GLN B O 1
ATOM 3264 N N . ASN B 1 90 ? -1.671 19.984 17.25 1 87.81 90 ASN B N 1
ATOM 3265 C CA . ASN B 1 90 ? -1.657 21.047 18.266 1 87.81 90 ASN B CA 1
ATOM 3266 C C . ASN B 1 90 ? -0.925 22.281 17.766 1 87.81 90 ASN B C 1
ATOM 3268 O O . ASN B 1 90 ? -0.395 23.062 18.562 1 87.81 90 ASN B O 1
ATOM 3272 N N . GLN B 1 91 ? -0.817 22.422 16.516 1 91.38 91 GLN B N 1
ATOM 3273 C CA . GLN B 1 91 ? -0.275 23.656 15.961 1 91.38 91 GLN B CA 1
ATOM 3274 C C . GLN B 1 91 ? -1.389 24.641 15.609 1 91.38 91 GLN B C 1
ATOM 3276 O O . GLN B 1 91 ? -2.344 24.281 14.914 1 91.38 91 GLN B O 1
ATOM 3281 N N . LEU B 1 92 ? -1.229 25.812 16.125 1 91.94 92 LEU B N 1
ATOM 3282 C CA . LEU B 1 92 ? -2.221 26.844 15.867 1 91.94 92 LEU B CA 1
ATOM 3283 C C . LEU B 1 92 ? -2.15 27.312 14.414 1 91.94 92 LEU B C 1
ATOM 3285 O O . LEU B 1 92 ? -1.063 27.562 13.891 1 91.94 92 LEU B O 1
ATOM 3289 N N . HIS B 1 93 ? -3.264 27.391 13.734 1 92.62 93 HIS B N 1
ATOM 3290 C CA . HIS B 1 93 ? -3.293 27.844 12.352 1 92.62 93 HIS B CA 1
ATOM 3291 C C . HIS B 1 93 ? -4.633 28.5 12.016 1 92.62 93 HIS B C 1
ATOM 3293 O O . HIS B 1 93 ? -5.617 28.312 12.734 1 92.62 93 HIS B O 1
ATOM 3299 N N . HIS B 1 94 ? -4.586 29.344 11.039 1 89.94 94 HIS B N 1
ATOM 3300 C CA . HIS B 1 94 ? -5.715 30.141 10.57 1 89.94 94 HIS B CA 1
ATOM 3301 C C . HIS B 1 94 ? -5.699 30.281 9.055 1 89.94 94 HIS B C 1
ATOM 3303 O O . HIS B 1 94 ? -4.684 30.672 8.469 1 89.94 94 HIS B O 1
ATOM 3309 N N . TYR B 1 95 ? -6.852 29.891 8.43 1 87.56 95 TYR B N 1
ATOM 3310 C CA . TYR B 1 95 ? -6.996 30.125 6.996 1 87.56 95 TYR B CA 1
ATOM 3311 C C . TYR B 1 95 ? -7.398 31.562 6.715 1 87.56 95 TYR B C 1
ATOM 3313 O O . TYR B 1 95 ? -8.508 31.984 7.047 1 87.56 95 TYR B O 1
ATOM 3321 N N . GLN B 1 96 ? -6.574 32.219 6.078 1 85.06 96 GLN B N 1
ATOM 3322 C CA . GLN B 1 96 ? -6.793 33.625 5.875 1 85.06 96 GLN B CA 1
ATOM 3323 C C . GLN B 1 96 ? -7.492 33.906 4.543 1 85.06 96 GLN B C 1
ATOM 3325 O O . GLN B 1 96 ? -7.07 33.406 3.502 1 85.06 96 GLN B O 1
ATOM 3330 N N . HIS B 1 97 ? -8.531 34.625 4.676 1 79.38 97 HIS B N 1
ATOM 3331 C CA . HIS B 1 97 ? -9.234 35.031 3.465 1 79.38 97 HIS B CA 1
ATOM 3332 C C . HIS B 1 97 ? -8.617 36.281 2.875 1 79.38 97 HIS B C 1
ATOM 3334 O O . HIS B 1 97 ? -8.469 37.281 3.574 1 79.38 97 HIS B O 1
ATOM 3340 N N . GLU B 1 98 ? -8.141 36.125 1.699 1 77.38 98 GLU B N 1
ATOM 3341 C CA . GLU B 1 98 ? -7.727 37.281 0.906 1 77.38 98 GLU B CA 1
ATOM 3342 C C . GLU B 1 98 ? -8.695 37.562 -0.24 1 77.38 98 GLU B C 1
ATOM 3344 O O . GLU B 1 98 ? -8.883 36.688 -1.114 1 77.38 98 GLU B O 1
ATOM 3349 N N . PRO B 1 99 ? -9.242 38.688 -0.201 1 76 99 PRO B N 1
ATOM 3350 C CA . PRO B 1 99 ? -10.258 39 -1.217 1 76 99 PRO B CA 1
ATOM 3351 C C . PRO B 1 99 ? -9.758 38.719 -2.637 1 76 99 PRO B C 1
ATOM 3353 O O . PRO B 1 99 ? -8.617 39.062 -2.969 1 76 99 PRO B O 1
ATOM 3356 N N . GLU B 1 100 ? -10.586 38.062 -3.459 1 73.56 100 GLU B N 1
ATOM 3357 C CA . GLU B 1 100 ? -10.461 37.844 -4.895 1 73.56 100 GLU B CA 1
ATOM 3358 C C . GLU B 1 100 ? -9.305 36.875 -5.199 1 73.56 100 GLU B C 1
ATOM 3360 O O . GLU B 1 100 ? -8.906 36.75 -6.359 1 73.56 100 GLU B O 1
ATOM 3365 N N . GLN B 1 101 ? -8.789 36.344 -4.18 1 74.44 101 GLN B N 1
ATOM 3366 C CA . GLN B 1 101 ? -7.617 35.531 -4.461 1 74.44 101 GLN B CA 1
ATOM 3367 C C . GLN B 1 101 ? -7.941 34.031 -4.32 1 74.44 101 GLN B C 1
ATOM 3369 O O . GLN B 1 101 ? -7.227 33.188 -4.855 1 74.44 101 GLN B O 1
ATOM 3374 N N . HIS B 1 102 ? -9.062 33.875 -3.754 1 74.5 102 HIS B N 1
ATOM 3375 C CA . HIS B 1 102 ? -9.281 32.469 -3.379 1 74.5 102 HIS B CA 1
ATOM 3376 C C . HIS B 1 102 ? -10.43 31.875 -4.18 1 74.5 102 HIS B C 1
ATOM 3378 O O . HIS B 1 102 ? -10.695 30.672 -4.082 1 74.5 102 HIS B O 1
ATOM 3384 N N . ASP B 1 103 ? -11.07 32.656 -4.969 1 77.12 103 ASP B N 1
ATOM 3385 C CA . ASP B 1 103 ? -12.289 32.188 -5.633 1 77.12 103 ASP B CA 1
ATOM 3386 C C . ASP B 1 103 ? -12.023 30.984 -6.527 1 77.12 103 ASP B C 1
ATOM 3388 O O . ASP B 1 103 ? -12.859 30.094 -6.637 1 77.12 103 ASP B O 1
ATOM 3392 N N . ALA B 1 104 ? -10.883 30.922 -7.004 1 83.19 104 ALA B N 1
ATOM 3393 C CA . ALA B 1 104 ? -10.562 29.859 -7.945 1 83.19 104 ALA B CA 1
ATOM 3394 C C . ALA B 1 104 ? -9.781 28.734 -7.262 1 83.19 104 ALA B C 1
ATOM 3396 O O . ALA B 1 104 ? -9.266 27.828 -7.922 1 83.19 104 ALA B O 1
ATOM 3397 N N . CYS B 1 105 ? -9.789 28.781 -5.938 1 89.75 105 CYS B N 1
ATOM 3398 C CA . CYS B 1 105 ? -8.914 27.844 -5.242 1 89.75 105 CYS B CA 1
ATOM 3399 C C . CYS B 1 105 ? -9.562 26.469 -5.148 1 89.75 105 CYS B C 1
ATOM 3401 O O . CYS B 1 105 ? -10.727 26.344 -4.75 1 89.75 105 CYS B O 1
ATOM 3403 N N . ARG B 1 106 ? -8.898 25.469 -5.621 1 92.75 106 ARG B N 1
ATOM 3404 C CA . ARG B 1 106 ? -9.203 24.062 -5.398 1 92.75 106 ARG B CA 1
ATOM 3405 C C . ARG B 1 106 ? -8.109 23.391 -4.57 1 92.75 106 ARG B C 1
ATOM 3407 O O . ARG B 1 106 ? -6.922 23.5 -4.891 1 92.75 106 ARG B O 1
ATOM 3414 N N . ARG B 1 107 ? -8.484 22.766 -3.443 1 94.31 107 ARG B N 1
ATOM 3415 C CA . ARG B 1 107 ? -7.484 22.188 -2.545 1 94.31 107 ARG B CA 1
ATOM 3416 C C . ARG B 1 107 ? -7.977 20.875 -1.955 1 94.31 107 ARG B C 1
ATOM 3418 O O . ARG B 1 107 ? -9.18 20.609 -1.936 1 94.31 107 A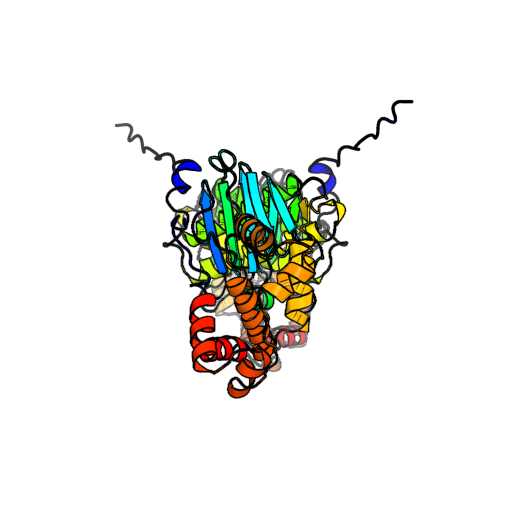RG B O 1
ATOM 3425 N N . ILE B 1 108 ? -7.082 20.031 -1.599 1 95.69 108 ILE B N 1
ATOM 3426 C CA . ILE B 1 108 ? -7.379 18.797 -0.866 1 95.69 108 ILE B CA 1
ATOM 3427 C C . ILE B 1 108 ? -6.898 18.938 0.578 1 95.69 108 ILE B C 1
ATOM 3429 O O . ILE B 1 108 ? -5.781 19.391 0.827 1 95.69 108 ILE B O 1
ATOM 3433 N N . LEU B 1 109 ? -7.773 18.641 1.481 1 95.38 109 LEU B N 1
ATOM 3434 C CA . LEU B 1 109 ? -7.488 18.609 2.912 1 95.38 109 LEU B CA 1
ATOM 3435 C C . LEU B 1 109 ? -7.535 17.172 3.441 1 95.38 109 LEU B C 1
ATOM 3437 O O . LEU B 1 109 ? -8.531 16.469 3.258 1 95.38 109 LEU B O 1
ATOM 3441 N N . MET B 1 110 ? -6.477 16.781 4.066 1 96.88 110 MET B N 1
ATOM 3442 C CA . MET B 1 110 ? -6.449 15.461 4.707 1 96.88 110 MET B CA 1
ATOM 3443 C C . MET B 1 110 ? -6.137 15.586 6.195 1 96.88 110 MET B C 1
ATOM 3445 O O . MET B 1 110 ? -5.137 16.203 6.574 1 96.88 110 MET B O 1
ATOM 3449 N N . TRP B 1 111 ? -7.031 15.055 7 1 95.62 111 TRP B N 1
ATOM 3450 C CA . TRP B 1 111 ? -6.789 14.859 8.422 1 95.62 111 TRP B CA 1
ATOM 3451 C C . TRP B 1 111 ? -6.316 13.438 8.711 1 95.62 111 TRP B C 1
ATOM 3453 O O . TRP B 1 111 ? -6.883 12.477 8.195 1 95.62 111 TRP B O 1
ATOM 3463 N N . VAL B 1 112 ? -5.273 13.297 9.5 1 97.38 112 VAL B N 1
ATOM 3464 C CA . VAL B 1 112 ? -4.75 11.961 9.766 1 97.38 112 VAL B CA 1
ATOM 3465 C C . VAL B 1 112 ? -4.203 11.891 11.195 1 97.38 112 VAL B C 1
ATOM 3467 O O . VAL B 1 112 ? -3.512 12.812 11.641 1 97.38 112 VAL B O 1
ATOM 3470 N N . SER B 1 113 ? -4.508 10.867 11.906 1 94.06 113 SER B N 1
ATOM 3471 C CA . SER B 1 113 ? -4.051 10.719 13.281 1 94.06 113 SER B CA 1
ATOM 3472 C C . SER B 1 113 ? -2.619 10.195 13.336 1 94.06 113 SER B C 1
ATOM 3474 O O . SER B 1 113 ? -2.193 9.445 12.453 1 94.06 113 SER B O 1
ATOM 3476 N N . ASP B 1 114 ? -1.899 10.547 14.367 1 92.12 114 ASP B N 1
ATOM 3477 C CA . ASP B 1 114 ? -0.549 10.039 14.578 1 92.12 114 ASP B CA 1
ATOM 3478 C C . ASP B 1 114 ? -0.566 8.523 14.812 1 92.12 114 ASP B C 1
ATOM 3480 O O . ASP B 1 114 ? 0.335 7.812 14.359 1 92.12 114 ASP B O 1
ATOM 3484 N N . SER B 1 115 ? -1.534 8.094 15.508 1 92.38 115 SER B N 1
ATOM 3485 C CA . SER B 1 115 ? -1.651 6.668 15.805 1 92.38 115 SER B CA 1
ATOM 3486 C C . SER B 1 115 ? -1.781 5.844 14.531 1 92.38 115 SER B C 1
ATOM 3488 O O . SER B 1 115 ? -1.195 4.766 14.422 1 92.38 115 SER B O 1
ATOM 3490 N N . TYR B 1 116 ? -2.541 6.336 13.633 1 96.12 116 TYR B N 1
ATOM 3491 C CA . TYR B 1 116 ? -2.73 5.652 12.359 1 96.12 116 TYR B CA 1
ATOM 3492 C C . TYR B 1 116 ? -1.426 5.59 11.57 1 96.12 116 TYR B C 1
ATOM 3494 O O . TYR B 1 116 ? -1.058 4.531 11.055 1 96.12 116 TYR B O 1
ATOM 3502 N N . LEU B 1 117 ? -0.739 6.684 11.469 1 97.75 117 LEU B N 1
ATOM 3503 C CA . LEU B 1 117 ? 0.538 6.711 10.766 1 97.75 117 LEU B CA 1
ATOM 3504 C C . LEU B 1 117 ? 1.551 5.793 11.438 1 97.75 117 LEU B C 1
ATOM 3506 O O . LEU B 1 117 ? 2.363 5.156 10.766 1 97.75 117 LEU B O 1
ATOM 3510 N N . GLU B 1 118 ? 1.508 5.758 12.734 1 96.12 118 GLU B N 1
ATOM 3511 C CA . GLU B 1 118 ? 2.402 4.867 13.469 1 96.12 118 GLU B CA 1
ATOM 3512 C C . GLU B 1 118 ? 2.105 3.404 13.164 1 96.12 118 GLU B C 1
ATOM 3514 O O . GLU B 1 118 ? 3.025 2.598 13 1 96.12 118 GLU B O 1
ATOM 3519 N N . GLN B 1 119 ? 0.882 3.084 13.125 1 95.94 119 GLN B N 1
ATOM 3520 C CA . GLN B 1 119 ? 0.465 1.722 12.812 1 95.94 119 GLN B CA 1
ATOM 3521 C C . GLN B 1 119 ? 0.965 1.3 11.43 1 95.94 119 GLN B C 1
ATOM 3523 O O . GLN B 1 119 ? 1.312 0.135 11.219 1 95.94 119 GLN B O 1
ATOM 3528 N N . LEU B 1 120 ? 0.974 2.176 10.508 1 97.56 120 LEU B N 1
ATOM 3529 C CA . LEU B 1 120 ? 1.373 1.874 9.141 1 97.56 120 LEU B CA 1
ATOM 3530 C C . LEU B 1 120 ? 2.891 1.93 8.992 1 97.56 120 LEU B C 1
ATOM 3532 O O . LEU B 1 120 ? 3.438 1.471 7.984 1 97.56 120 LEU B O 1
ATOM 3536 N N . SER B 1 121 ? 3.549 2.494 9.969 1 97.75 121 SER B N 1
ATOM 3537 C CA . SER B 1 121 ? 5 2.645 9.945 1 97.75 121 SER B CA 1
ATOM 3538 C C . SER B 1 121 ? 5.699 1.334 10.289 1 97.75 121 SER B C 1
ATOM 3540 O O . SER B 1 121 ? 5.043 0.34 10.609 1 97.75 121 SER B O 1
ATOM 3542 N N . SER B 1 122 ? 6.93 1.249 10.023 1 94.38 122 SER B N 1
ATOM 3543 C CA . SER B 1 122 ? 7.805 0.185 10.508 1 94.38 122 SER B CA 1
ATOM 3544 C C . SER B 1 122 ? 8.773 0.705 11.562 1 94.38 122 SER B C 1
ATOM 3546 O O . SER B 1 122 ? 8.906 1.916 11.758 1 94.38 122 SER B O 1
ATOM 3548 N N . PRO B 1 123 ? 9.43 -0.211 12.25 1 91.31 123 PRO B N 1
ATOM 3549 C CA . PRO B 1 123 ? 10.359 0.236 13.289 1 91.31 123 PRO B CA 1
ATOM 3550 C C . PRO B 1 123 ? 11.445 1.16 12.75 1 91.31 123 PRO B C 1
ATOM 3552 O O . PRO B 1 123 ? 11.867 2.094 13.438 1 91.31 123 PRO B O 1
ATOM 3555 N N . ASP B 1 124 ? 11.773 0.998 11.5 1 92.81 124 ASP B N 1
ATOM 3556 C CA . ASP B 1 124 ? 12.914 1.744 10.969 1 92.81 124 ASP B CA 1
ATOM 3557 C C . ASP B 1 124 ? 12.445 2.875 10.055 1 92.81 124 ASP B C 1
ATOM 3559 O O . ASP B 1 124 ? 13.258 3.672 9.586 1 92.81 124 ASP B O 1
ATOM 3563 N N . THR B 1 125 ? 11.188 2.92 9.805 1 95.75 125 THR B N 1
ATOM 3564 C CA . THR B 1 125 ? 10.664 3.93 8.891 1 95.75 125 THR B CA 1
ATOM 3565 C C . THR B 1 125 ? 9.359 4.512 9.414 1 95.75 125 THR B C 1
ATOM 3567 O O . THR B 1 125 ? 8.305 3.865 9.336 1 95.75 125 THR B O 1
ATOM 3570 N N . LYS B 1 126 ? 9.43 5.754 9.82 1 97.31 126 LYS B N 1
ATOM 3571 C CA . LYS B 1 126 ? 8.242 6.469 10.289 1 97.31 126 LYS B CA 1
ATOM 3572 C C . LYS B 1 126 ? 7.594 7.262 9.164 1 97.31 126 LYS B C 1
ATOM 3574 O O . LYS B 1 126 ? 8.234 8.125 8.555 1 97.31 126 LYS B O 1
ATOM 3579 N N . LEU B 1 127 ? 6.355 7.031 8.953 1 98.19 127 LEU B N 1
ATOM 3580 C CA . LEU B 1 127 ? 5.648 7.727 7.883 1 98.19 127 LEU B CA 1
ATOM 3581 C C . LEU B 1 127 ? 5.473 9.203 8.219 1 98.19 127 LEU B C 1
ATOM 3583 O O . LEU B 1 127 ? 5.441 10.047 7.32 1 98.19 127 LEU B O 1
ATOM 3587 N N . SER B 1 128 ? 5.438 9.57 9.5 1 97.5 128 SER B N 1
ATOM 3588 C CA . SER B 1 128 ? 5.172 10.938 9.945 1 97.5 128 SER B CA 1
ATOM 3589 C C . SER B 1 128 ? 6.449 11.766 9.969 1 97.5 128 SER B C 1
ATOM 3591 O O . SER B 1 128 ? 6.453 12.891 10.469 1 97.5 128 SER B O 1
ATOM 3593 N N . HIS B 1 129 ? 7.539 11.25 9.43 1 96.88 129 HIS B N 1
ATOM 3594 C CA . HIS B 1 129 ? 8.82 11.938 9.523 1 96.88 129 HIS B CA 1
ATOM 3595 C C . HIS B 1 129 ? 8.758 13.305 8.844 1 96.88 129 HIS B C 1
ATOM 3597 O O . HIS B 1 129 ? 9.422 14.25 9.289 1 96.88 129 HIS B O 1
ATOM 3603 N N . CYS B 1 130 ? 8.023 13.43 7.82 1 96.88 130 CYS B N 1
ATOM 3604 C CA . CYS B 1 130 ? 7.887 14.688 7.102 1 96.88 130 CYS B CA 1
ATOM 3605 C C . CYS B 1 130 ? 7.375 15.789 8.023 1 96.88 130 CYS B C 1
ATOM 3607 O O . CYS B 1 130 ? 7.656 16.969 7.805 1 96.88 130 CYS B O 1
ATOM 3609 N N . LEU B 1 131 ? 6.656 15.461 9.062 1 96.94 131 LEU B N 1
ATOM 3610 C CA . LEU B 1 131 ? 6.055 16.422 9.977 1 96.94 131 LEU B CA 1
ATOM 3611 C C . LEU B 1 131 ? 7.078 16.922 10.992 1 96.94 131 LEU B C 1
ATOM 3613 O O . LEU B 1 131 ? 6.816 17.875 11.727 1 96.94 131 LEU B O 1
ATOM 3617 N N . SER B 1 132 ? 8.25 16.312 10.977 1 94.62 132 SER B N 1
ATOM 3618 C CA . SER B 1 132 ? 9.266 16.656 11.961 1 94.62 132 SER B CA 1
ATOM 3619 C C . SER B 1 132 ? 10.273 17.641 11.383 1 94.62 132 SER B C 1
ATOM 3621 O O . SER B 1 132 ? 11.125 18.156 12.109 1 94.62 132 SER B O 1
ATOM 3623 N N . TYR B 1 133 ? 10.219 17.875 10.141 1 93.25 133 TYR B N 1
ATOM 3624 C CA . TYR B 1 133 ? 11.141 18.844 9.539 1 93.25 133 TYR B CA 1
ATOM 3625 C C . TYR B 1 133 ? 10.805 20.266 9.953 1 93.25 133 TYR B C 1
ATOM 3627 O O . TYR B 1 133 ? 9.648 20.562 10.266 1 93.25 133 TYR B O 1
ATOM 3635 N N . PRO B 1 134 ? 11.789 21.141 9.891 1 91.5 134 PRO B N 1
ATOM 3636 C CA . PRO B 1 134 ? 11.547 22.516 10.359 1 91.5 134 PRO B CA 1
ATOM 3637 C C . PRO B 1 134 ? 10.688 23.328 9.391 1 91.5 134 PRO B C 1
ATOM 3639 O O . PRO B 1 134 ? 10.156 24.375 9.773 1 91.5 134 PRO B O 1
ATOM 3642 N N . TYR B 1 135 ? 10.539 22.891 8.227 1 92.44 135 TYR B N 1
ATOM 3643 C CA . TYR B 1 135 ? 9.75 23.578 7.219 1 92.44 135 TYR B CA 1
ATOM 3644 C C . TYR B 1 135 ? 8.406 22.891 7.004 1 92.44 135 TYR B C 1
ATOM 3646 O O . TYR B 1 135 ? 8.359 21.734 6.582 1 92.44 135 TYR B O 1
ATOM 3654 N N . PRO B 1 136 ? 7.348 23.594 7.176 1 96.31 136 PRO B N 1
ATOM 3655 C CA . PRO B 1 136 ? 6.043 22.938 7.059 1 96.31 136 PRO B CA 1
ATOM 3656 C C . PRO B 1 136 ? 5.469 23.016 5.648 1 96.31 136 PRO B C 1
ATOM 3658 O O . PRO B 1 136 ? 4.488 22.344 5.336 1 96.31 136 PRO B O 1
ATOM 3661 N N . ALA B 1 137 ? 5.98 23.875 4.766 1 97.56 137 ALA B N 1
ATOM 3662 C CA . ALA B 1 137 ? 5.418 24.094 3.434 1 97.56 137 ALA B CA 1
ATOM 3663 C C . ALA B 1 137 ? 6.426 23.734 2.348 1 97.56 137 ALA B C 1
ATOM 3665 O O . ALA B 1 137 ? 7.602 24.094 2.439 1 97.56 137 ALA B O 1
ATOM 3666 N N . TRP B 1 138 ? 5.914 23.016 1.36 1 96.81 138 TRP B N 1
ATOM 3667 C CA . TRP B 1 138 ? 6.797 22.469 0.336 1 96.81 138 TRP B CA 1
ATOM 3668 C C . TRP B 1 138 ? 6.207 22.672 -1.056 1 96.81 138 TRP B C 1
ATOM 3670 O O . TRP B 1 138 ? 5 22.516 -1.256 1 96.81 138 TRP B O 1
ATOM 3680 N N . HIS B 1 139 ? 7.082 23.031 -1.979 1 95.56 139 HIS B N 1
ATOM 3681 C CA . HIS B 1 139 ? 6.699 23.047 -3.387 1 95.56 139 HIS B CA 1
ATOM 3682 C C . HIS B 1 139 ? 7.051 21.734 -4.066 1 95.56 139 HIS B C 1
ATOM 3684 O O . HIS B 1 139 ? 8.227 21.375 -4.18 1 95.56 139 HIS B O 1
ATOM 3690 N N . LEU B 1 140 ? 6.062 21.047 -4.543 1 94.69 140 LEU B N 1
ATOM 3691 C CA . LEU B 1 140 ? 6.281 19.734 -5.121 1 94.69 140 LEU B CA 1
ATOM 3692 C C . LEU B 1 140 ? 6.711 19.844 -6.582 1 94.69 140 LEU B C 1
ATOM 3694 O O . LEU B 1 140 ? 6.035 20.484 -7.387 1 94.69 140 LEU B O 1
ATOM 3698 N N . PRO B 1 141 ? 7.836 19.156 -6.898 1 93.25 141 PRO B N 1
ATOM 3699 C CA . PRO B 1 141 ? 8.203 19.109 -8.312 1 93.25 141 PRO B CA 1
ATOM 3700 C C . PRO B 1 141 ? 7.191 18.328 -9.164 1 93.25 141 PRO B C 1
ATOM 3702 O O . PRO B 1 141 ? 6.484 17.469 -8.641 1 93.25 141 PRO B O 1
ATOM 3705 N N . THR B 1 142 ? 7.191 18.547 -10.445 1 90.19 142 THR B N 1
ATOM 3706 C CA . THR B 1 142 ? 6.148 18.078 -11.352 1 90.19 142 THR B CA 1
ATOM 3707 C C . THR B 1 142 ? 5.996 16.562 -11.266 1 90.19 142 THR B C 1
ATOM 3709 O O . THR B 1 142 ? 4.887 16.047 -11.094 1 90.19 142 THR B O 1
ATOM 3712 N N . PRO B 1 143 ? 7.098 15.75 -11.414 1 88.88 143 PRO B N 1
ATOM 3713 C CA . PRO B 1 143 ? 6.891 14.305 -11.359 1 88.88 143 PRO B CA 1
ATOM 3714 C C . PRO B 1 143 ? 6.312 13.836 -10.031 1 88.88 143 PRO B C 1
ATOM 3716 O O . PRO B 1 143 ? 5.441 12.961 -10 1 88.88 143 PRO B O 1
ATOM 3719 N N . ASP B 1 144 ? 6.738 14.422 -8.984 1 91.56 144 ASP B N 1
ATOM 3720 C CA . ASP B 1 144 ? 6.246 14.062 -7.656 1 91.56 144 ASP B CA 1
ATOM 3721 C C . ASP B 1 144 ? 4.824 14.562 -7.441 1 91.56 144 ASP B C 1
ATOM 3723 O O . ASP B 1 144 ? 4.004 13.891 -6.816 1 91.56 144 ASP B O 1
ATOM 3727 N N . ARG B 1 145 ? 4.66 15.695 -8.016 1 94.25 145 ARG B N 1
ATOM 3728 C CA . ARG B 1 145 ? 3.328 16.281 -7.926 1 94.25 145 ARG B CA 1
ATOM 3729 C C . ARG B 1 145 ? 2.283 15.359 -8.555 1 94.25 145 ARG B C 1
ATOM 3731 O O . ARG B 1 145 ? 1.226 15.125 -7.965 1 94.25 145 ARG B O 1
ATOM 3738 N N . LYS B 1 146 ? 2.562 14.883 -9.68 1 93.38 146 LYS B N 1
ATOM 3739 C CA . LYS B 1 146 ? 1.633 14 -10.383 1 93.38 146 LYS B CA 1
ATOM 3740 C C . LYS B 1 146 ? 1.367 12.734 -9.578 1 93.38 146 LYS B C 1
ATOM 3742 O O . LYS B 1 146 ? 0.22 12.297 -9.453 1 93.38 146 LYS B O 1
ATOM 3747 N N . ARG B 1 147 ? 2.361 12.164 -9.086 1 93.25 147 ARG B N 1
ATOM 3748 C CA . ARG B 1 147 ? 2.252 10.953 -8.281 1 93.25 147 ARG B CA 1
ATOM 3749 C C . ARG B 1 147 ? 1.418 11.195 -7.031 1 93.25 147 ARG B C 1
ATOM 3751 O O . ARG B 1 147 ? 0.497 10.43 -6.734 1 93.25 147 ARG B O 1
ATOM 3758 N N . LEU B 1 148 ? 1.744 12.227 -6.312 1 96.06 148 LEU B N 1
ATOM 3759 C CA . LEU B 1 148 ? 1.045 12.531 -5.07 1 96.06 148 LEU B CA 1
ATOM 3760 C C . LEU B 1 148 ? -0.422 12.852 -5.336 1 96.06 148 LEU B C 1
ATOM 3762 O O . LEU B 1 148 ? -1.303 12.414 -4.594 1 96.06 148 LEU B O 1
ATOM 3766 N N . GLU B 1 149 ? -0.67 13.562 -6.359 1 95.56 149 GLU B N 1
ATOM 3767 C CA . GLU B 1 149 ? -2.047 13.883 -6.727 1 95.56 149 GLU B CA 1
ATOM 3768 C C . GLU B 1 149 ? -2.838 12.617 -7.051 1 95.56 149 GLU B C 1
ATOM 3770 O O . GLU B 1 149 ? -4.023 12.516 -6.727 1 95.56 149 GLU B O 1
ATOM 3775 N N . GLN B 1 150 ? -2.191 11.742 -7.691 1 94.75 150 GLN B N 1
ATOM 3776 C CA . GLN B 1 150 ? -2.855 10.477 -8 1 94.75 150 GLN B CA 1
ATOM 3777 C C . GLN B 1 150 ? -3.234 9.727 -6.73 1 94.75 150 GLN B C 1
ATOM 3779 O O . GLN B 1 150 ? -4.336 9.18 -6.629 1 94.75 150 GLN B O 1
ATOM 3784 N N . TYR B 1 151 ? -2.332 9.641 -5.758 1 97.12 151 TYR B N 1
ATOM 3785 C CA . TYR B 1 151 ? -2.631 8.977 -4.492 1 97.12 151 TYR B CA 1
ATOM 3786 C C . TYR B 1 151 ? -3.795 9.656 -3.781 1 97.12 151 TYR B C 1
ATOM 3788 O O . TYR B 1 151 ? -4.711 8.984 -3.297 1 97.12 151 TYR B O 1
ATOM 3796 N N . LEU B 1 152 ? -3.76 10.961 -3.766 1 97.38 152 LEU B N 1
ATOM 3797 C CA . LEU B 1 152 ? -4.816 11.727 -3.111 1 97.38 152 LEU B CA 1
ATOM 3798 C C . LEU B 1 152 ? -6.156 11.508 -3.811 1 97.38 152 LEU B C 1
ATOM 3800 O O . LEU B 1 152 ? -7.184 11.328 -3.152 1 97.38 152 LEU B O 1
ATOM 3804 N N . THR B 1 153 ? -6.129 11.539 -5.102 1 95.31 153 THR B N 1
ATOM 3805 C CA . THR B 1 153 ? -7.348 11.336 -5.875 1 95.31 153 THR B CA 1
ATOM 3806 C C . THR B 1 153 ? -7.918 9.938 -5.621 1 95.31 153 THR B C 1
ATOM 3808 O O . THR B 1 153 ? -9.133 9.781 -5.461 1 95.31 153 THR B O 1
ATOM 3811 N N . ASN B 1 154 ? -7.059 8.961 -5.633 1 95.38 154 ASN B N 1
ATOM 3812 C CA . ASN B 1 154 ? -7.512 7.605 -5.344 1 95.38 154 ASN B CA 1
ATOM 3813 C C . ASN B 1 154 ? -8.133 7.508 -3.955 1 95.38 154 ASN B C 1
ATOM 3815 O O . ASN B 1 154 ? -9.141 6.82 -3.768 1 95.38 154 ASN B O 1
ATOM 3819 N N . LEU B 1 155 ? -7.543 8.148 -3.002 1 97.25 155 LEU B N 1
ATOM 3820 C CA . LEU B 1 155 ? -8.094 8.156 -1.649 1 97.25 155 LEU B CA 1
ATOM 3821 C C . LEU B 1 155 ? -9.461 8.82 -1.619 1 97.25 155 LEU B C 1
ATOM 3823 O O . LEU B 1 155 ? -10.375 8.344 -0.948 1 97.25 155 LEU B O 1
ATOM 3827 N N . LEU B 1 156 ? -9.586 9.914 -2.348 1 95.62 156 LEU B N 1
ATOM 3828 C CA . LEU B 1 156 ? -10.867 10.602 -2.434 1 95.62 156 LEU B CA 1
ATOM 3829 C C . LEU B 1 156 ? -11.938 9.688 -3.031 1 95.62 156 LEU B C 1
ATOM 3831 O O . LEU B 1 156 ? -13.055 9.617 -2.523 1 95.62 156 LEU B O 1
ATOM 3835 N N . TYR B 1 157 ? -11.547 9 -4.043 1 92.56 157 TYR B N 1
ATOM 3836 C CA . TYR B 1 157 ? -12.469 8.086 -4.703 1 92.56 157 TYR B CA 1
ATOM 3837 C C . TYR B 1 157 ? -12.891 6.957 -3.766 1 92.56 157 TYR B C 1
ATOM 3839 O O . TYR B 1 157 ? -14.062 6.586 -3.717 1 92.56 157 TYR B O 1
ATOM 3847 N N . LEU B 1 158 ? -11.961 6.422 -3.092 1 93.31 158 LEU B N 1
ATOM 3848 C CA . LEU B 1 158 ? -12.242 5.32 -2.176 1 93.31 158 LEU B CA 1
ATOM 3849 C C . LEU B 1 158 ? -13.195 5.77 -1.07 1 93.31 158 LEU B C 1
ATOM 3851 O O . LEU B 1 158 ? -14.062 5 -0.641 1 93.31 158 LEU B O 1
ATOM 3855 N N . GLU B 1 159 ? -13.031 6.965 -0.622 1 90.12 159 GLU B N 1
ATOM 3856 C CA . GLU B 1 159 ? -13.906 7.492 0.42 1 90.12 159 GLU B CA 1
ATOM 3857 C C . GLU B 1 159 ? -15.336 7.648 -0.087 1 90.12 159 GLU B C 1
ATOM 3859 O O . GLU B 1 159 ? -16.281 7.512 0.681 1 90.12 159 GLU B O 1
ATOM 3864 N N . ALA B 1 160 ? -15.445 7.875 -1.302 1 87.62 160 ALA B N 1
ATOM 3865 C CA . ALA B 1 160 ? -16.766 8.117 -1.899 1 87.62 160 ALA B CA 1
ATOM 3866 C C . ALA B 1 160 ? -17.422 6.801 -2.312 1 87.62 160 ALA B C 1
ATOM 3868 O O . ALA B 1 160 ? -18.641 6.746 -2.514 1 87.62 160 ALA B O 1
ATOM 3869 N N . ASP B 1 161 ? -16.609 5.77 -2.48 1 87.56 161 ASP B N 1
ATOM 3870 C CA . ASP B 1 161 ? -17.125 4.5 -2.988 1 87.56 161 ASP B CA 1
ATOM 3871 C C . ASP B 1 161 ? -17.812 3.701 -1.882 1 87.56 161 ASP B C 1
ATOM 3873 O O . ASP B 1 161 ? -17.141 3.012 -1.104 1 87.56 161 ASP B O 1
ATOM 3877 N N . SER B 1 162 ? -19.031 3.75 -1.921 1 84.12 162 SER B N 1
ATOM 3878 C CA . SER B 1 162 ? -19.797 3.047 -0.896 1 84.12 162 SER B CA 1
ATOM 3879 C C . SER B 1 162 ? -20.047 1.596 -1.293 1 84.12 162 SER B C 1
ATOM 3881 O O . SER B 1 162 ? -20.484 0.79 -0.471 1 84.12 162 SER B O 1
ATOM 3883 N N . LEU B 1 163 ? -19.734 1.209 -2.443 1 87.25 163 LEU B N 1
ATOM 3884 C CA . LEU B 1 163 ? -20.047 -0.133 -2.928 1 87.25 163 LEU B CA 1
ATOM 3885 C C . LEU B 1 163 ? -18.875 -1.082 -2.676 1 87.25 163 LEU B C 1
ATOM 3887 O O . LEU B 1 163 ? -19.047 -2.301 -2.654 1 87.25 163 LEU B O 1
ATOM 3891 N N . MET B 1 164 ? -17.781 -0.556 -2.512 1 90.44 164 MET B N 1
ATOM 3892 C CA . MET B 1 164 ? -16.609 -1.388 -2.268 1 90.44 164 MET B CA 1
ATOM 3893 C C . MET B 1 164 ? -16.672 -2.023 -0.883 1 90.44 164 MET B C 1
ATOM 3895 O O . MET B 1 164 ? -16.984 -1.349 0.101 1 90.44 164 MET B O 1
ATOM 3899 N N . PRO B 1 165 ? -16.281 -3.332 -0.836 1 91.81 165 PRO B N 1
ATOM 3900 C CA . PRO B 1 165 ? -16.234 -3.969 0.481 1 91.81 165 PRO B CA 1
ATOM 3901 C C . PRO B 1 165 ? -15.289 -3.248 1.446 1 91.81 165 PRO B C 1
ATOM 3903 O O . PRO B 1 165 ? -14.18 -2.857 1.062 1 91.81 165 PRO B O 1
ATOM 3906 N N . ARG B 1 166 ? -15.641 -3.148 2.658 1 91.44 166 ARG B N 1
ATOM 3907 C CA . ARG B 1 166 ? -14.938 -2.336 3.645 1 91.44 166 ARG B CA 1
ATOM 3908 C C . ARG B 1 166 ? -13.5 -2.826 3.836 1 91.44 166 ARG B C 1
ATOM 3910 O O . ARG B 1 166 ? -12.578 -2.021 3.979 1 91.44 166 ARG B O 1
ATOM 3917 N N . GLY B 1 167 ? -13.375 -4.148 3.898 1 93.62 167 GLY B N 1
ATOM 3918 C CA . GLY B 1 167 ? -12.039 -4.707 4.078 1 93.62 167 GLY B CA 1
ATOM 3919 C C . GLY B 1 167 ? -11.094 -4.352 2.949 1 93.62 167 GLY B C 1
ATOM 3920 O O . GLY B 1 167 ? -9.93 -4.008 3.189 1 93.62 167 GLY B O 1
ATOM 3921 N N . GLU B 1 168 ? -11.539 -4.438 1.77 1 95.19 168 GLU B N 1
ATOM 3922 C CA . GLU B 1 168 ? -10.742 -4.07 0.605 1 95.19 168 GLU B CA 1
ATOM 3923 C C . GLU B 1 168 ? -10.398 -2.584 0.615 1 95.19 168 GLU B C 1
ATOM 3925 O O . GLU B 1 168 ? -9.258 -2.199 0.358 1 95.19 168 GLU B O 1
ATOM 3930 N N . ALA B 1 169 ? -11.445 -1.834 0.91 1 95.5 169 ALA B N 1
ATOM 3931 C CA . ALA B 1 169 ? -11.242 -0.388 0.968 1 95.5 169 ALA B CA 1
ATOM 3932 C C . ALA B 1 169 ? -10.172 -0.023 1.992 1 95.5 169 ALA B C 1
ATOM 3934 O O . ALA B 1 169 ? -9.328 0.837 1.736 1 95.5 169 ALA B O 1
ATOM 3935 N N . ARG B 1 170 ? -10.219 -0.66 3.111 1 96 170 ARG B N 1
ATOM 3936 C CA . ARG B 1 170 ? -9.242 -0.394 4.164 1 96 170 ARG B CA 1
ATOM 3937 C C . ARG B 1 170 ? -7.824 -0.7 3.691 1 96 170 ARG B C 1
ATOM 3939 O O . ARG B 1 170 ? -6.906 0.092 3.914 1 96 170 ARG B O 1
ATOM 3946 N N . LEU B 1 171 ? -7.637 -1.832 3.066 1 97.5 171 LEU B N 1
ATOM 3947 C CA . LEU B 1 171 ? -6.316 -2.213 2.58 1 97.5 171 LEU B CA 1
ATOM 3948 C C . LEU B 1 171 ? -5.824 -1.234 1.518 1 97.5 171 LEU B C 1
ATOM 3950 O O . LEU B 1 171 ? -4.648 -0.859 1.51 1 97.5 171 LEU B O 1
ATOM 3954 N N . LEU B 1 172 ? -6.707 -0.832 0.627 1 97.75 172 LEU B N 1
ATOM 3955 C CA . LEU B 1 172 ? -6.352 0.131 -0.409 1 97.75 172 LEU B CA 1
ATOM 3956 C C . LEU B 1 172 ? -5.973 1.476 0.205 1 97.75 172 LEU B C 1
ATOM 3958 O O . LEU B 1 172 ? -4.961 2.07 -0.171 1 97.75 172 LEU B O 1
ATOM 3962 N N . LYS B 1 173 ? -6.785 1.933 1.136 1 97.81 173 LYS B N 1
ATOM 3963 C CA . LYS B 1 173 ? -6.508 3.197 1.811 1 97.81 173 LYS B CA 1
ATOM 3964 C C . LYS B 1 173 ? -5.164 3.154 2.531 1 97.81 173 LYS B C 1
ATOM 3966 O O . LYS B 1 173 ? -4.363 4.086 2.422 1 97.81 173 LYS B O 1
ATOM 3971 N N . ASN B 1 174 ? -4.891 2.066 3.254 1 98.31 174 ASN B N 1
ATOM 3972 C CA . ASN B 1 174 ? -3.604 1.9 3.92 1 98.31 174 ASN B CA 1
ATOM 3973 C C . ASN B 1 174 ? -2.443 1.98 2.93 1 98.31 174 ASN B C 1
ATOM 3975 O O . ASN B 1 174 ? -1.419 2.602 3.217 1 98.31 174 ASN B O 1
ATOM 3979 N N . ALA B 1 175 ? -2.633 1.363 1.831 1 98.56 175 ALA B N 1
ATOM 3980 C CA . ALA B 1 175 ? -1.581 1.344 0.818 1 98.56 175 ALA B CA 1
ATOM 3981 C C . ALA B 1 175 ? -1.332 2.74 0.258 1 98.56 175 ALA B C 1
ATOM 3983 O O . ALA B 1 175 ? -0.188 3.197 0.194 1 98.56 175 ALA B O 1
ATOM 3984 N N . TYR B 1 176 ? -2.377 3.453 -0.112 1 98.12 176 TYR B N 1
ATOM 3985 C CA . TYR B 1 176 ? -2.227 4.773 -0.713 1 98.12 176 TYR B CA 1
ATOM 3986 C C . TYR B 1 176 ? -1.685 5.777 0.3 1 98.12 176 TYR B C 1
ATOM 3988 O O . TYR B 1 176 ? -0.903 6.664 -0.052 1 98.12 176 TYR B O 1
ATOM 3996 N N . ILE B 1 177 ? -2.125 5.699 1.566 1 98.75 177 ILE B N 1
ATOM 3997 C CA . ILE B 1 177 ? -1.584 6.562 2.613 1 98.75 177 ILE B CA 1
ATOM 3998 C C . ILE B 1 177 ? -0.087 6.301 2.771 1 98.75 177 ILE B C 1
ATOM 4000 O O . ILE B 1 177 ? 0.706 7.242 2.865 1 98.75 177 ILE B O 1
ATOM 4004 N N . THR B 1 178 ? 0.293 5.039 2.764 1 98.75 178 THR B N 1
ATOM 4005 C CA . THR B 1 178 ? 1.699 4.668 2.875 1 98.75 178 THR B CA 1
ATOM 4006 C C . THR B 1 178 ? 2.502 5.238 1.709 1 98.75 178 THR B C 1
ATOM 4008 O O . THR B 1 178 ? 3.537 5.875 1.915 1 98.75 178 THR B O 1
ATOM 4011 N N . LEU B 1 179 ? 1.999 5.027 0.507 1 98.25 179 LEU B N 1
ATOM 4012 C CA . LEU B 1 179 ? 2.676 5.531 -0.683 1 98.25 179 LEU B CA 1
ATOM 4013 C C . LEU B 1 179 ? 2.811 7.051 -0.627 1 98.25 179 LEU B C 1
ATOM 4015 O O . LEU B 1 179 ? 3.881 7.594 -0.91 1 98.25 179 LEU B O 1
ATOM 4019 N N . PHE B 1 180 ? 1.761 7.703 -0.196 1 98.44 180 PHE B N 1
ATOM 4020 C CA . PHE B 1 180 ? 1.727 9.156 -0.129 1 98.44 180 PHE B CA 1
ATOM 4021 C C . PHE B 1 180 ? 2.787 9.68 0.833 1 98.44 180 PHE B C 1
ATOM 4023 O O . PHE B 1 180 ? 3.59 10.547 0.469 1 98.44 180 PHE B O 1
ATOM 4030 N N . PHE B 1 181 ? 2.836 9.195 1.989 1 98.5 181 PHE B N 1
ATOM 4031 C CA . PHE B 1 181 ? 3.705 9.75 3.02 1 98.5 181 PHE B CA 1
ATOM 4032 C C . PHE B 1 181 ? 5.16 9.375 2.764 1 98.5 181 PHE B C 1
ATOM 4034 O O . PHE B 1 181 ? 6.07 10.125 3.117 1 98.5 181 PHE B O 1
ATOM 4041 N N . ILE B 1 182 ? 5.43 8.18 2.188 1 97.62 182 ILE B N 1
ATOM 4042 C CA . ILE B 1 182 ? 6.805 7.867 1.812 1 97.62 182 ILE B CA 1
ATOM 4043 C C . ILE B 1 182 ? 7.297 8.867 0.769 1 97.62 182 ILE B C 1
ATOM 4045 O O . ILE B 1 182 ? 8.414 9.375 0.866 1 97.62 182 ILE B O 1
ATOM 4049 N N . CYS B 1 183 ? 6.457 9.109 -0.215 1 96.06 183 CYS B N 1
ATOM 4050 C CA . CYS B 1 183 ? 6.805 10.102 -1.227 1 96.06 183 CYS B CA 1
ATOM 4051 C C . CYS B 1 183 ? 7.062 11.461 -0.59 1 96.06 183 CYS B C 1
ATOM 4053 O O . CYS B 1 183 ? 8.039 12.133 -0.921 1 96.06 183 CYS B O 1
ATOM 4055 N N . LEU B 1 184 ? 6.207 11.883 0.339 1 96.81 184 LEU B N 1
ATOM 4056 C CA . LEU B 1 184 ? 6.363 13.156 1.034 1 96.81 184 LEU B CA 1
ATOM 4057 C C . LEU B 1 184 ? 7.676 13.195 1.811 1 96.81 184 LEU B C 1
ATOM 4059 O O . LEU B 1 184 ? 8.391 14.203 1.781 1 96.81 184 LEU B O 1
ATOM 4063 N N . ASN B 1 185 ? 7.93 12.109 2.533 1 96.5 185 ASN B N 1
ATOM 4064 C CA . ASN B 1 185 ? 9.188 12.016 3.262 1 96.5 185 ASN B CA 1
ATOM 4065 C C . ASN B 1 185 ? 10.391 12.188 2.332 1 96.5 185 ASN B C 1
ATOM 4067 O O . ASN B 1 185 ? 11.375 12.836 2.691 1 96.5 185 ASN B O 1
ATOM 4071 N N . GLN B 1 186 ? 10.305 11.586 1.196 1 94.19 186 GLN B N 1
ATOM 4072 C CA . GLN B 1 186 ? 11.391 11.688 0.223 1 94.19 186 GLN B CA 1
ATOM 4073 C C . GLN B 1 186 ? 11.555 13.125 -0.26 1 94.19 186 GLN B C 1
ATOM 4075 O O . GLN B 1 186 ? 12.68 13.602 -0.427 1 94.19 186 GLN B O 1
ATOM 4080 N N . ILE B 1 187 ? 10.523 13.797 -0.453 1 94.69 187 ILE B N 1
ATOM 4081 C CA . ILE B 1 187 ? 10.539 15.188 -0.876 1 94.69 187 ILE B CA 1
ATOM 4082 C C . ILE B 1 187 ? 11.133 16.062 0.232 1 94.69 187 ILE B C 1
ATOM 4084 O O . ILE B 1 187 ? 12.008 16.891 -0.022 1 94.69 187 ILE B O 1
ATOM 4088 N N . CYS B 1 188 ? 10.711 15.836 1.46 1 95.31 188 CYS B N 1
ATOM 4089 C CA . CYS B 1 188 ? 11.062 16.688 2.59 1 95.31 188 CYS B CA 1
ATOM 4090 C C . CYS B 1 188 ? 12.531 16.5 2.969 1 95.31 188 CYS B C 1
ATOM 4092 O O . CYS B 1 188 ? 13.094 17.312 3.711 1 95.31 188 CYS B O 1
ATOM 4094 N N . ARG B 1 189 ? 13.156 15.5 2.428 1 93.31 189 ARG B N 1
ATOM 4095 C CA . ARG B 1 189 ? 14.594 15.32 2.619 1 93.31 189 ARG B CA 1
ATOM 4096 C C . ARG B 1 189 ? 15.383 16.391 1.865 1 93.31 189 ARG B C 1
ATOM 4098 O O . ARG B 1 189 ? 16.547 16.625 2.156 1 93.31 189 ARG B O 1
ATOM 4105 N N . HIS B 1 190 ? 14.719 17.016 0.948 1 93 190 HIS B N 1
ATOM 4106 C CA . HIS B 1 190 ? 15.352 18.031 0.129 1 93 190 HIS B CA 1
ATOM 4107 C C . HIS B 1 190 ? 14.914 19.438 0.554 1 93 190 HIS B C 1
ATOM 4109 O O . HIS B 1 190 ? 13.992 20 -0.042 1 93 190 HIS B O 1
ATOM 4115 N N . SER B 1 191 ? 15.648 20.062 1.385 1 90.62 191 SER B N 1
ATOM 4116 C CA . SER B 1 191 ? 15.266 21.328 2.01 1 90.62 191 SER B CA 1
ATOM 4117 C C . SER B 1 191 ? 15.109 22.438 0.971 1 90.62 191 SER B C 1
ATOM 4119 O O . SER B 1 191 ? 14.422 23.422 1.213 1 90.62 191 SER B O 1
ATOM 4121 N N . GLU B 1 192 ? 15.719 22.234 -0.177 1 91.31 192 GLU B N 1
ATOM 4122 C CA . GLU B 1 192 ? 15.633 23.25 -1.221 1 91.31 192 GLU B CA 1
ATOM 4123 C C . GLU B 1 192 ? 14.219 23.344 -1.785 1 91.31 192 GLU B C 1
ATOM 4125 O O . GLU B 1 192 ? 13.875 24.312 -2.471 1 91.31 192 GLU B O 1
ATOM 4130 N N . LEU B 1 193 ? 13.438 22.328 -1.487 1 92.38 193 LEU B N 1
ATOM 4131 C CA . LEU B 1 193 ? 12.062 22.328 -1.986 1 92.38 193 LEU B CA 1
ATOM 4132 C C . LEU B 1 193 ? 11.117 23 -1 1 92.38 193 LEU B C 1
ATOM 4134 O O . LEU B 1 193 ? 9.945 23.219 -1.305 1 92.38 193 LEU B O 1
ATOM 4138 N N . ALA B 1 194 ? 11.586 23.344 0.15 1 94.31 194 ALA B N 1
ATOM 4139 C CA . ALA B 1 194 ? 10.789 24.109 1.109 1 94.31 194 ALA B CA 1
ATOM 4140 C C . ALA B 1 194 ? 10.461 25.5 0.57 1 94.31 194 ALA B C 1
ATOM 4142 O O . ALA B 1 194 ? 11.266 26.094 -0.16 1 94.31 194 ALA B O 1
ATOM 4143 N N . LEU B 1 195 ? 9.234 25.938 0.917 1 93.69 195 LEU B N 1
ATOM 4144 C CA . LEU B 1 195 ? 8.867 27.281 0.474 1 93.69 195 LEU B CA 1
ATOM 4145 C C . LEU B 1 195 ? 9.844 28.328 1.022 1 93.69 195 LEU B C 1
ATOM 4147 O O . LEU B 1 195 ? 10.25 28.25 2.184 1 93.69 195 LEU B O 1
ATOM 4151 N N . THR B 1 196 ? 10.117 29.25 0.233 1 85.5 196 THR B N 1
ATOM 4152 C CA . THR B 1 196 ? 11.117 30.25 0.554 1 85.5 196 THR B CA 1
ATOM 4153 C C . THR B 1 196 ? 10.484 31.438 1.278 1 85.5 196 THR B C 1
ATOM 4155 O O . THR B 1 196 ? 9.258 31.516 1.387 1 85.5 196 THR B O 1
ATOM 4158 N N . THR B 1 197 ? 11.344 32.375 1.648 1 84.56 197 THR B N 1
ATOM 4159 C CA . THR B 1 197 ? 10.945 33.594 2.377 1 84.56 197 THR B CA 1
ATOM 4160 C C . THR B 1 197 ? 10.102 34.5 1.491 1 84.56 197 THR B C 1
ATOM 4162 O O . THR B 1 197 ? 9.352 35.344 1.992 1 84.56 197 THR B O 1
ATOM 4165 N N . GLU B 1 198 ? 10.18 34.219 0.256 1 85.81 198 GLU B N 1
ATOM 4166 C CA . GLU B 1 198 ? 9.398 35.062 -0.653 1 85.81 198 GLU B CA 1
ATOM 4167 C C . GLU B 1 198 ? 7.91 34.719 -0.567 1 85.81 198 GLU B C 1
ATOM 4169 O O . GLU B 1 198 ? 7.062 35.562 -0.881 1 85.81 198 GLU B O 1
ATOM 4174 N N . ASN B 1 199 ? 7.672 33.594 -0.127 1 91.44 199 ASN B N 1
ATOM 4175 C CA . ASN B 1 199 ? 6.285 33.156 -0.077 1 91.44 199 ASN B CA 1
ATOM 4176 C C . ASN B 1 199 ? 5.789 33.031 1.36 1 91.44 199 ASN B C 1
ATOM 4178 O O . ASN B 1 199 ? 4.734 32.438 1.607 1 91.44 199 ASN B O 1
ATOM 4182 N N . THR B 1 200 ? 6.578 33.562 2.236 1 93.5 200 THR B N 1
ATOM 4183 C CA . THR B 1 200 ? 6.211 33.531 3.646 1 93.5 200 THR B CA 1
ATOM 4184 C C . THR B 1 200 ? 6.387 34.875 4.309 1 93.5 200 THR B C 1
ATOM 4186 O O . THR B 1 200 ? 7.105 35.75 3.791 1 93.5 200 THR B O 1
ATOM 4189 N N . CYS B 1 201 ? 5.621 35.156 5.324 1 93.75 201 CYS B N 1
ATOM 4190 C CA . CYS B 1 201 ? 5.723 36.375 6.137 1 93.75 201 CYS B CA 1
ATOM 4191 C C . CYS B 1 201 ? 5.727 36.031 7.621 1 93.75 201 CYS B C 1
ATOM 4193 O O . CYS B 1 201 ? 4.734 35.531 8.148 1 93.75 201 CYS B O 1
ATOM 4195 N N . ILE B 1 202 ? 6.773 36.344 8.258 1 94.06 202 ILE B N 1
ATOM 4196 C CA . ILE B 1 202 ? 6.879 36.094 9.695 1 94.06 202 ILE B CA 1
ATOM 4197 C C . ILE B 1 202 ? 6.305 37.281 10.461 1 94.06 202 ILE B C 1
ATOM 4199 O O . ILE B 1 202 ? 6.551 38.438 10.102 1 94.06 202 ILE B O 1
ATOM 4203 N N . HIS B 1 203 ? 5.617 36.969 11.492 1 94.12 203 HIS B N 1
ATOM 4204 C CA . HIS B 1 203 ? 5.043 38 12.352 1 94.12 203 HIS B CA 1
ATOM 4205 C C . HIS B 1 203 ? 5.707 38 13.727 1 94.12 203 HIS B C 1
ATOM 4207 O O . HIS B 1 203 ? 5.293 37.281 14.625 1 94.12 203 HIS B O 1
ATOM 4213 N N . PRO B 1 204 ? 6.629 38.875 13.945 1 93.19 204 PRO B N 1
ATOM 4214 C CA . PRO B 1 204 ? 7.387 38.906 15.195 1 93.19 204 PRO B CA 1
ATOM 4215 C C . PRO B 1 204 ? 6.492 39.062 16.422 1 93.19 204 PRO B C 1
ATOM 4217 O O . PRO B 1 204 ? 6.793 38.531 17.5 1 93.19 204 PRO B O 1
ATOM 4220 N N . MET B 1 205 ? 5.484 39.875 16.234 1 92.38 205 MET B N 1
ATOM 4221 C CA . MET B 1 205 ? 4.574 40.125 17.344 1 92.38 205 MET B CA 1
ATOM 4222 C C . MET B 1 205 ? 4.02 38.812 17.906 1 92.38 205 MET B C 1
ATOM 4224 O O . MET B 1 205 ? 4 38.594 19.109 1 92.38 205 MET B O 1
ATOM 4228 N N . ILE B 1 206 ? 3.596 37.969 17.016 1 92.56 206 ILE B N 1
ATOM 4229 C CA . ILE B 1 206 ? 3.021 36.688 17.438 1 92.56 206 ILE B CA 1
ATOM 4230 C C . ILE B 1 206 ? 4.082 35.844 18.156 1 92.56 206 ILE B C 1
ATOM 4232 O O . ILE B 1 206 ? 3.791 35.188 19.156 1 92.56 206 ILE B O 1
ATOM 4236 N N . ARG B 1 207 ? 5.227 35.875 17.672 1 93.06 207 ARG B N 1
ATOM 4237 C CA . ARG B 1 207 ? 6.32 35.125 18.297 1 93.06 207 ARG B CA 1
ATOM 4238 C C . ARG B 1 207 ? 6.57 35.625 19.719 1 93.06 207 ARG B C 1
ATOM 4240 O O . ARG B 1 207 ? 6.656 34.812 20.656 1 93.06 207 ARG B O 1
ATOM 4247 N N . VAL B 1 208 ? 6.699 36.875 19.844 1 94.06 208 VAL B N 1
ATOM 4248 C CA . VAL B 1 208 ? 6.992 37.469 21.141 1 94.06 208 VAL B CA 1
ATOM 4249 C C . VAL B 1 208 ? 5.863 37.156 22.125 1 94.06 208 VAL B C 1
ATOM 4251 O O . VAL B 1 208 ? 6.117 36.844 23.281 1 94.06 208 VAL B O 1
ATOM 4254 N N . LEU B 1 209 ? 4.676 37.312 21.688 1 94.94 209 LEU B N 1
ATOM 4255 C CA . LEU B 1 209 ? 3.523 37.031 22.531 1 94.94 209 LEU B CA 1
ATOM 4256 C C . LEU B 1 209 ? 3.518 35.562 22.953 1 94.94 209 LEU B C 1
ATOM 4258 O O . LEU B 1 209 ? 3.285 35.25 24.125 1 94.94 209 LEU B O 1
ATOM 4262 N N . THR B 1 210 ? 3.705 34.719 21.969 1 94.88 210 THR B N 1
ATOM 4263 C CA . THR B 1 210 ? 3.707 33.312 22.25 1 94.88 210 THR B CA 1
ATOM 4264 C C . THR B 1 210 ? 4.758 32.938 23.297 1 94.88 210 THR B C 1
ATOM 4266 O O . THR B 1 210 ? 4.48 32.188 24.234 1 94.88 210 THR B O 1
ATOM 4269 N N . ASP B 1 211 ? 5.934 33.438 23.172 1 95.12 211 ASP B N 1
ATOM 4270 C CA . ASP B 1 211 ? 7.008 33.188 24.125 1 95.12 211 ASP B CA 1
ATOM 4271 C C . ASP B 1 211 ? 6.625 33.656 25.516 1 95.12 211 ASP B C 1
ATOM 4273 O O . ASP B 1 211 ? 6.824 32.969 26.5 1 95.12 211 ASP B O 1
ATOM 4277 N N . PHE B 1 212 ? 6.121 34.844 25.594 1 96.75 212 PHE B N 1
ATOM 4278 C CA . PHE B 1 212 ? 5.719 35.438 26.875 1 96.75 212 PHE B CA 1
ATOM 4279 C C . PHE B 1 212 ? 4.633 34.594 27.531 1 96.75 212 PHE B C 1
ATOM 4281 O O . PHE B 1 212 ? 4.715 34.281 28.719 1 96.75 212 PHE B O 1
ATOM 4288 N N . ILE B 1 213 ? 3.619 34.25 26.781 1 96.44 213 ILE B N 1
ATOM 4289 C CA . ILE B 1 213 ? 2.492 33.5 27.281 1 96.44 213 ILE B CA 1
ATOM 4290 C C . ILE B 1 213 ? 2.982 32.125 27.797 1 96.44 213 ILE B C 1
ATOM 4292 O O . ILE B 1 213 ? 2.602 31.703 28.875 1 96.44 213 ILE B O 1
ATOM 4296 N N . ASN B 1 214 ? 3.801 31.5 27.047 1 94.94 214 ASN B N 1
ATOM 4297 C CA . ASN B 1 214 ? 4.328 30.188 27.438 1 94.94 214 ASN B CA 1
ATOM 4298 C C . ASN B 1 214 ? 5.102 30.281 28.75 1 94.94 214 ASN B C 1
ATOM 4300 O O . ASN B 1 214 ? 5.008 29.391 29.594 1 94.94 214 ASN B O 1
ATOM 4304 N N . GLU B 1 215 ? 5.836 31.328 28.875 1 95.62 215 GLU B N 1
ATOM 4305 C CA . GLU B 1 215 ? 6.648 31.531 30.062 1 95.62 215 GLU B CA 1
ATOM 4306 C C . GLU B 1 215 ? 5.777 31.844 31.281 1 95.62 215 GLU B C 1
ATOM 4308 O O . GLU B 1 215 ? 6.168 31.578 32.406 1 95.62 215 GLU B O 1
ATOM 4313 N N . HIS B 1 216 ? 4.633 32.406 31.047 1 96.5 216 HIS B N 1
ATOM 4314 C CA . HIS B 1 216 ? 3.768 32.844 32.156 1 96.5 216 HIS B CA 1
ATOM 4315 C C . HIS B 1 216 ? 2.41 32.156 32.094 1 96.5 216 HIS B C 1
ATOM 4317 O O . HIS B 1 216 ? 1.393 32.75 32.469 1 96.5 216 HIS B O 1
ATOM 4323 N N . ILE B 1 217 ? 2.318 30.969 31.641 1 96.25 217 ILE B N 1
ATOM 4324 C CA . ILE B 1 217 ? 1.097 30.281 31.25 1 96.25 217 ILE B CA 1
ATOM 4325 C C . ILE B 1 217 ? 0.198 30.094 32.469 1 96.25 217 ILE B C 1
ATOM 4327 O O . ILE B 1 217 ? -1.03 30.094 32.344 1 96.25 217 ILE B O 1
ATOM 4331 N N . SER B 1 218 ? 0.768 29.938 33.656 1 94.81 218 SER B N 1
ATOM 4332 C CA . SER B 1 218 ? 0.009 29.641 34.844 1 94.81 218 SER B CA 1
ATOM 4333 C C . SER B 1 218 ? -0.402 30.922 35.594 1 94.81 218 SER B C 1
ATOM 4335 O O . SER B 1 218 ? -1.146 30.859 36.562 1 94.81 218 SER B O 1
ATOM 4337 N N . GLU B 1 219 ? 0.069 32.031 35.094 1 94.88 219 GLU B N 1
ATOM 4338 C CA . GLU B 1 219 ? -0.141 33.312 35.75 1 94.88 219 GLU B CA 1
ATOM 4339 C C . GLU B 1 219 ? -1.23 34.125 35.062 1 94.88 219 GLU B C 1
ATOM 4341 O O . GLU B 1 219 ? -1.597 33.812 33.938 1 94.88 219 GLU B O 1
ATOM 4346 N N . PRO B 1 220 ? -1.762 35.125 35.844 1 94.44 220 PRO B N 1
ATOM 4347 C CA . PRO B 1 220 ? -2.646 36.031 35.156 1 94.44 220 PRO B CA 1
ATOM 4348 C C . PRO B 1 220 ? -1.921 36.844 34.062 1 94.44 220 PRO B C 1
ATOM 4350 O O . PRO B 1 220 ? -0.833 37.375 34.344 1 94.44 220 PRO B O 1
ATOM 4353 N N . ILE B 1 221 ? -2.438 36.875 32.906 1 95.69 221 ILE B N 1
ATOM 4354 C CA . ILE B 1 221 ? -1.895 37.625 31.797 1 95.69 221 ILE B CA 1
ATOM 4355 C C . ILE B 1 221 ? -2.898 38.688 31.359 1 95.69 221 ILE B C 1
ATOM 4357 O O . ILE B 1 221 ? -4.035 38.375 31 1 95.69 221 ILE B O 1
ATOM 4361 N N . THR B 1 222 ? -2.482 39.938 31.391 1 94.38 222 THR B N 1
ATOM 4362 C CA . THR B 1 222 ? -3.387 41.031 31.031 1 94.38 222 THR B CA 1
ATOM 4363 C C . THR B 1 222 ? -3.062 41.562 29.641 1 94.38 222 THR B C 1
ATOM 4365 O O . THR B 1 222 ? -1.969 41.344 29.125 1 94.38 222 THR B O 1
ATOM 4368 N N . LEU B 1 223 ? -4.039 42.25 29.125 1 95.19 223 LEU B N 1
ATOM 4369 C CA . LEU B 1 223 ? -3.857 42.875 27.828 1 95.19 223 LEU B CA 1
ATOM 4370 C C . LEU B 1 223 ? -2.711 43.906 27.875 1 95.19 223 LEU B C 1
ATOM 4372 O O . LEU B 1 223 ? -1.979 44.062 26.891 1 95.19 223 LEU B O 1
ATOM 4376 N N . ASP B 1 224 ? -2.617 44.531 29 1 94.75 224 ASP B N 1
ATOM 4377 C CA . ASP B 1 224 ? -1.569 45.531 29.156 1 94.75 224 ASP B CA 1
ATOM 4378 C C . ASP B 1 224 ? -0.184 44.906 29.094 1 94.75 224 ASP B C 1
ATOM 4380 O O . ASP B 1 224 ? 0.734 45.438 28.484 1 94.75 224 ASP B O 1
ATOM 4384 N N . MET B 1 225 ? -0.031 43.812 29.766 1 95.12 225 MET B N 1
ATOM 4385 C CA . MET B 1 225 ? 1.229 43.094 29.75 1 95.12 225 MET B CA 1
ATOM 4386 C C . MET B 1 225 ? 1.614 42.719 28.312 1 95.12 225 MET B C 1
ATOM 4388 O O . MET B 1 225 ? 2.762 42.875 27.906 1 95.12 225 MET B O 1
ATOM 4392 N N . LEU B 1 226 ? 0.644 42.219 27.594 1 96.25 226 LEU B N 1
ATOM 4393 C CA . LEU B 1 226 ? 0.899 41.75 26.234 1 96.25 226 LEU B CA 1
ATOM 4394 C C . LEU B 1 226 ? 1.152 42.906 25.281 1 96.25 226 LEU B C 1
ATOM 4396 O O . LEU B 1 226 ? 2.002 42.812 24.406 1 96.25 226 LEU B O 1
ATOM 4400 N N . ALA B 1 227 ? 0.423 44 25.391 1 95.5 227 ALA B N 1
ATOM 4401 C CA . ALA B 1 227 ? 0.646 45.188 24.578 1 95.5 227 ALA B CA 1
ATOM 4402 C C . ALA B 1 227 ? 2.062 45.719 24.766 1 95.5 227 ALA B C 1
ATOM 4404 O O . ALA B 1 227 ? 2.709 46.125 23.797 1 95.5 227 ALA B O 1
ATOM 4405 N N . LYS B 1 228 ? 2.467 45.688 25.984 1 95.12 228 LYS B N 1
ATOM 4406 C CA . LYS B 1 228 ? 3.824 46.125 26.297 1 95.12 228 LYS B CA 1
ATOM 4407 C C . LYS B 1 228 ? 4.859 45.25 25.609 1 95.12 228 LYS B C 1
ATOM 4409 O O . LYS B 1 228 ? 5.84 45.75 25.047 1 95.12 228 LYS B O 1
ATOM 4414 N N . GLN B 1 229 ? 4.645 44 25.672 1 93.88 229 GLN B N 1
ATOM 4415 C CA . GLN B 1 229 ? 5.555 43.062 25.031 1 93.88 229 GLN B CA 1
ATOM 4416 C C . GLN B 1 229 ? 5.582 43.281 23.516 1 93.88 229 GLN B C 1
ATOM 4418 O O . GLN B 1 229 ? 6.621 43.125 22.875 1 93.88 229 GLN B O 1
ATOM 4423 N N . ALA B 1 230 ? 4.457 43.656 22.953 1 93 230 ALA B N 1
ATOM 4424 C CA . ALA B 1 230 ? 4.332 43.844 21.516 1 93 230 ALA B CA 1
ATOM 4425 C C . ALA B 1 230 ? 4.867 45.219 21.109 1 93 230 ALA B C 1
ATOM 4427 O O . ALA B 1 230 ? 5.023 45.5 19.922 1 93 230 ALA B O 1
ATOM 4428 N N . GLY B 1 231 ? 5.117 46.062 22.031 1 92.69 231 GLY B N 1
ATOM 4429 C CA . GLY B 1 231 ? 5.625 47.406 21.766 1 92.69 231 GLY B CA 1
ATOM 4430 C C . GLY B 1 231 ? 4.594 48.312 21.125 1 92.69 231 GLY B C 1
ATOM 4431 O O . GLY B 1 231 ? 4.926 49.125 20.25 1 92.69 231 GLY B O 1
ATOM 4432 N N . SER B 1 232 ? 3.393 48.156 21.469 1 91.69 232 SER B N 1
ATOM 4433 C CA . SER B 1 232 ? 2.293 48.906 20.859 1 91.69 232 SER B CA 1
ATOM 4434 C C . SER B 1 232 ? 1.297 49.375 21.922 1 91.69 232 SER B C 1
ATOM 4436 O O . SER B 1 232 ? 1.305 48.875 23.047 1 91.69 232 SER B O 1
ATOM 4438 N N . SER B 1 233 ? 0.532 50.375 21.516 1 93.12 233 SER B N 1
ATOM 4439 C CA . SER B 1 233 ? -0.585 50.719 22.391 1 93.12 233 SER B CA 1
ATOM 4440 C C . SER B 1 233 ? -1.602 49.594 22.469 1 93.12 233 SER B C 1
ATOM 4442 O O . SER B 1 233 ? -1.669 48.75 21.562 1 93.12 233 SER B O 1
ATOM 4444 N N . LYS B 1 234 ? -2.318 49.625 23.547 1 93.69 234 LYS B N 1
ATOM 4445 C CA . LYS B 1 234 ? -3.316 48.562 23.766 1 93.69 234 LYS B CA 1
ATOM 4446 C C . LYS B 1 234 ? -4.297 48.5 22.594 1 93.69 234 LYS B C 1
ATOM 4448 O O . LYS B 1 234 ? -4.609 47.406 22.109 1 93.69 234 LYS B O 1
ATOM 4453 N N . TYR B 1 235 ? -4.703 49.656 22.172 1 92.81 235 TYR B N 1
ATOM 4454 C CA . TYR B 1 235 ? -5.695 49.719 21.094 1 92.81 235 TYR B CA 1
ATOM 4455 C C . TYR B 1 235 ? -5.129 49.188 19.797 1 92.81 235 TYR B C 1
ATOM 4457 O O . TYR B 1 235 ? -5.758 48.344 19.141 1 92.81 235 TYR B O 1
ATOM 4465 N N . HIS B 1 236 ? -3.996 49.625 19.438 1 93.62 236 HIS B N 1
ATOM 4466 C CA . HIS B 1 236 ? -3.369 49.188 18.188 1 93.62 236 HIS B CA 1
ATOM 4467 C C . HIS B 1 236 ? -3.045 47.688 18.25 1 93.62 236 HIS B C 1
ATOM 4469 O O . HIS B 1 236 ? -3.197 47 17.25 1 93.62 236 HIS B O 1
ATOM 4475 N N . PHE B 1 237 ? -2.59 47.312 19.375 1 93.94 237 PHE B N 1
ATOM 4476 C CA . PHE B 1 237 ? -2.246 45.906 19.594 1 93.94 237 PHE B CA 1
ATOM 4477 C C . PHE B 1 237 ? -3.461 45.031 19.375 1 93.94 237 PHE B C 1
ATOM 4479 O O . PHE B 1 237 ? -3.416 44.094 18.562 1 93.94 237 PHE B O 1
ATOM 4486 N N . VAL B 1 238 ? -4.547 45.281 20.016 1 94.06 238 VAL B N 1
ATOM 4487 C CA . VAL B 1 238 ? -5.762 44.469 19.969 1 94.06 238 VAL B CA 1
ATOM 4488 C C . VAL B 1 238 ? -6.285 44.438 18.531 1 94.06 238 VAL B C 1
ATOM 4490 O O . VAL B 1 238 ? -6.66 43.375 18.031 1 94.06 238 VAL B O 1
ATOM 4493 N N . ARG B 1 239 ? -6.281 45.5 17.844 1 93.81 239 ARG B N 1
ATOM 4494 C CA . ARG B 1 239 ? -6.801 45.594 16.484 1 93.81 239 ARG B CA 1
ATOM 4495 C C . ARG B 1 239 ? -5.93 44.812 15.508 1 93.81 239 ARG B C 1
ATOM 4497 O O . ARG B 1 239 ? -6.445 44.062 14.688 1 93.81 239 ARG B O 1
ATOM 4504 N N . SER B 1 240 ? -4.648 45.031 15.602 1 93.06 240 SER B N 1
ATOM 4505 C CA . SER B 1 240 ? -3.715 44.375 14.703 1 93.06 240 SER B CA 1
ATOM 4506 C C . SER B 1 240 ? -3.719 42.844 14.922 1 93.06 240 SER B C 1
ATOM 4508 O O . SER B 1 240 ? -3.627 42.094 13.969 1 93.06 240 SER B O 1
ATOM 4510 N N . PHE B 1 241 ? -3.76 42.5 16.203 1 93.81 241 PHE B N 1
ATOM 4511 C CA . PHE B 1 241 ? -3.77 41.094 16.547 1 93.81 241 PHE B CA 1
ATOM 4512 C C . PHE B 1 241 ? -5.012 40.406 16 1 93.81 241 PHE B C 1
ATOM 4514 O O . PHE B 1 241 ? -4.918 39.344 15.398 1 93.81 241 PHE B O 1
ATOM 4521 N N . LYS B 1 242 ? -6.129 40.969 16.141 1 92.12 242 LYS B N 1
ATOM 4522 C CA . LYS B 1 242 ? -7.387 40.406 15.656 1 92.12 242 LYS B CA 1
ATOM 4523 C C . LYS B 1 242 ? -7.395 40.344 14.125 1 92.12 242 LYS B C 1
ATOM 4525 O O . LYS B 1 242 ? -7.867 39.375 13.555 1 92.12 242 LYS B O 1
ATOM 4530 N N . LYS B 1 243 ? -6.941 41.312 13.492 1 89.44 243 LYS B N 1
ATOM 4531 C CA . LYS B 1 243 ? -6.875 41.344 12.039 1 89.44 243 LYS B CA 1
ATOM 4532 C C . LYS B 1 243 ? -5.992 40.219 11.508 1 89.44 243 LYS B C 1
ATOM 4534 O O . LYS B 1 243 ? -6.32 39.562 10.5 1 89.44 243 LYS B O 1
ATOM 4539 N N . LEU B 1 244 ? -4.957 40 12.219 1 88.75 244 LEU B N 1
ATOM 4540 C CA . LEU B 1 244 ? -3.959 39 11.789 1 88.75 244 LEU B CA 1
ATOM 4541 C C . LEU B 1 244 ? -4.426 37.594 12.086 1 88.75 244 LEU B C 1
ATOM 4543 O O . LEU B 1 244 ? -4.25 36.688 11.258 1 88.75 244 LEU B O 1
ATOM 4547 N N . THR B 1 245 ? -5.004 37.344 13.234 1 89.5 245 THR B N 1
ATOM 4548 C CA . THR B 1 245 ? -5.238 36 13.703 1 89.5 245 THR B CA 1
ATOM 4549 C C . THR B 1 245 ? -6.719 35.625 13.602 1 89.5 245 THR B C 1
ATOM 4551 O O . THR B 1 245 ? -7.086 34.469 13.68 1 89.5 245 THR B O 1
ATOM 4554 N N . GLY B 1 246 ? -7.555 36.594 13.562 1 86.88 246 GLY B N 1
ATOM 4555 C CA . GLY B 1 246 ? -8.992 36.375 13.539 1 86.88 246 GLY B CA 1
ATOM 4556 C C . GLY B 1 246 ? -9.578 36.125 14.922 1 86.88 246 GLY B C 1
ATOM 4557 O O . GLY B 1 246 ? -10.789 35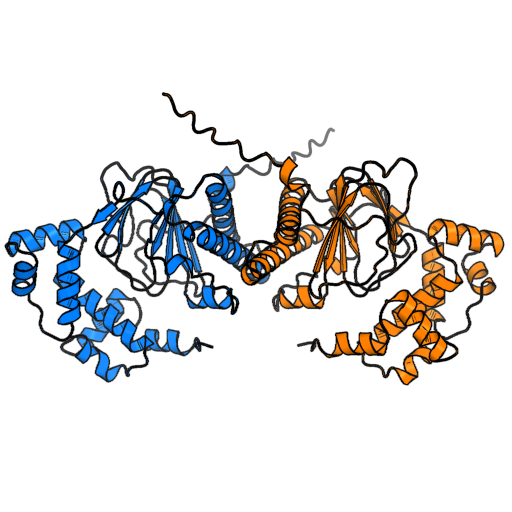.938 15.055 1 86.88 246 GLY B O 1
ATOM 4558 N N . MET B 1 247 ? -8.766 36.219 15.938 1 89.06 247 MET B N 1
ATOM 4559 C CA . MET B 1 247 ? -9.312 35.938 17.266 1 89.06 247 MET B CA 1
ATOM 4560 C C . MET B 1 247 ? -8.844 37 18.266 1 89.06 247 MET B C 1
ATOM 4562 O O . MET B 1 247 ? -7.938 37.781 17.969 1 89.06 247 MET B O 1
ATOM 4566 N N . THR B 1 248 ? -9.492 37.031 19.438 1 92.5 248 THR B N 1
ATOM 4567 C CA . THR B 1 248 ? -9.102 37.969 20.484 1 92.5 248 THR B CA 1
ATOM 4568 C C . THR B 1 248 ? -7.844 37.5 21.203 1 92.5 248 THR B C 1
ATOM 4570 O O . THR B 1 248 ? -7.516 36.312 21.156 1 92.5 248 THR B O 1
ATOM 4573 N N . VAL B 1 249 ? -7.191 38.438 21.844 1 93.75 249 VAL B N 1
ATOM 4574 C CA . VAL B 1 249 ? -5.996 38.125 22.625 1 93.75 249 VAL B CA 1
ATOM 4575 C C . VAL B 1 249 ? -6.348 37.156 23.75 1 93.75 249 VAL B C 1
ATOM 4577 O O . VAL B 1 249 ? -5.59 36.219 24.031 1 93.75 249 VAL B O 1
ATOM 4580 N N . HIS B 1 250 ? -7.449 37.344 24.344 1 93.44 250 HIS B N 1
ATOM 4581 C CA . HIS B 1 250 ? -7.898 36.469 25.422 1 93.44 250 HIS B CA 1
ATOM 4582 C C . HIS B 1 250 ? -8.062 35.031 24.922 1 93.44 250 HIS B C 1
ATOM 4584 O O . HIS B 1 250 ? -7.621 34.094 25.578 1 93.44 250 HIS B O 1
ATOM 4590 N N . ASP B 1 251 ? -8.742 34.938 23.828 1 93.19 251 ASP B N 1
ATOM 4591 C CA . ASP B 1 251 ? -8.922 33.594 23.25 1 93.19 251 ASP B CA 1
ATOM 4592 C C . ASP B 1 251 ? -7.582 32.938 22.938 1 93.19 251 ASP B C 1
ATOM 4594 O O . ASP B 1 251 ? -7.41 31.75 23.141 1 93.19 251 ASP B O 1
ATOM 4598 N N . PHE B 1 252 ? -6.707 33.75 22.406 1 94.44 252 PHE B N 1
ATOM 4599 C CA . PHE B 1 252 ? -5.383 33.25 22.078 1 94.44 252 PHE B CA 1
ATOM 4600 C C . PHE B 1 252 ? -4.695 32.656 23.312 1 94.44 252 PHE B C 1
ATOM 4602 O O . PHE B 1 252 ? -4.137 31.578 23.266 1 94.44 252 PHE B O 1
ATOM 4609 N N . VAL B 1 253 ? -4.715 33.375 24.391 1 95.44 253 VAL B N 1
ATOM 4610 C CA . VAL B 1 253 ? -4.121 32.906 25.641 1 95.44 253 VAL B CA 1
ATOM 4611 C C . VAL B 1 253 ? -4.793 31.609 26.094 1 95.44 253 VAL B C 1
ATOM 4613 O O . VAL B 1 253 ? -4.121 30.672 26.516 1 95.44 253 VAL B O 1
ATOM 4616 N N . THR B 1 254 ? -6.062 31.578 26.016 1 94.5 254 THR B N 1
ATOM 4617 C CA . THR B 1 254 ? -6.816 30.391 26.406 1 94.5 254 THR B CA 1
ATOM 4618 C C . THR B 1 254 ? -6.422 29.188 25.562 1 94.5 254 THR B C 1
ATOM 4620 O O . THR B 1 254 ? -6.254 28.078 26.078 1 94.5 254 THR B O 1
ATOM 4623 N N . HIS B 1 255 ? -6.324 29.406 24.266 1 93.56 255 HIS B N 1
ATOM 4624 C CA . HIS B 1 255 ? -5.891 28.344 23.375 1 93.56 255 HIS B CA 1
ATOM 4625 C C . HIS B 1 255 ? -4.52 27.797 23.781 1 93.56 255 HIS B C 1
ATOM 4627 O O . HIS B 1 255 ? -4.305 26.594 23.812 1 93.56 255 HIS B O 1
ATOM 4633 N N . LYS B 1 256 ? -3.631 28.688 24.062 1 94.81 256 LYS B N 1
ATOM 4634 C CA . LYS B 1 256 ? -2.297 28.281 24.5 1 94.81 256 LYS B CA 1
ATOM 4635 C C . LYS B 1 256 ? -2.363 27.469 25.797 1 94.81 256 LYS B C 1
ATOM 4637 O O . LYS B 1 256 ? -1.624 26.5 25.953 1 94.81 256 LYS B O 1
ATOM 4642 N N . ARG B 1 257 ? -3.201 27.875 26.672 1 95 257 ARG B N 1
ATOM 4643 C CA . ARG B 1 257 ? -3.365 27.156 27.922 1 95 257 ARG B CA 1
ATOM 4644 C C . ARG B 1 257 ? -3.928 25.75 27.688 1 95 257 ARG B C 1
ATOM 4646 O O . ARG B 1 257 ? -3.506 24.797 28.328 1 95 257 ARG B O 1
ATOM 4653 N N . ILE B 1 258 ? -4.844 25.672 26.812 1 92.62 258 ILE B N 1
ATOM 4654 C CA . ILE B 1 258 ? -5.438 24.391 26.484 1 92.62 258 ILE B CA 1
ATOM 4655 C C . ILE B 1 258 ? -4.395 23.5 25.828 1 92.62 258 ILE B C 1
ATOM 4657 O O . ILE B 1 258 ? -4.324 22.297 26.094 1 92.62 258 ILE B O 1
ATOM 4661 N N . ILE B 1 259 ? -3.621 24.016 24.922 1 92.5 259 ILE B N 1
ATOM 4662 C CA . ILE B 1 259 ? -2.557 23.266 24.266 1 92.5 259 ILE B CA 1
ATOM 4663 C C . ILE B 1 259 ? -1.599 22.703 25.312 1 92.5 259 ILE B C 1
ATOM 4665 O O . ILE B 1 259 ? -1.219 21.531 25.266 1 92.5 259 ILE B O 1
ATOM 4669 N N . LYS B 1 260 ? -1.272 23.531 26.266 1 93.56 260 LYS B N 1
ATOM 4670 C CA . LYS B 1 260 ? -0.419 23.078 27.375 1 93.56 260 LYS B CA 1
ATOM 4671 C C . LYS B 1 260 ? -1.078 21.953 28.172 1 93.56 260 LYS B C 1
ATOM 4673 O O . LYS B 1 260 ? -0.411 21 28.562 1 93.56 260 LYS B O 1
ATOM 4678 N N . ALA B 1 261 ? -2.297 22.109 28.375 1 92.62 261 ALA B N 1
ATOM 4679 C CA . ALA B 1 261 ? -3.039 21.062 29.078 1 92.62 261 ALA B CA 1
ATOM 4680 C C . ALA B 1 261 ? -2.979 19.75 28.328 1 92.62 261 ALA B C 1
ATOM 4682 O O . ALA B 1 261 ? -2.781 18.688 28.922 1 92.62 261 ALA B O 1
ATOM 4683 N N . CYS B 1 262 ? -3.162 19.828 27.047 1 88.75 262 CYS B N 1
ATOM 4684 C CA . CYS B 1 262 ? -3.086 18.641 26.219 1 88.75 262 CYS B CA 1
ATOM 4685 C C . CYS B 1 262 ? -1.727 17.953 26.359 1 88.75 262 CYS B C 1
ATOM 4687 O O . CYS B 1 262 ? -1.646 16.734 26.469 1 88.75 262 CYS B O 1
ATOM 4689 N N . GLU B 1 263 ? -0.748 18.688 26.312 1 88.56 263 GLU B N 1
ATOM 4690 C CA . GLU B 1 263 ? 0.606 18.172 26.469 1 88.56 263 GLU B CA 1
ATOM 4691 C C . GLU B 1 263 ? 0.773 17.469 27.812 1 88.56 263 GLU B C 1
ATOM 4693 O O . GLU B 1 263 ? 1.385 16.391 27.891 1 88.56 263 GLU B O 1
ATOM 4698 N N . MET B 1 264 ? 0.235 18.031 28.781 1 90.56 264 MET B N 1
ATOM 4699 C CA . MET B 1 264 ? 0.356 17.469 30.125 1 90.56 264 MET B CA 1
ATOM 4700 C C . MET B 1 264 ? -0.427 16.172 30.25 1 90.56 264 MET B C 1
ATOM 4702 O O . MET B 1 264 ? 0.026 15.227 30.891 1 90.56 264 MET B O 1
ATOM 4706 N N . ILE B 1 265 ? -1.516 16.188 29.672 1 87.88 265 ILE B N 1
ATOM 4707 C CA . ILE B 1 265 ? -2.312 14.961 29.672 1 87.88 265 ILE B CA 1
ATOM 4708 C C . ILE B 1 265 ? -1.555 13.852 28.953 1 87.88 265 ILE B C 1
ATOM 4710 O O . ILE B 1 265 ? -1.496 12.719 29.438 1 87.88 265 ILE B O 1
ATOM 4714 N N . TRP B 1 266 ? -1.025 14.195 27.906 1 81 266 TRP B N 1
ATOM 4715 C CA . TRP B 1 266 ? -0.246 13.242 27.109 1 81 266 TRP B CA 1
ATOM 4716 C C . TRP B 1 266 ? 0.923 12.695 27.922 1 81 266 TRP B C 1
ATOM 4718 O O . TRP B 1 266 ? 1.289 11.523 27.781 1 81 266 TRP B O 1
ATOM 4728 N N . ASP B 1 267 ? 1.439 13.539 28.734 1 85.38 267 ASP B N 1
ATOM 4729 C CA . ASP B 1 267 ? 2.59 13.164 29.547 1 85.38 267 ASP B CA 1
ATOM 4730 C C . ASP B 1 267 ? 2.158 12.359 30.766 1 85.38 267 ASP B C 1
ATOM 4732 O O . ASP B 1 267 ? 2.992 11.961 31.578 1 85.38 267 ASP B O 1
ATOM 4736 N N . GLY B 1 268 ? 0.9 12.203 30.938 1 85.06 268 GLY B N 1
ATOM 4737 C CA . GLY B 1 268 ? 0.401 11.32 31.984 1 85.06 268 GLY B CA 1
ATOM 4738 C C . GLY B 1 268 ? 0.029 12.055 33.25 1 85.06 268 GLY B C 1
ATOM 4739 O O . GLY B 1 268 ? -0.236 11.43 34.281 1 85.06 268 GLY B O 1
ATOM 4740 N N . GLN B 1 269 ? -0.041 13.312 33.25 1 88.12 269 GLN B N 1
ATOM 4741 C CA . GLN B 1 269 ? -0.39 14.078 34.438 1 88.12 269 GLN B CA 1
ATOM 4742 C C . GLN B 1 269 ? -1.858 13.883 34.812 1 88.12 269 GLN B C 1
ATOM 4744 O O . GLN B 1 269 ? -2.719 13.805 33.938 1 88.12 269 GLN B O 1
ATOM 4749 N N . PRO B 1 270 ? -2.119 13.859 36.125 1 87.88 270 PRO B N 1
ATOM 4750 C CA . PRO B 1 270 ? -3.516 13.734 36.562 1 87.88 270 PRO B CA 1
ATOM 4751 C C . PRO B 1 270 ? -4.359 14.945 36.188 1 87.88 270 PRO B C 1
ATOM 4753 O O . PRO B 1 270 ? -3.891 16.078 36.281 1 87.88 270 PRO B O 1
ATOM 4756 N N . LEU B 1 271 ? -5.578 14.734 35.812 1 88 271 LEU B N 1
ATOM 4757 C CA . LEU B 1 271 ? -6.48 15.758 35.281 1 88 271 LEU B CA 1
ATOM 4758 C C . LEU B 1 271 ? -6.801 16.797 36.375 1 88 271 LEU B C 1
ATOM 4760 O O . LEU B 1 271 ? -6.945 17.984 36.062 1 88 271 LEU B O 1
ATOM 4764 N N . GLY B 1 272 ? -6.883 16.359 37.562 1 87 272 GLY B N 1
ATOM 4765 C CA . GLY B 1 272 ? -7.32 17.234 38.656 1 87 272 GLY B CA 1
ATOM 4766 C C . GLY B 1 272 ? -6.371 18.391 38.906 1 87 272 GLY B C 1
ATOM 4767 O O . GLY B 1 272 ? -6.785 19.438 39.406 1 87 272 GLY B O 1
ATOM 4768 N N . ASP B 1 273 ? -5.129 18.266 38.562 1 88.12 273 ASP B N 1
ATOM 4769 C CA . ASP B 1 273 ? -4.129 19.281 38.875 1 88.12 273 ASP B CA 1
ATOM 4770 C C . ASP B 1 273 ? -3.791 20.125 37.656 1 88.12 273 ASP B C 1
ATOM 4772 O O . ASP B 1 273 ? -3.211 21.203 37.781 1 88.12 273 ASP B O 1
ATOM 4776 N N . ILE B 1 274 ? -4.18 19.75 36.531 1 93.5 274 ILE B N 1
ATOM 4777 C CA . ILE B 1 274 ? -3.695 20.297 35.25 1 93.5 274 ILE B CA 1
ATOM 4778 C C . ILE B 1 274 ? -4.199 21.734 35.094 1 93.5 274 ILE B C 1
ATOM 4780 O O . ILE B 1 274 ? -3.467 22.609 34.625 1 93.5 274 ILE B O 1
ATOM 4784 N N . TYR B 1 275 ? -5.473 21.969 35.5 1 92.38 275 TYR B N 1
ATOM 4785 C CA . TYR B 1 275 ? -6.059 23.281 35.219 1 92.38 275 TYR B CA 1
ATOM 4786 C C . TYR B 1 275 ? -5.297 24.375 35.969 1 92.38 275 TYR B C 1
ATOM 4788 O O . TYR B 1 275 ? -5.137 25.484 35.438 1 92.38 275 TYR B O 1
ATOM 4796 N N . GLN B 1 276 ? -4.734 24.094 37.125 1 90.88 276 GLN B N 1
ATOM 4797 C CA . GLN B 1 276 ? -3.977 25.078 37.906 1 90.88 276 GLN B CA 1
ATOM 4798 C C . GLN B 1 276 ? -2.646 25.406 37.219 1 90.88 276 GLN B C 1
ATOM 4800 O O . GLN B 1 276 ? -2.23 26.562 37.188 1 90.88 276 GLN B O 1
ATOM 4805 N N . PHE B 1 277 ? -2.148 24.422 36.688 1 93.88 277 PHE B N 1
ATOM 4806 C CA . PHE B 1 277 ? -0.85 24.578 36.031 1 93.88 277 PHE B CA 1
ATOM 4807 C C . PHE B 1 277 ? -0.989 25.328 34.719 1 93.88 277 PHE B C 1
ATOM 4809 O O . PHE B 1 277 ? -0.02 25.906 34.219 1 93.88 277 PHE B O 1
ATOM 4816 N N . CYS B 1 278 ? -2.143 25.375 34.219 1 95.5 278 CYS B N 1
ATOM 4817 C CA . CYS B 1 278 ? -2.361 26 32.938 1 95.5 278 CYS B CA 1
ATOM 4818 C C . CYS B 1 278 ? -2.979 27.375 33.062 1 95.5 278 CYS B C 1
ATOM 4820 O O . CYS B 1 278 ? -3.199 28.078 32.062 1 95.5 278 CYS B O 1
ATOM 4822 N N . GLY B 1 279 ? -3.27 27.781 34.281 1 94.31 279 GLY B N 1
ATOM 4823 C CA . GLY B 1 279 ? -3.656 29.156 34.5 1 94.31 279 GLY B CA 1
ATOM 4824 C C . GLY B 1 279 ? -5.16 29.359 34.562 1 94.31 279 GLY B C 1
ATOM 4825 O O . GLY B 1 279 ? -5.648 30.484 34.5 1 94.31 279 GLY B O 1
ATOM 4826 N N . PHE B 1 280 ? -5.891 28.312 34.719 1 95.12 280 PHE B N 1
ATOM 4827 C CA . PHE B 1 280 ? -7.328 28.453 34.906 1 95.12 280 PHE B CA 1
ATOM 4828 C C . PHE B 1 280 ? -7.668 28.656 36.375 1 95.12 280 PHE B C 1
ATOM 4830 O O . PHE B 1 280 ? -7.02 28.078 37.25 1 95.12 280 PHE B O 1
ATOM 4837 N N . SER B 1 281 ? -8.719 29.438 36.562 1 91.19 281 SER B N 1
ATOM 4838 C CA . SER B 1 281 ? -9.117 29.781 37.906 1 91.19 281 SER B CA 1
ATOM 4839 C C . SER B 1 281 ? -9.773 28.594 38.625 1 91.19 281 SER B C 1
ATOM 4841 O O . SER B 1 281 ? -9.68 28.453 39.844 1 91.19 281 SER B O 1
ATOM 4843 N N . ASP B 1 282 ? -10.516 27.797 37.875 1 92.56 282 ASP B N 1
ATOM 4844 C CA . ASP B 1 282 ? -11.172 26.625 38.406 1 92.56 282 ASP B CA 1
ATOM 4845 C C . ASP B 1 282 ? -11.383 25.562 37.344 1 92.56 282 ASP B C 1
ATOM 4847 O O . ASP B 1 282 ? -11.203 25.828 36.156 1 92.56 282 ASP B O 1
ATOM 4851 N N . TYR B 1 283 ? -11.773 24.438 37.844 1 92.94 283 TYR B N 1
ATOM 4852 C CA . TYR B 1 283 ? -11.914 23.281 36.969 1 92.94 283 TYR B CA 1
ATOM 4853 C C . TYR B 1 283 ? -13.086 23.484 36 1 92.94 283 TYR B C 1
ATOM 4855 O O . TYR B 1 283 ? -13.023 23.062 34.844 1 92.94 283 TYR B O 1
ATOM 4863 N N . SER B 1 284 ? -14.086 24.109 36.469 1 94.06 284 SER B N 1
ATOM 4864 C CA . SER B 1 284 ? -15.258 24.328 35.625 1 94.06 284 SER B CA 1
ATOM 4865 C C . SER B 1 284 ? -14.914 25.172 34.406 1 94.06 284 SER B C 1
ATOM 4867 O O . SER B 1 284 ? -15.352 24.891 33.281 1 94.06 284 SER B O 1
ATOM 4869 N N . SER B 1 285 ? -14.125 26.188 34.688 1 94.06 285 SER B N 1
ATOM 4870 C CA . SER B 1 285 ? -13.68 27.047 33.594 1 94.06 285 SER B CA 1
ATOM 4871 C C . SER B 1 285 ? -12.781 26.281 32.625 1 94.06 285 SER B C 1
ATOM 4873 O O . SER B 1 285 ? -12.922 26.406 31.406 1 94.06 285 SER B O 1
ATOM 4875 N N . PHE B 1 286 ? -11.961 25.531 33.188 1 94.88 286 PHE B N 1
ATOM 4876 C CA . PHE B 1 286 ? -11.078 24.688 32.406 1 94.88 286 PHE B CA 1
ATOM 4877 C C . PHE B 1 286 ? -11.891 23.719 31.547 1 94.88 286 PHE B C 1
ATOM 4879 O O . PHE B 1 286 ? -11.695 23.641 30.328 1 94.88 286 PHE B O 1
ATOM 4886 N N . PHE B 1 287 ? -12.781 23.047 32.094 1 93.25 287 PHE B N 1
ATOM 4887 C CA . PHE B 1 287 ? -13.609 22.047 31.438 1 93.25 287 PHE B CA 1
ATOM 4888 C C . PHE B 1 287 ? -14.383 22.672 30.297 1 93.25 287 PHE B C 1
ATOM 4890 O O . PHE B 1 287 ? -14.398 22.141 29.188 1 93.25 287 PHE B O 1
ATOM 4897 N N . ARG B 1 288 ? -14.945 23.75 30.5 1 93.5 288 ARG B N 1
ATOM 4898 C CA . ARG B 1 288 ? -15.766 24.422 29.5 1 93.5 288 ARG B CA 1
ATOM 4899 C C . ARG B 1 288 ? -14.914 24.859 28.312 1 93.5 288 ARG B C 1
ATOM 4901 O O . ARG B 1 288 ? -15.305 24.672 27.156 1 93.5 288 ARG B O 1
ATOM 4908 N N . ASN B 1 289 ? -13.812 25.453 28.641 1 92.38 289 ASN B N 1
ATOM 4909 C CA . ASN B 1 289 ? -12.938 25.922 27.562 1 92.38 289 ASN B CA 1
ATOM 4910 C C . ASN B 1 289 ? -12.352 24.766 26.766 1 92.38 289 ASN B C 1
ATOM 4912 O O . ASN B 1 289 ? -12.281 24.828 25.531 1 92.38 289 ASN B O 1
ATOM 4916 N N . PHE B 1 290 ? -11.977 23.766 27.5 1 90.88 290 PHE B N 1
ATOM 4917 C CA . PHE B 1 290 ? -11.43 22.578 26.828 1 90.88 290 PHE B CA 1
ATOM 4918 C C . PHE B 1 290 ? -12.453 21.969 25.891 1 90.88 290 PHE B C 1
ATOM 4920 O O . PHE B 1 290 ? -12.156 21.719 24.719 1 90.88 290 PHE B O 1
ATOM 4927 N N . LYS B 1 291 ? -13.57 21.781 26.281 1 88.12 291 LYS B N 1
ATOM 4928 C CA . LYS B 1 291 ? -14.633 21.188 25.469 1 88.12 291 LYS B CA 1
ATOM 4929 C C . LYS B 1 291 ? -14.984 22.078 24.281 1 88.12 291 LYS B C 1
ATOM 4931 O O . LYS B 1 291 ? -15.219 21.578 23.188 1 88.12 291 LYS B O 1
ATOM 4936 N N . SER B 1 292 ? -15.055 23.297 24.578 1 86 292 SER B N 1
ATOM 4937 C CA . SER B 1 292 ? -15.406 24.234 23.516 1 86 292 SER B CA 1
ATOM 4938 C C . SER B 1 292 ? -14.359 24.25 22.406 1 86 292 SER B C 1
ATOM 4940 O O . SER B 1 292 ? -14.695 24.328 21.234 1 86 292 SER B O 1
ATOM 4942 N N . ILE B 1 293 ? -13.125 24.172 22.75 1 81.56 293 ILE B N 1
ATOM 4943 C CA . ILE B 1 293 ? -12.031 24.328 21.797 1 81.56 293 ILE B CA 1
ATOM 4944 C C . ILE B 1 293 ? -11.758 22.984 21.125 1 81.56 293 ILE B C 1
ATOM 4946 O O . ILE B 1 293 ? -11.641 22.922 19.891 1 81.56 293 ILE B O 1
ATOM 4950 N N . TYR B 1 294 ? -11.727 21.906 21.875 1 75.06 294 TYR B N 1
ATOM 4951 C CA . TYR B 1 294 ? -11.367 20.609 21.328 1 75.06 294 TYR B CA 1
ATOM 4952 C C . TYR B 1 294 ? -12.602 19.828 20.891 1 75.06 294 TYR B C 1
ATOM 4954 O O . TYR B 1 294 ? -12.508 18.891 20.094 1 75.06 294 TYR B O 1
ATOM 4962 N N . GLY B 1 295 ? -13.711 20.141 21.438 1 73.5 295 GLY B N 1
ATOM 4963 C CA . GLY B 1 295 ? -14.945 19.469 21.078 1 73.5 295 GLY B CA 1
ATOM 4964 C C . GLY B 1 295 ? -15.234 18.266 21.953 1 73.5 295 GLY B C 1
ATOM 4965 O O . GLY B 1 295 ? -16.328 17.703 21.906 1 73.5 295 GLY B O 1
ATOM 4966 N N . ILE B 1 296 ? -14.328 17.844 22.766 1 77.25 296 ILE B N 1
ATOM 4967 C CA . ILE B 1 296 ? -14.523 16.734 23.703 1 77.25 296 ILE B CA 1
ATOM 4968 C C . ILE B 1 296 ? -14.031 17.141 25.094 1 77.25 296 ILE B C 1
ATOM 4970 O O . ILE B 1 296 ? -13.281 18.109 25.234 1 77.25 296 ILE B O 1
ATOM 4974 N N . SER B 1 297 ? -14.414 16.359 26.047 1 87.06 297 SER B N 1
ATOM 4975 C CA . SER B 1 297 ? -14.016 16.672 27.406 1 87.06 297 SER B CA 1
ATOM 4976 C C . SER B 1 297 ? -12.562 16.281 27.672 1 87.06 297 SER B C 1
ATOM 4978 O O . SER B 1 297 ? -12.008 15.438 26.953 1 87.06 297 SER B O 1
ATOM 4980 N N . PRO B 1 298 ? -11.969 16.891 28.719 1 88.44 298 PRO B N 1
ATOM 4981 C CA . PRO B 1 298 ? -10.609 16.484 29.078 1 88.44 298 PRO B CA 1
ATOM 4982 C C . PRO B 1 298 ? -10.508 15 29.391 1 88.44 298 PRO B C 1
ATOM 4984 O O . PRO B 1 298 ? -9.531 14.352 29 1 88.44 298 PRO B O 1
ATOM 4987 N N . SER B 1 299 ? -11.484 14.469 30.062 1 87.88 299 SER B N 1
ATOM 4988 C CA . SER B 1 299 ? -11.477 13.055 30.406 1 87.88 299 SER B CA 1
ATOM 4989 C C . SER B 1 299 ? -11.547 12.18 29.172 1 87.88 299 SER B C 1
ATOM 4991 O O . SER B 1 299 ? -10.859 11.164 29.078 1 87.88 299 SER B O 1
ATOM 4993 N N . ASP B 1 300 ? -12.391 12.555 28.266 1 82.38 300 ASP B N 1
ATOM 4994 C CA . ASP B 1 300 ? -12.508 11.812 27.016 1 82.38 300 ASP B CA 1
ATOM 4995 C C . ASP B 1 300 ? -11.211 11.891 26.203 1 82.38 300 ASP B C 1
ATOM 4997 O O . ASP B 1 300 ? -10.797 10.898 25.594 1 82.38 300 ASP B O 1
ATOM 5001 N N . PHE B 1 301 ? -10.664 13.008 26.25 1 81.06 301 PHE B N 1
ATOM 5002 C CA . PHE B 1 301 ? -9.383 13.203 25.578 1 81.06 301 PHE B CA 1
ATOM 5003 C C . PHE B 1 301 ? -8.32 12.281 26.156 1 81.06 301 PHE B C 1
ATOM 5005 O O . PHE B 1 301 ? -7.574 11.633 25.422 1 81.06 301 PHE B O 1
ATOM 5012 N N . LYS B 1 302 ? -8.242 12.266 27.438 1 84.19 302 LYS B N 1
ATOM 5013 C CA . LYS B 1 302 ? -7.281 11.414 28.125 1 84.19 302 LYS B CA 1
ATOM 5014 C C . LYS B 1 302 ? -7.52 9.938 27.797 1 84.19 302 LYS B C 1
ATOM 5016 O O . LYS B 1 302 ? -6.57 9.195 27.531 1 84.19 302 LYS B O 1
ATOM 5021 N N . ALA B 1 303 ? -8.695 9.516 27.781 1 80.38 303 ALA B N 1
ATOM 5022 C CA . ALA B 1 303 ? -9.055 8.125 27.5 1 80.38 303 ALA B CA 1
ATOM 5023 C C . ALA B 1 303 ? -8.641 7.742 26.078 1 80.38 303 ALA B C 1
ATOM 5025 O O . ALA B 1 303 ? -8.203 6.613 25.844 1 80.38 303 ALA B O 1
ATOM 5026 N N . PHE B 1 304 ? -8.859 8.617 25.25 1 70.56 304 PHE B N 1
ATOM 5027 C CA . PHE B 1 304 ? -8.516 8.391 23.859 1 70.56 304 PHE B CA 1
ATOM 5028 C C . PHE B 1 304 ? -7.02 8.148 23.703 1 70.56 304 PHE B C 1
ATOM 5030 O O . PHE B 1 304 ? -6.602 7.273 22.938 1 70.56 304 PHE B O 1
ATOM 5037 N N . TYR B 1 305 ? -6.207 8.797 24.312 1 67.94 305 TYR B N 1
ATOM 5038 C CA . TYR B 1 305 ? -4.758 8.695 24.188 1 67.94 305 TYR B CA 1
ATOM 5039 C C . TYR B 1 305 ? -4.211 7.547 25.016 1 67.94 305 TYR B C 1
ATOM 5041 O O . TYR B 1 305 ? -3.158 6.984 24.703 1 67.94 305 TYR B O 1
ATOM 5049 N N . GLU B 1 306 ? -4.793 7.293 26.234 1 63.94 306 GLU B N 1
ATOM 5050 C CA . GLU B 1 306 ? -4.355 6.16 27.047 1 63.94 306 GLU B CA 1
ATOM 5051 C C . GLU B 1 306 ? -4.68 4.836 26.359 1 63.94 306 GLU B C 1
ATOM 5053 O O . GLU B 1 306 ? -3.967 3.846 26.531 1 63.94 306 GLU B O 1
ATOM 5058 N N . LYS B 1 307 ? -5.719 4.648 25.766 1 54 307 LYS B N 1
ATOM 5059 C CA . LYS B 1 307 ? -6.043 3.41 25.062 1 54 307 LYS B CA 1
ATOM 5060 C C . LYS B 1 307 ? -5.043 3.133 23.938 1 54 307 LYS B C 1
ATOM 5062 O O . LYS B 1 307 ? -4.852 1.981 23.547 1 54 307 LYS B O 1
ATOM 5067 N N . GLU B 1 308 ? -4.566 3.895 23.297 1 50.34 308 GLU B N 1
ATOM 5068 C CA . GLU B 1 308 ? -3.555 3.629 22.266 1 50.34 308 GLU B CA 1
ATOM 5069 C C . GLU B 1 308 ? -2.207 3.293 22.906 1 50.34 308 GLU B C 1
ATOM 5071 O O . GLU B 1 308 ? -1.491 4.188 23.359 1 50.34 308 GLU B O 1
ATOM 5076 N N . PRO B 1 309 ? -2.066 2.154 23.5 1 39.09 309 PRO B N 1
ATOM 5077 C CA . PRO B 1 309 ? -0.781 1.886 24.141 1 39.09 309 PRO B CA 1
ATOM 5078 C C . PRO B 1 309 ? 0.413 2.281 23.281 1 39.09 309 PRO B C 1
ATOM 5080 O O . PRO B 1 309 ? 0.375 2.115 22.062 1 39.09 309 PRO B O 1
ATOM 5083 N N . LEU B 1 310 ? 1.207 3.355 23.594 1 36.16 310 LEU B N 1
ATOM 5084 C CA . LEU B 1 310 ? 2.562 3.443 23.062 1 36.16 310 LEU B CA 1
ATOM 5085 C C . LEU B 1 310 ? 3.197 2.061 22.953 1 36.16 310 LEU B C 1
ATOM 5087 O O . LEU B 1 310 ? 3.486 1.428 23.969 1 36.16 310 LEU B O 1
ATOM 5091 N N . SER B 1 311 ? 2.576 1.174 22.266 1 29.48 311 SER B N 1
ATOM 5092 C CA . SER B 1 311 ? 3.471 0.034 22.094 1 29.48 311 SER B CA 1
ATOM 5093 C C . SER B 1 311 ? 4.766 0.447 21.406 1 29.48 311 SER B C 1
ATOM 5095 O O . SER B 1 311 ? 4.762 1.318 20.531 1 29.48 311 SER B O 1
#

Organism: NCBI:txid1796616

Foldseek 3Di:
DPPPPCPPDPDPPVVLVVQFDADDLAAQDQDDPDQFKDKHKYAFWRGHNQFKAFAQWKKKKAWQAFWWWKDWQQKIFIDGHQKIFIGGHLIIMHTDGDPPRGRGTIMMMMTGHLLNQQVLADPVGGLCVLVVDPFGM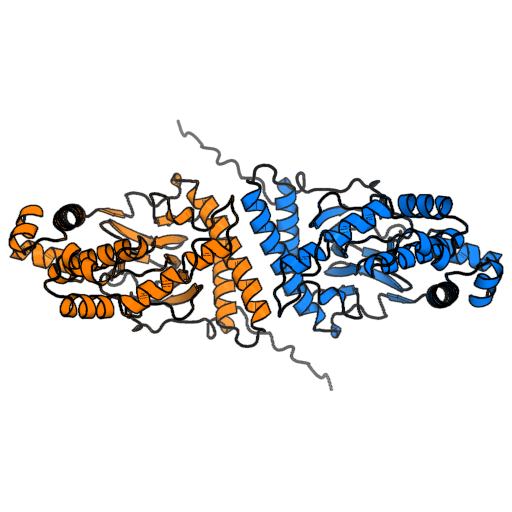FRHDDVLSVLLVVLSVVLRSLVRDPPDDPVVSVVSNSVSSSVNSVSSVVRSVDVVRGDDVVRMDGHVLSVQLLVVCVVQQLHDDDLVNSCVSSVHDSVVVQVVVCNVRVDGPVLVSLSSLLSQLLVCLLVPDDPQCSCNVRHHPDVVVVQVSNCVRHVDGPVVSSVVNVVSPPD/DPPPPCPPDPDPPVVLVVQFDADDLAAQDQDDPDQFKDKHKYAFWRGHNQFKAFAQWKKKKAWQAFWWWKDWQQKIFIDGHQKIFIGGHLIIMHTDGDPPRGRGTIMMMMTGHLLNQQVLADPVGGLCVLVVDPFGMFRHDDVLSVLLVVLSVVLRSLVRDPPDDPVVSVVSNSVSSSVNSVSSVVRSVDVVRGDDVVRMDGHVLSVQLLVVCVVQQLHDDDLVNSCVSSVHDSVVVQVVVCNVRVDGPVLVSLSSLLSQLLVCLLVPDDLQCSCNVRHHPDPVVVQVSNCVRHVDGPVVSSVVNVVSPPD